Protein 4R6R (pdb70)

CATH classification: 2.100.10.30

Sequence (594 aa):
GKAFDDGAFTGIREINLSYNKETAIGDFQVVYDLNGSPYVGQNHKSFITGFTPVKISLDFPSEYIMEVSGYTGNVSGYVVVRSLTFKTNKKTYGPYGVTSGTPFNLPIENGLIVGFKGSIGYWLDYFSMYLSLEQSGISQTVIVGPWGAKGKAFDDGAFTGIREINLSYNKETAIGDFQVVYDLNGSPYVGQNHKSFITGFTPVKISLDFPSEYIMEVSGYTGNVSGYVVVRSLTFKTNKKTYGPYGVTSGTPFNLPIENGLIVGFKGSIGYWLDYFSMYLSLSGISQTVIVGPWGAGKAFDDGAFTGIREINLSYNKETAIGDFQVVYDLNGSPYVGQNHKSFITGFTPVKISLDFPSEYIMEVSGYTGNVSGYVVVRSLTFKTNKKTYGPYGVTSGTPFNLPIENGLIVGFKGSIGYWLDYFSMYLSLQSGISQTVIVGPWGAKGKAFDDGAFTGIREINLSYNKETAIGDFQVVYDLNGSPYVGQNHKSFITGFTPVKISLDFPSEYIMEVSGYTGNVSGYVVVRSLTFKTNKKTYGPYGVTSGTPFNLPIENGLIVGFKGSIGYWLDYFSMYLSLSGISQTVIVGPWGAK

Organism: Artocarpus integer (NCBI:txid3490)

Foldseek 3Di:
DAWWWQDFADAFFKWKWWEDQAFATFKIWTFTDHVNDTDTGDIRGEPDDDTHIDMGGAPPPVKAFFKKKFAWDDDPRATAGQFIWTQIPVGIDDRGGYRDHHMDMDGHPDWHFGIKIAGHYNHGRDMDTDTGD/DDDPDDDDDDDDDPDDD/DAWWWQDFADAFFKWKWWEDQLFATFKIWTFAQHPNHTDTTDIGGEPDDDTGMDMGGAPPPVKAFFKKKFAWDDGPRATATAFIWTQIPVGIDDRDGHRDHHMDMDGHPDWHFGIKIADHYNHGRDMDTDTDD/DPDDDDDDDDDPDD/DAWWWQDFADAFFKWKWWEDQVAATFKIWTFAHHPNHTDTTDIGGEPDDDTHMDMGGDPPPVKAFFKKKFAWDDDPRAIATQWIWTQIPPGIRDGGGYRDHHMDMDGHPDWHFGIKIADHYNHGRDMDTDTDD/DDPDDDDDDDDDDDDD/DAWWWQDFADAFFKWKWWADQLFATFKTWTFADHPNDTDTTDIRGEPDDDTDMDMGGDPPPVKAFFKKKFAWADGPRATATAFIWTQIPPGIRDRHGHRDHHMDMDGHPDWHFGIKIFGHYNHTRGMDTDTDD/DPDDDDDDDDDPDDD

Radius of gyration: 26.39 Å; Cα contacts (8 Å, |Δi|>4): 1882; chains: 8; bounding box: 77×53×77 Å

Solvent-accessible surface area: 23763 Å² total; per-residue (Å²): 77,154,73,18,82,18,4,20,16,12,2,12,63,33,0,35,4,6,27,46,156,146,33,0,0,0,22,6,14,0,20,0,1,12,49,54,64,84,74,104,4,136,83,27,118,12,124,57,131,62,32,63,110,34,128,2,65,15,94,28,54,52,8,29,6,71,42,0,29,6,64,17,15,72,13,90,77,140,78,1,0,36,0,2,20,2,92,5,53,125,119,74,31,29,83,27,16,24,71,50,54,72,37,6,34,0,13,12,72,32,2,5,5,1,0,2,40,3,4,3,5,117,14,2,21,60,7,0,0,22,2,31,30,190,51,48,2,78,23,97,26,7,20,0,1,35,6,13,25,172,74,143,74,15,83,16,5,21,18,11,1,12,61,32,0,29,4,6,52,37,72,153,26,0,0,0,15,7,36,0,20,0,0,12,54,48,64,93,81,101,6,124,57,17,116,11,118,68,121,64,27,68,111,26,130,2,68,16,96,28,56,70,11,60,6,68,37,1,30,5,68,18,13,93,9,99,64,107,75,1,0,34,1,3,24,2,97,5,71,78,45,81,48,28,85,41,20,34,74,55,52,71,40,10,33,1,8,12,73,40,16,13,6,1,0,2,36,3,7,3,4,86,16,3,24,73,8,1,1,20,2,27,43,99,2,86,15,66,25,7,22,0,1,52,5,6,88,76,140,56,19,82,17,5,22,19,13,1,12,60,33,0,33,4,4,47,47,160,126,35,0,0,0,23,8,37,0,20,0,0,17,56,48,63,86,84,101,5,126,62,20,100,8,120,58,109,70,25,67,111,24,137,3,68,15,87,28,55,50,6,19,7,59,40,0,28,5,66,17,14,92,13,91,62,144,69,1,0,36,0,3,22,2,92,3,50,105,127,82,35,29,88,34,19,25,71,54,51,74,33,7,34,1,12,13,69,42,1,7,6,1,0,2,38,2,6,3,5,112,20,3,20,38,8,1,1,22,2,30,42,121,48,2,78,21,78,25,8,21,0,1,51,8,30,23,215,76,156,72,18,82,20,4,19,17,15,1,10,56,32,0,34,5,5,43,44,144,148,29,0,0,0,38,6,15,0,20,0,0,14,48,51,63,82,76,105,6,139,79,28,133,13,125,59,131,63,30,68,112,18,138,1,67,16,91,33,47,63,4,64,6,69,39,0,28,4,63,18,15,91,9,92,65,142,60,1,0,39,1,2,22,1,91,5,55,115,128,78,36,27,82,38,6,24,70,59,49,74,32,6,36,0,13,11,76,51,14,14,5,1,0,0,39,2,5,4,5,112,17,2,21,54,6,0,0,22,1,30,31,102,2,79,24,44,26,8,19,0,1,56,6,27,26,237

GO terms:
  GO:0030246 carbohydrate binding (F, IDA)
  GO:0019862 IgA binding (F, IDA)

B-factor: mean 21.05, std 8.55, range [9.96, 80.61]

Secondary structure (DSSP, 8-state):
-EEEE----SEEEEEEEEE-TTS-EEEEEEEEEETTEEEEPPPB--SS--PEEEEEE--TTT--EEEEEEEEEEETTEEEEEEEEEEESS-EEEEEE---SEEEEEEEEE-EEEEEEEEESSSEEEEEEEEE-/---SS---EEEEEEE--/-EEEE----SEEEEEEEEE-TTS-EEEEEEEEEETTEEEEEEEE--SS--PEEEEEE--TTT--EEEEEEEEEEETTEEEEEEEEEEESS-EEEEEE---SEEEEEEEEE-EEEEEEEEESSSEEEEEEEEE-/--S---EEEEEE--/-EEEE----SEEEEEEEEE-TTS-EEEEEEEEEETTEEEE---B--SS--PEEEEEE--TTT--EEEEEEEEEEETTEEEEEEEEEEESS-EEEEEE---SEEEEEEEEESEEEEEEEEESSSEEEEEEEEE-/--S----EEEEEEE--/-EEEE----SEEEEEEEEE-TTS-EEEEEEEEEETTEEEEPPPB--SS--PEEEEEE--TTT--EEEEEEEEEEETTEEEEEEEEEEESS-EEEEES---SEEEEEEEEE-EEEEEEEEESSSEEEEEEEEE-/--S---EEEEEEE--

Nearest PDB structures (foldseek):
  1m26-assembly1_G  TM=1.005E+00  e=4.689E-24  Artocarpus integer
  4wog-assembly1_D  TM=1.005E+00  e=7.823E-24  Artocarpus
  5bn6-assembly1_G  TM=1.006E+00  e=1.178E-23  Artocarpus heterophyllus
  1ugy-assembly1_G  TM=1.004E+00  e=1.686E-23  Artocarpus integer
  4ak4-assembly1_A  TM=1.001E+00  e=2.178E-23  Artocarpus integer

Structure (mmCIF, N/CA/C/O backbone):
data_4R6R
#
_entry.id   4R6R
#
_cell.length_a   58.440
_cell.length_b   80.250
_cell.length_c   62.970
_cell.angle_alpha   90.00
_cell.angle_beta   107.68
_cell.angle_gamma   90.00
#
_symmetry.space_group_name_H-M   'P 1 21 1'
#
loop_
_entity.id
_entity.type
_entity.pdbx_description
1 polymer 'Agglutinin alpha chain'
2 polymer 'Agglutinin beta-3 chain'
3 non-polymer '4-nitrophenyl beta-D-galactopyranoside'
4 non-polymer 1,2-ETHANEDIOL
5 non-polymer 'ISOPROPYL ALCOHOL'
6 water water
#
loop_
_atom_site.group_PDB
_atom_site.id
_atom_site.type_symbol
_atom_site.label_atom_id
_atom_site.label_alt_id
_atom_site.label_comp_id
_atom_site.label_asym_id
_atom_site.label_entity_id
_atom_site.label_seq_id
_atom_site.pdbx_PDB_ins_code
_atom_site.Cartn_x
_atom_site.Cartn_y
_atom_site.Cartn_z
_atom_site.occupancy
_atom_site.B_iso_or_equiv
_atom_site.auth_seq_id
_atom_site.auth_comp_id
_atom_site.auth_asym_id
_atom_site.auth_atom_id
_atom_site.pdbx_PDB_model_num
ATOM 1 N N . GLY A 1 1 ? 6.279 25.187 34.197 1.00 27.82 1 GLY A N 1
ATOM 2 C CA . GLY A 1 1 ? 7.226 24.082 34.563 1.00 23.15 1 GLY A CA 1
ATOM 3 C C . GLY A 1 1 ? 8.094 23.781 33.371 1.00 24.44 1 GLY A C 1
ATOM 4 O O . GLY A 1 1 ? 7.906 24.403 32.299 1.00 23.56 1 GLY A O 1
ATOM 5 N N . LYS A 1 2 ? 9.087 22.918 33.563 1.00 20.21 2 LYS A N 1
ATOM 6 C CA . LYS A 1 2 ? 9.989 22.522 32.482 1.00 19.04 2 LYS A CA 1
ATOM 7 C C . LYS A 1 2 ? 9.395 21.298 31.731 1.00 20.37 2 LYS A C 1
ATOM 8 O O . LYS A 1 2 ? 9.204 20.220 32.322 1.00 17.74 2 LYS A O 1
ATOM 14 N N . ALA A 1 3 ? 9.212 21.469 30.430 1.00 19.31 3 ALA A N 1
ATOM 15 C CA . ALA A 1 3 ? 8.624 20.390 29.632 1.00 19.58 3 ALA A CA 1
ATOM 16 C C . ALA A 1 3 ? 9.642 19.299 29.425 1.00 19.91 3 ALA A C 1
ATOM 17 O O . ALA A 1 3 ? 10.839 19.509 29.376 1.00 19.76 3 ALA A O 1
ATOM 19 N N . PHE A 1 4 ? 9.142 18.077 29.288 1.00 17.69 4 PHE A N 1
ATOM 20 C CA . PHE A 1 4 ? 9.985 16.941 28.953 1.00 17.51 4 PHE A CA 1
ATOM 21 C C . PHE A 1 4 ? 9.177 16.030 28.035 1.00 14.26 4 PHE A C 1
ATOM 22 O O . PHE A 1 4 ? 7.947 16.066 27.990 1.00 14.38 4 PHE A O 1
ATOM 30 N N . ASP A 1 5 ? 9.925 15.293 27.230 1.00 14.72 5 ASP A N 1
ATOM 31 C CA . ASP A 1 5 ? 9.287 14.324 26.292 1.00 16.06 5 ASP A CA 1
ATOM 32 C C . ASP A 1 5 ? 10.275 13.226 26.049 1.00 16.16 5 ASP A C 1
ATOM 33 O O . ASP A 1 5 ? 11.297 13.435 25.351 1.00 16.74 5 ASP A O 1
ATOM 38 N N . ASP A 1 6 ? 10.060 12.066 26.679 1.00 14.29 6 ASP A N 1
ATOM 39 C CA . ASP A 1 6 ? 11.019 10.983 26.552 1.00 14.36 6 ASP A CA 1
ATOM 40 C C . ASP A 1 6 ? 11.015 10.341 25.180 1.00 14.22 6 ASP A C 1
ATOM 41 O O . ASP A 1 6 ? 12.098 9.903 24.762 1.00 15.82 6 ASP A O 1
ATOM 46 N N . GLY A 1 7 ? 9.888 10.418 24.498 1.00 13.80 7 GLY A N 1
ATOM 47 C CA . GLY A 1 7 ? 9.660 9.745 23.201 1.00 14.36 7 GLY A CA 1
ATOM 48 C C . GLY A 1 7 ? 9.059 8.394 23.437 1.00 13.37 7 GLY A C 1
ATOM 49 O O . GLY A 1 7 ? 8.630 8.056 24.528 1.00 14.33 7 GLY A O 1
ATOM 50 N N . ALA A 1 8 ? 9.013 7.615 22.353 1.00 13.76 8 ALA A N 1
ATOM 51 C CA . ALA A 1 8 ? 8.483 6.254 22.406 1.00 12.92 8 ALA A CA 1
ATOM 52 C C . ALA A 1 8 ? 9.546 5.131 22.376 1.00 12.64 8 ALA A C 1
ATOM 53 O O . ALA A 1 8 ? 10.556 5.273 21.672 1.00 12.67 8 ALA A O 1
ATOM 55 N N . PHE A 1 9 ? 9.261 4.012 23.058 1.00 12.85 9 PHE A N 1
ATOM 56 C CA . PHE A 1 9 ? 10.249 2.945 23.254 1.00 13.73 9 PHE A CA 1
ATOM 57 C C . PHE A 1 9 ? 9.536 1.634 23.030 1.00 12.77 9 PHE A C 1
ATOM 58 O O . PHE A 1 9 ? 8.433 1.591 22.424 1.00 13.22 9 PHE A O 1
ATOM 66 N N . THR A 1 10 ? 10.131 0.508 23.484 1.00 12.80 10 THR A N 1
ATOM 67 C CA . THR A 1 10 ? 9.635 -0.906 23.294 1.00 13.82 10 THR A CA 1
ATOM 68 C C . THR A 1 10 ? 8.826 -1.315 24.508 1.00 14.71 10 THR A C 1
ATOM 69 O O . THR A 1 10 ? 8.121 -2.313 24.455 1.00 17.70 10 THR A O 1
ATOM 73 N N . GLY A 1 11 ? 8.936 -0.632 25.673 1.00 13.35 11 GLY A N 1
ATOM 74 C CA . GLY A 1 11 ? 8.260 -1.075 26.869 1.00 13.33 11 GLY A CA 1
ATOM 75 C C . GLY A 1 11 ? 8.858 -0.359 28.062 1.00 13.36 11 GLY A C 1
ATOM 76 O O . GLY A 1 11 ? 9.610 0.625 27.837 1.00 13.49 11 GLY A O 1
ATOM 77 N N . ILE A 1 12 ? 8.460 -0.780 29.247 1.00 12.89 12 ILE A N 1
ATOM 78 C CA . ILE A 1 12 ? 8.856 -0.102 30.505 1.00 11.72 12 ILE A CA 1
ATOM 79 C C . ILE A 1 12 ? 9.476 -1.112 31.440 1.00 11.89 12 ILE A C 1
ATOM 80 O O . ILE A 1 12 ? 8.938 -2.194 31.720 1.00 13.71 12 ILE A O 1
ATOM 85 N N . ARG A 1 13 ? 10.694 -0.811 31.902 1.00 11.47 13 ARG A N 1
ATOM 86 C CA . ARG A 1 13 ? 11.366 -1.655 32.892 1.00 12.75 13 ARG A CA 1
ATOM 87 C C . ARG A 1 13 ? 11.236 -1.147 34.323 1.00 14.54 13 ARG A C 1
ATOM 88 O O . ARG A 1 13 ? 11.115 -1.954 35.229 1.00 14.94 13 ARG A O 1
ATOM 96 N N . GLU A 1 14 ? 11.311 0.147 34.555 1.00 14.15 14 GLU A N 1
ATOM 97 C CA . GLU A 1 14 ? 11.281 0.681 35.914 1.00 15.91 14 GLU A CA 1
ATOM 98 C C . GLU A 1 14 ? 10.845 2.123 35.860 1.00 13.66 14 GLU A C 1
ATOM 99 O O . GLU A 1 14 ? 11.132 2.889 34.893 1.00 13.65 14 GLU A O 1
ATOM 105 N N . ILE A 1 15 ? 10.105 2.518 36.905 1.00 12.63 15 ILE A N 1
ATOM 106 C CA . ILE A 1 15 ? 9.733 3.953 37.038 1.00 12.97 15 ILE A CA 1
ATOM 107 C C . ILE A 1 15 ? 10.290 4.404 38.392 1.00 14.00 15 ILE A C 1
ATOM 108 O O . ILE A 1 15 ? 10.099 3.711 39.425 1.00 15.96 15 ILE A O 1
ATOM 113 N N . ASN A 1 16 ? 11.012 5.500 38.358 1.00 13.32 16 ASN A N 1
ATOM 114 C CA . ASN A 1 16 ? 11.535 6.118 39.580 1.00 13.83 16 ASN A CA 1
ATOM 115 C C . ASN A 1 16 ? 10.885 7.501 39.746 1.00 12.69 16 ASN A C 1
ATOM 116 O O . ASN A 1 16 ? 11.116 8.397 38.952 1.00 16.70 16 ASN A O 1
ATOM 121 N N . LEU A 1 17 ? 10.045 7.654 40.770 1.00 12.50 17 LEU A N 1
ATOM 122 C CA . LEU A 1 17 ? 9.357 8.928 40.954 1.00 12.77 17 LEU A CA 1
ATOM 123 C C . LEU A 1 17 ? 9.467 9.324 42.424 1.00 13.81 17 LEU A C 1
ATOM 124 O O . LEU A 1 17 ? 9.940 8.530 43.286 1.00 15.14 17 LEU A O 1
ATOM 129 N N . SER A 1 18 ? 9.222 10.600 42.664 1.00 13.97 18 SER A N 1
ATOM 130 C CA . SER A 1 18 ? 9.191 11.043 44.055 1.00 14.32 18 SER A CA 1
ATOM 131 C C . SER A 1 18 ? 7.881 11.715 44.307 1.00 12.22 18 SER A C 1
ATOM 132 O O . SER A 1 18 ? 7.202 12.183 43.400 1.00 13.51 18 SER A O 1
ATOM 135 N N . TYR A 1 19 ? 7.483 11.765 45.586 1.00 13.49 19 TYR A N 1
ATOM 136 C CA . TYR A 1 19 ? 6.198 12.332 45.970 1.00 12.44 19 TYR A CA 1
ATOM 137 C C . TYR A 1 19 ? 6.223 12.819 47.383 1.00 13.83 19 TYR A C 1
ATOM 138 O O . TYR A 1 19 ? 7.140 12.547 48.149 1.00 13.49 19 TYR A O 1
ATOM 147 N N . ASN A 1 20 ? 5.229 13.656 47.683 1.00 14.31 20 ASN A N 1
ATOM 148 C CA . ASN A 1 20 ? 5.080 14.189 49.056 1.00 13.90 20 ASN A CA 1
ATOM 149 C C . ASN A 1 20 ? 3.630 13.882 49.450 1.00 15.10 20 ASN A C 1
ATOM 150 O O . ASN A 1 20 ? 2.708 14.119 48.680 1.00 14.75 20 ASN A O 1
ATOM 155 N N . LYS A 1 21 ? 3.453 13.331 50.675 1.00 15.17 21 LYS A N 1
ATOM 156 C CA . LYS A 1 21 ? 2.169 12.929 51.139 1.00 15.87 21 LYS A CA 1
ATOM 157 C C . LYS A 1 21 ? 1.259 14.108 51.542 1.00 16.79 21 LYS A C 1
ATOM 158 O O . LYS A 1 21 ? 0.120 13.880 51.888 1.00 17.79 21 LYS A O 1
ATOM 164 N N . GLU A 1 22 ? 1.751 15.342 51.424 1.00 17.51 22 GLU A N 1
ATOM 165 C CA . GLU A 1 22 ? 0.917 16.492 51.632 1.00 18.06 22 GLU A CA 1
ATOM 166 C C . GLU A 1 22 ? 0.744 17.319 50.408 1.00 18.85 22 GLU A C 1
ATOM 167 O O . GLU A 1 22 ? -0.118 18.227 50.420 1.00 18.00 22 GLU A O 1
ATOM 173 N N . THR A 1 23 ? 1.471 17.017 49.316 1.00 17.27 23 THR A N 1
ATOM 174 C CA . THR A 1 23 ? 1.311 17.901 48.135 1.00 15.65 23 THR A CA 1
ATOM 175 C C . THR A 1 23 ? 0.972 17.112 46.872 1.00 14.44 23 THR A C 1
ATOM 176 O O . THR A 1 23 ? -0.198 17.022 46.521 1.00 15.50 23 THR A O 1
ATOM 180 N N . ALA A 1 24 ? 1.995 16.611 46.200 1.00 13.95 24 ALA A N 1
ATOM 181 C CA . ALA A 1 24 ? 1.795 16.074 44.849 1.00 13.22 24 ALA A CA 1
ATOM 182 C C . ALA A 1 24 ? 3.053 15.273 44.425 1.00 14.00 24 ALA A C 1
ATOM 183 O O . ALA A 1 24 ? 4.022 15.093 45.214 1.00 13.62 24 ALA A O 1
ATOM 185 N N . ILE A 1 25 ? 3.021 14.814 43.157 1.00 12.73 25 ILE A N 1
ATOM 186 C CA . ILE A 1 25 ? 4.178 14.163 42.564 1.00 13.22 25 ILE A CA 1
ATOM 187 C C . ILE A 1 25 ? 5.243 15.187 42.244 1.00 12.60 25 ILE A C 1
ATOM 188 O O . ILE A 1 25 ? 4.955 16.314 41.770 1.00 13.56 25 ILE A O 1
ATOM 193 N N . GLY A 1 26 ? 6.476 14.823 42.502 1.00 13.17 26 GLY A N 1
ATOM 194 C CA . GLY A 1 26 ? 7.662 15.570 42.231 1.00 14.47 26 GLY A CA 1
ATOM 195 C C . GLY A 1 26 ? 8.462 15.072 41.029 1.00 15.27 26 GLY A C 1
ATOM 196 O O . GLY A 1 26 ? 8.085 15.378 39.882 1.00 18.33 26 GLY A O 1
ATOM 197 N N . ASP A 1 27 ? 9.570 14.383 41.283 1.00 15.91 27 ASP A N 1
ATOM 198 C CA . ASP A 1 27 ? 10.485 13.997 40.199 1.00 15.00 27 ASP A CA 1
ATOM 199 C C . ASP A 1 27 ? 9.866 12.764 39.470 1.00 14.23 27 ASP A C 1
ATOM 200 O O . ASP A 1 27 ? 9.033 12.000 40.055 1.00 13.88 27 ASP A O 1
ATOM 205 N N . PHE A 1 28 ? 10.268 12.624 38.212 1.00 11.77 28 PHE A N 1
ATOM 206 C CA . PHE A 1 28 ? 9.760 11.457 37.434 1.00 13.03 28 PHE A CA 1
ATOM 207 C C . PHE A 1 28 ? 10.853 11.050 36.488 1.00 13.15 28 PHE A C 1
ATOM 208 O O . PHE A 1 28 ? 11.394 11.868 35.747 1.00 14.29 28 PHE A O 1
ATOM 216 N N . GLN A 1 29 ? 11.129 9.750 36.467 1.00 12.38 29 GLN A N 1
ATOM 217 C CA . GLN A 1 29 ? 12.142 9.162 35.570 1.00 13.75 29 GLN A CA 1
ATOM 218 C C . GLN A 1 29 ? 11.754 7.737 35.222 1.00 13.20 29 GLN A C 1
ATOM 219 O O . GLN A 1 29 ? 11.143 7.006 36.010 1.00 13.99 29 GLN A O 1
ATOM 225 N N . VAL A 1 30 ? 12.078 7.318 33.991 1.00 12.09 30 VAL A N 1
ATOM 226 C CA . VAL A 1 30 ? 11.716 5.986 33.558 1.00 12.44 30 VAL A CA 1
ATOM 227 C C . VAL A 1 30 ? 12.876 5.291 32.880 1.00 12.17 30 VAL A C 1
ATOM 228 O O . VAL A 1 30 ? 13.590 5.901 32.060 1.00 12.91 30 VAL A O 1
ATOM 232 N N . VAL A 1 31 ? 13.068 4.033 33.282 1.00 12.29 31 VAL A N 1
ATOM 233 C CA . VAL A 1 31 ? 13.942 3.139 32.494 1.00 13.10 31 VAL A CA 1
ATOM 234 C C . VAL A 1 31 ? 13.049 2.352 31.525 1.00 11.41 31 VAL A C 1
ATOM 235 O O . VAL A 1 31 ? 12.214 1.533 32.010 1.00 12.25 31 VAL A O 1
ATOM 239 N N . TYR A 1 32 ? 13.144 2.666 30.244 1.00 11.01 32 TYR A N 1
ATOM 240 C CA . TYR A 1 32 ? 12.352 1.942 29.253 1.00 11.44 32 TYR A CA 1
ATOM 241 C C . TYR A 1 32 ? 13.100 0.707 28.846 1.00 12.57 32 TYR A C 1
ATOM 242 O O . TYR A 1 32 ? 14.310 0.536 29.128 1.00 13.10 32 TYR A O 1
ATOM 251 N N . ASP A 1 33 ? 12.407 -0.120 28.065 1.00 13.37 33 ASP A N 1
ATOM 252 C CA . ASP A 1 33 ? 13.135 -1.082 27.223 1.00 13.82 33 ASP A CA 1
ATOM 253 C C . ASP A 1 33 ? 13.226 -0.499 25.802 1.00 12.83 33 ASP A C 1
ATOM 254 O O . ASP A 1 33 ? 12.258 0.085 25.314 1.00 14.35 33 ASP A O 1
ATOM 259 N N . LEU A 1 34 ? 14.361 -0.678 25.171 1.00 13.13 34 LEU A N 1
ATOM 260 C CA . LEU A 1 34 ? 14.593 -0.367 23.796 1.00 13.53 34 LEU A CA 1
ATOM 261 C C . LEU A 1 34 ? 15.193 -1.603 23.108 1.00 14.43 34 LEU A C 1
ATOM 262 O O . LEU A 1 34 ? 16.388 -1.878 23.239 1.00 16.11 34 LEU A O 1
ATOM 267 N N . ASN A 1 35 ? 14.312 -2.267 22.386 1.00 15.52 35 ASN A N 1
ATOM 268 C CA . ASN A 1 35 ? 14.697 -3.499 21.649 1.00 17.38 35 ASN A CA 1
ATOM 269 C C . ASN A 1 35 ? 15.557 -4.407 22.503 1.00 16.80 35 ASN A C 1
ATOM 270 O O . ASN A 1 35 ? 16.597 -4.896 22.047 1.00 19.97 35 ASN A O 1
ATOM 275 N N . GLY A 1 36 ? 15.130 -4.592 23.747 1.00 18.54 36 GLY A N 1
ATOM 276 C CA . GLY A 1 36 ? 15.758 -5.575 24.648 1.00 19.12 36 GLY A CA 1
ATOM 277 C C . GLY A 1 36 ? 16.845 -5.034 25.548 1.00 21.14 36 GLY A C 1
ATOM 278 O O . GLY A 1 36 ? 17.322 -5.800 26.420 1.00 23.08 36 GLY A O 1
ATOM 279 N N . SER A 1 37 ? 17.245 -3.766 25.387 1.00 18.13 37 SER A N 1
ATOM 280 C CA . SER A 1 37 ? 18.241 -3.092 26.233 1.00 19.29 37 SER A CA 1
ATOM 281 C C . SER A 1 37 ? 17.558 -2.061 27.085 1.00 17.83 37 SER A C 1
ATOM 282 O O . SER A 1 37 ? 16.673 -1.376 26.594 1.00 19.05 37 SER A O 1
ATOM 285 N N . PRO A 1 38 ? 17.933 -1.904 28.345 1.00 15.70 38 PRO A N 1
ATOM 286 C CA . PRO A 1 38 ? 17.413 -0.798 29.182 1.00 16.03 38 PRO A CA 1
ATOM 287 C C . PRO A 1 38 ? 17.813 0.536 28.596 1.00 16.71 38 PRO A C 1
ATOM 288 O O . PRO A 1 38 ? 18.972 0.712 28.167 1.00 18.78 38 PRO A O 1
ATOM 292 N N . TYR A 1 39 ? 16.876 1.454 28.498 1.00 14.54 39 TYR A N 1
ATOM 293 C CA . TYR A 1 39 ? 17.141 2.818 28.074 1.00 13.29 39 TYR A CA 1
ATOM 294 C C . TYR A 1 39 ? 16.878 3.682 29.257 1.00 13.63 39 TYR A C 1
ATOM 295 O O . TYR A 1 39 ? 15.735 3.757 29.752 1.00 13.87 39 TYR A O 1
ATOM 304 N N . VAL A 1 40 ? 17.934 4.283 29.793 1.00 14.11 40 VAL A N 1
ATOM 305 C CA . VAL A 1 40 ? 17.772 5.081 31.029 1.00 14.23 40 VAL A CA 1
ATOM 306 C C . VAL A 1 40 ? 17.303 6.496 30.664 1.00 14.69 40 VAL A C 1
ATOM 307 O O . VAL A 1 40 ? 18.049 7.323 30.124 1.00 18.53 40 VAL A O 1
ATOM 311 N N . GLY A 1 41 ? 15.994 6.773 30.809 1.00 13.36 41 GLY A N 1
ATOM 312 C CA . GLY A 1 41 ? 15.474 8.087 30.615 1.00 14.33 41 GLY A CA 1
ATOM 313 C C . GLY A 1 41 ? 16.110 9.150 31.504 1.00 13.81 41 GLY A C 1
ATOM 314 O O . GLY A 1 41 ? 16.594 8.852 32.569 1.00 15.57 41 GLY A O 1
ATOM 315 N N . GLN A 1 42 ? 16.066 10.376 31.021 1.00 14.76 42 GLN A N 1
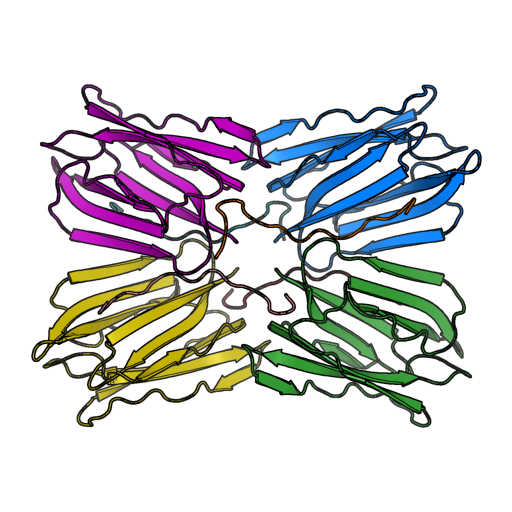ATOM 316 C CA . GLN A 1 42 ? 16.563 11.461 31.884 1.00 17.74 42 GLN A CA 1
ATOM 317 C C . GLN A 1 42 ? 15.687 11.579 33.108 1.00 17.86 42 GLN A C 1
ATOM 318 O O . GLN A 1 42 ? 14.464 11.380 33.057 1.00 16.63 42 GLN A O 1
ATOM 324 N N . ASN A 1 43 ? 16.305 11.982 34.220 1.00 16.16 43 ASN A N 1
ATOM 325 C CA . ASN A 1 43 ? 15.556 12.181 35.443 1.00 17.26 43 ASN A CA 1
ATOM 326 C C . ASN A 1 43 ? 14.958 13.586 35.392 1.00 16.29 43 ASN A C 1
ATOM 327 O O . ASN A 1 43 ? 15.681 14.622 35.379 1.00 21.83 43 ASN A O 1
ATOM 332 N N . HIS A 1 44 ? 13.642 13.671 35.396 1.00 14.52 44 HIS A N 1
ATOM 333 C CA . HIS A 1 44 ? 12.962 14.992 35.282 1.00 15.28 44 HIS A CA 1
ATOM 334 C C . HIS A 1 44 ? 12.657 15.409 36.670 1.00 15.14 44 HIS A C 1
ATOM 335 O O . HIS A 1 44 ? 11.850 14.825 37.388 1.00 15.93 44 HIS A O 1
ATOM 342 N N . LYS A 1 45 ? 13.358 16.465 37.083 1.00 17.93 45 LYS A N 1
ATOM 343 C CA . LYS A 1 45 ? 13.396 16.862 38.499 1.00 18.19 45 LYS A CA 1
ATOM 344 C C . LYS A 1 45 ? 12.507 17.994 38.843 1.00 16.02 45 LYS A C 1
ATOM 345 O O . LYS A 1 45 ? 12.415 18.978 38.111 1.00 18.28 45 LYS A O 1
ATOM 351 N N . SER A 1 46 ? 11.844 17.878 39.985 1.00 15.95 46 SER A N 1
ATOM 352 C CA . SER A 1 46 ? 11.205 19.059 40.569 1.00 17.21 46 SER A CA 1
ATOM 353 C C . SER A 1 46 ? 12.226 20.151 40.806 1.00 18.70 46 SER A C 1
ATOM 354 O O . SER A 1 46 ? 13.401 19.863 41.106 1.00 18.96 46 SER A O 1
ATOM 357 N N . PHE A 1 47 ? 11.709 21.376 40.797 1.00 18.00 47 PHE A N 1
ATOM 358 C CA . PHE A 1 47 ? 12.493 22.589 41.208 1.00 20.50 47 PHE A CA 1
ATOM 359 C C . PHE A 1 47 ? 12.705 22.621 42.709 1.00 21.49 47 PHE A C 1
ATOM 360 O O . PHE A 1 47 ? 13.570 23.393 43.178 1.00 20.90 47 PHE A O 1
ATOM 368 N N . ILE A 1 48 ? 11.986 21.820 43.488 1.00 18.28 48 ILE A N 1
ATOM 369 C CA . ILE A 1 48 ? 12.110 21.784 44.950 1.00 19.06 48 ILE A CA 1
ATOM 370 C C . ILE A 1 48 ? 12.509 20.436 45.517 1.00 20.92 48 ILE A C 1
ATOM 371 O O . ILE A 1 48 ? 12.462 19.384 44.793 1.00 18.70 48 ILE A O 1
ATOM 376 N N . THR A 1 49 ? 12.977 20.385 46.756 1.00 20.07 49 THR A N 1
ATOM 377 C CA . THR A 1 49 ? 13.390 19.132 47.348 1.00 22.68 49 THR A CA 1
ATOM 378 C C . THR A 1 49 ? 12.408 18.815 48.433 1.00 22.53 49 THR A C 1
ATOM 379 O O . THR A 1 49 ? 11.447 19.556 48.631 1.00 31.58 49 THR A O 1
ATOM 383 N N . GLY A 1 50 ? 12.609 17.698 49.112 1.00 22.42 50 GLY A N 1
ATOM 384 C CA . GLY A 1 50 ? 11.736 17.303 50.212 1.00 21.57 50 GLY A CA 1
ATOM 385 C C . GLY A 1 50 ? 10.783 16.144 49.860 1.00 20.99 50 GLY A C 1
ATOM 386 O O . GLY A 1 50 ? 9.868 15.801 50.666 1.00 22.75 50 GLY A O 1
ATOM 387 N N . PHE A 1 51 ? 10.989 15.547 48.683 1.00 19.57 51 PHE A N 1
ATOM 388 C CA . PHE A 1 51 ? 10.129 14.436 48.275 1.00 17.82 51 PHE A CA 1
ATOM 389 C C . PHE A 1 51 ? 10.636 13.063 48.748 1.00 17.14 51 PHE A C 1
ATOM 390 O O . PHE A 1 51 ? 11.836 12.912 49.033 1.00 19.46 51 PHE A O 1
ATOM 398 N N . THR A 1 52 ? 9.739 12.092 48.839 1.00 14.72 52 THR A N 1
ATOM 399 C CA . THR A 1 52 ? 10.100 10.686 49.107 1.00 14.93 52 THR A CA 1
ATOM 400 C C . THR A 1 52 ? 10.261 9.919 47.796 1.00 14.64 52 THR A C 1
ATOM 401 O O . THR A 1 52 ? 9.316 9.925 47.012 1.00 14.98 52 THR A O 1
ATOM 405 N N . PRO A 1 53 ? 11.421 9.335 47.551 1.00 15.91 53 PRO A N 1
ATOM 406 C CA . PRO A 1 53 ? 11.566 8.546 46.306 1.00 16.82 53 PRO A CA 1
ATOM 407 C C . PRO A 1 53 ? 10.997 7.153 46.422 1.00 16.34 53 PRO A C 1
ATOM 408 O O . PRO A 1 53 ? 10.950 6.516 47.469 1.00 21.04 53 PRO A O 1
ATOM 412 N N . VAL A 1 54 ? 10.518 6.666 45.288 1.00 16.05 54 VAL A N 1
ATOM 413 C CA . VAL A 1 54 ? 10.074 5.279 45.210 1.00 15.76 54 VAL A CA 1
ATOM 414 C C . VAL A 1 54 ? 10.545 4.681 43.866 1.00 15.85 54 VAL A C 1
ATOM 415 O O . VAL A 1 54 ? 10.553 5.353 42.815 1.00 16.55 54 VAL A O 1
ATOM 419 N N . LYS A 1 55 ? 10.963 3.398 43.926 1.00 16.23 55 LYS A N 1
ATOM 420 C CA . LYS A 1 55 ? 11.468 2.730 42.735 1.00 16.68 55 LYS A CA 1
ATOM 421 C C . LYS A 1 55 ? 10.482 1.616 42.421 1.00 17.51 55 LYS A C 1
ATOM 422 O O . LYS A 1 55 ? 10.261 0.733 43.283 1.00 21.94 55 LYS A O 1
ATOM 428 N N . ILE A 1 56 ? 9.859 1.674 41.233 1.00 15.27 56 ILE A N 1
ATOM 429 C CA . ILE A 1 56 ? 8.897 0.626 40.812 1.00 15.97 56 ILE A CA 1
ATOM 430 C C . ILE A 1 56 ? 9.653 -0.174 39.774 1.00 16.73 56 ILE A C 1
ATOM 431 O O . ILE A 1 56 ? 9.780 0.188 38.598 1.00 16.30 56 ILE A O 1
ATOM 436 N N . SER A 1 57 ? 10.108 -1.336 40.175 1.00 17.29 57 SER A N 1
ATOM 437 C CA . SER A 1 57 ? 10.902 -2.181 39.328 1.00 17.73 57 SER A CA 1
ATOM 438 C C . SER A 1 57 ? 10.038 -3.306 38.778 1.00 18.33 57 SER A C 1
ATOM 439 O O . SER A 1 57 ? 9.662 -4.229 39.502 1.00 21.90 57 SER A O 1
ATOM 442 N N . LEU A 1 58 ? 9.709 -3.256 37.487 1.00 15.84 58 LEU A N 1
ATOM 443 C CA . LEU A 1 58 ? 8.786 -4.240 36.930 1.00 15.76 58 LEU A CA 1
ATOM 444 C C . LEU A 1 58 ? 9.541 -5.460 36.461 1.00 19.42 58 LEU A C 1
ATOM 445 O O . LEU A 1 58 ? 10.666 -5.345 35.974 1.00 20.48 58 LEU A O 1
ATOM 450 N N . ASP A 1 59 ? 8.864 -6.610 36.529 1.00 19.27 59 ASP A N 1
ATOM 451 C CA . ASP A 1 59 ? 9.477 -7.859 36.046 1.00 18.74 59 ASP A CA 1
ATOM 452 C C . ASP A 1 59 ? 9.267 -7.931 34.523 1.00 19.84 59 ASP A C 1
ATOM 453 O O . ASP A 1 59 ? 8.464 -8.703 34.009 1.00 20.17 59 ASP A O 1
ATOM 458 N N . PHE A 1 60 ? 9.941 -7.031 33.792 1.00 18.89 60 PHE A N 1
ATOM 459 C CA . PHE A 1 60 ? 9.791 -6.949 32.336 1.00 19.36 60 PHE A CA 1
ATOM 460 C C . PHE A 1 60 ? 10.465 -8.204 31.740 1.00 21.98 60 PHE A C 1
ATOM 461 O O . PHE A 1 60 ? 11.520 -8.658 32.226 1.00 24.28 60 PHE A O 1
ATOM 469 N N . PRO A 1 61 ? 9.861 -8.814 30.718 1.00 20.07 61 PRO A N 1
ATOM 470 C CA . PRO A 1 61 ? 8.656 -8.407 30.002 1.00 19.04 61 PRO A CA 1
ATOM 471 C C . PRO A 1 61 ? 7.356 -9.052 30.419 1.00 19.26 61 PRO A C 1
ATOM 472 O O . PRO A 1 61 ? 6.302 -8.742 29.861 1.00 19.93 61 PRO A O 1
ATOM 476 N N . SER A 1 62 ? 7.362 -9.915 31.436 1.00 18.39 62 SER A N 1
ATOM 477 C CA . SER A 1 62 ? 6.089 -10.557 31.770 1.00 20.25 62 SER A CA 1
ATOM 478 C C . SER A 1 62 ? 5.132 -9.665 32.532 1.00 19.74 62 SER A C 1
ATOM 479 O O . SER A 1 62 ? 3.899 -9.860 32.467 1.00 20.85 62 SER A O 1
ATOM 482 N N . GLU A 1 63 ? 5.716 -8.684 33.234 1.00 18.20 63 GLU A N 1
ATOM 483 C CA . GLU A 1 63 ? 4.927 -7.676 34.003 1.00 17.13 63 GLU A CA 1
ATOM 484 C C . GLU A 1 63 ? 4.808 -6.353 33.237 1.00 16.30 63 GLU A C 1
ATOM 485 O O . GLU A 1 63 ? 5.824 -5.880 32.776 1.00 17.42 63 GLU A O 1
ATOM 491 N N . TYR A 1 64 ? 3.590 -5.825 33.078 1.00 14.78 64 TYR A N 1
ATOM 492 C CA . TYR A 1 64 ? 3.419 -4.578 32.362 1.00 14.85 64 TYR A CA 1
ATOM 493 C C . TYR A 1 64 ? 2.222 -3.857 32.945 1.00 14.89 64 TYR A C 1
ATOM 494 O O . TYR A 1 64 ? 1.287 -4.435 33.489 1.00 15.48 64 TYR A O 1
ATOM 503 N N . ILE A 1 65 ? 2.256 -2.532 32.773 1.00 13.51 65 ILE A N 1
ATOM 504 C CA . ILE A 1 65 ? 1.181 -1.630 33.288 1.00 14.03 65 ILE A CA 1
ATOM 505 C C . ILE A 1 65 ? -0.127 -1.849 32.489 1.00 13.03 65 ILE A C 1
ATOM 506 O O . ILE A 1 65 ? -0.105 -1.850 31.270 1.00 13.61 65 ILE A O 1
ATOM 511 N N . MET A 1 66 ? -1.202 -2.025 33.243 1.00 13.54 66 MET A N 1
ATOM 512 C CA . MET A 1 66 ? -2.572 -2.161 32.713 1.00 15.72 66 MET A CA 1
ATOM 513 C C . MET A 1 66 ? -3.438 -0.940 32.959 1.00 16.28 66 MET A C 1
ATOM 514 O O . MET A 1 66 ? -4.442 -0.718 32.306 1.00 15.45 66 MET A O 1
ATOM 519 N N . GLU A 1 67 ? -3.105 -0.133 33.966 1.00 14.34 67 GLU A N 1
ATOM 520 C CA . GLU A 1 67 ? -3.897 1.065 34.246 1.00 13.51 67 GLU A CA 1
ATOM 521 C C . GLU A 1 67 ? -3.023 2.063 34.951 1.00 14.33 67 GLU A C 1
ATOM 522 O O . GLU A 1 67 ? -2.290 1.680 35.877 1.00 14.82 67 GLU A O 1
ATOM 528 N N . VAL A 1 68 ? -3.072 3.314 34.488 1.00 13.85 68 VAL A N 1
ATOM 529 C CA . VAL A 1 68 ? -2.489 4.427 35.262 1.00 14.57 68 VAL A CA 1
ATOM 530 C C . VAL A 1 68 ? -3.631 5.238 35.747 1.00 15.40 68 VAL A C 1
ATOM 531 O O . VAL A 1 68 ? -4.519 5.603 34.962 1.00 16.91 68 VAL A O 1
ATOM 535 N N . SER A 1 69 ? -3.659 5.581 37.041 1.00 15.81 69 SER A N 1
ATOM 536 C CA . SER A 1 69 ? -4.757 6.445 37.511 1.00 15.80 69 SER A CA 1
ATOM 537 C C . SER A 1 69 ? -4.167 7.424 38.531 1.00 15.60 69 SER A C 1
ATOM 538 O O . SER A 1 69 ? -2.996 7.344 38.912 1.00 15.50 69 SER A O 1
ATOM 541 N N . GLY A 1 70 ? -4.981 8.405 38.888 1.00 16.03 70 GLY A N 1
ATOM 542 C CA . GLY A 1 70 ? -4.475 9.386 39.868 1.00 14.47 70 GLY A CA 1
ATOM 543 C C . GLY A 1 70 ? -5.467 10.498 40.023 1.00 15.16 70 GLY A C 1
ATOM 544 O O . GLY A 1 70 ? -6.685 10.372 39.741 1.00 15.62 70 GLY A O 1
ATOM 545 N N . TYR A 1 71 ? -4.970 11.577 40.619 1.00 15.95 71 TYR A N 1
ATOM 546 C CA . TYR A 1 71 ? -5.754 12.782 40.839 1.00 15.86 71 TYR A CA 1
ATOM 547 C C . TYR A 1 71 ? -5.047 13.995 40.405 1.00 15.92 71 TYR A C 1
ATOM 548 O O . TYR A 1 71 ? -3.808 14.069 40.557 1.00 17.76 71 TYR A O 1
ATOM 557 N N . THR A 1 72 ? -5.797 14.985 39.891 1.00 18.35 72 THR A N 1
ATOM 558 C CA . THR A 1 72 ? -5.234 16.301 39.619 1.00 17.84 72 THR A CA 1
ATOM 559 C C . THR A 1 72 ? -5.922 17.331 40.498 1.00 19.29 72 THR A C 1
ATOM 560 O O . THR A 1 72 ? -7.092 17.147 40.879 1.00 20.83 72 THR A O 1
ATOM 564 N N . GLY A 1 73 ? -5.207 18.377 40.859 1.00 18.56 73 GLY A N 1
ATOM 565 C CA . GLY A 1 73 ? -5.852 19.333 41.721 1.00 19.49 73 GLY A CA 1
ATOM 566 C C . GLY A 1 73 ? -4.893 20.429 42.117 1.00 19.27 73 GLY A C 1
ATOM 567 O O . GLY A 1 73 ? -3.721 20.446 41.742 1.00 19.21 73 GLY A O 1
ATOM 568 N N . ASN A 1 74 ? -5.387 21.325 42.973 1.00 21.89 74 ASN A N 1
ATOM 569 C CA . ASN A 1 74 ? -4.669 22.520 43.396 1.00 23.70 74 ASN A CA 1
ATOM 570 C C . ASN A 1 74 ? -3.587 22.237 44.382 1.00 20.27 74 ASN A C 1
ATOM 571 O O . ASN A 1 74 ? -3.795 21.528 45.419 1.00 23.47 74 ASN A O 1
ATOM 573 N N . VAL A 1 75 ? -2.393 22.716 44.066 1.00 19.98 75 VAL A N 1
ATOM 574 C CA . VAL A 1 75 ? -1.360 22.890 45.076 1.00 18.32 75 VAL A CA 1
ATOM 575 C C . VAL A 1 75 ? -0.726 24.272 44.859 1.00 19.53 75 VAL A C 1
ATOM 576 O O . VAL A 1 75 ? -0.279 24.573 43.782 1.00 20.14 75 VAL A O 1
ATOM 580 N N . SER A 1 76 ? -0.720 25.133 45.904 1.00 20.10 76 SER A N 1
ATOM 581 C CA . SER A 1 76 ? -0.105 26.479 45.835 1.00 22.02 76 SER A CA 1
ATOM 582 C C . SER A 1 76 ? -0.709 27.285 44.671 1.00 21.22 76 SER A C 1
ATOM 583 O O . SER A 1 76 ? -0.053 28.135 44.066 1.00 28.19 76 SER A O 1
ATOM 586 N N . GLY A 1 77 ? -1.948 26.939 44.336 1.00 23.52 77 GLY A N 1
ATOM 587 C CA . GLY A 1 77 ? -2.700 27.625 43.261 1.00 26.88 77 GLY A CA 1
ATOM 588 C C . GLY A 1 77 ? -2.335 27.203 41.834 1.00 29.20 77 GLY A C 1
ATOM 589 O O . GLY A 1 77 ? -2.587 27.935 40.857 1.00 31.99 77 GLY A O 1
ATOM 590 N N . TYR A 1 78 ? -1.705 26.042 41.707 1.00 24.31 78 TYR A N 1
ATOM 591 C CA . TYR A 1 78 ? -1.380 25.462 40.388 1.00 23.78 78 TYR A CA 1
ATOM 592 C C . TYR A 1 78 ? -2.157 24.150 40.322 1.00 22.76 78 TYR A C 1
ATOM 593 O O . TYR A 1 78 ? -2.301 23.424 41.352 1.00 23.81 78 TYR A O 1
ATOM 602 N N . VAL A 1 79 ? -2.681 23.857 39.141 1.00 21.49 79 VAL A N 1
ATOM 603 C CA . VAL A 1 79 ? -3.266 22.514 38.939 1.00 18.69 79 VAL A CA 1
ATOM 604 C C . VAL A 1 79 ? -2.139 21.549 38.588 1.00 19.89 79 VAL A C 1
ATOM 605 O O . VAL A 1 79 ? -1.356 21.806 37.688 1.00 19.16 79 VAL A O 1
ATOM 609 N N . VAL A 1 80 ? -2.002 20.514 39.412 1.00 16.32 80 VAL A N 1
ATOM 610 C CA . VAL A 1 80 ? -0.851 19.557 39.257 1.00 15.89 80 VAL A CA 1
ATOM 611 C C . VAL A 1 80 ? -1.367 18.116 39.417 1.00 14.79 80 VAL A C 1
ATOM 612 O O . VAL A 1 80 ? -2.516 17.914 39.748 1.00 15.85 80 VAL A O 1
ATOM 616 N N . VAL A 1 81 ? -0.518 17.133 39.098 1.00 15.00 81 VAL A N 1
ATOM 617 C CA . VAL A 1 81 ? -0.855 15.751 39.302 1.00 14.35 81 VAL A CA 1
ATOM 618 C C . VAL A 1 81 ? -0.498 15.446 40.770 1.00 12.60 81 VAL A C 1
ATOM 619 O O . VAL A 1 81 ? 0.670 15.379 41.149 1.00 13.84 81 VAL A O 1
ATOM 623 N N . ARG A 1 82 ? -1.547 15.372 41.577 1.00 14.31 82 ARG A N 1
ATOM 624 C CA . ARG A 1 82 ? -1.414 15.155 43.009 1.00 14.00 82 ARG A CA 1
ATOM 625 C C . ARG A 1 82 ? -1.100 13.697 43.400 1.00 14.87 82 ARG A C 1
ATOM 626 O O . ARG A 1 82 ? -0.415 13.488 44.391 1.00 14.78 82 ARG A O 1
ATOM 634 N N . SER A 1 83 ? -1.557 12.681 42.619 1.00 13.61 83 SER A N 1
ATOM 635 C CA . SER A 1 83 ? -1.235 11.318 42.931 1.00 14.89 83 SER A CA 1
ATOM 636 C C . SER A 1 83 ? -1.191 10.527 41.644 1.00 14.56 83 SER A C 1
ATOM 637 O O . SER A 1 83 ? -1.814 10.882 40.664 1.00 14.38 83 SER A O 1
ATOM 640 N N . LEU A 1 84 ? -0.458 9.436 41.735 1.00 13.87 84 LEU A N 1
ATOM 641 C CA . LEU A 1 84 ? -0.411 8.391 40.667 1.00 13.34 84 LEU A CA 1
ATOM 642 C C . LEU A 1 84 ? -0.476 7.038 41.307 1.00 14.47 84 LEU A C 1
ATOM 643 O O . LEU A 1 84 ? 0.134 6.760 42.375 1.00 14.56 84 LEU A O 1
ATOM 648 N N . THR A 1 85 ? -1.161 6.149 40.602 1.00 13.75 85 THR A N 1
ATOM 649 C CA . THR A 1 85 ? -1.162 4.701 40.902 1.00 14.54 85 THR A CA 1
ATOM 650 C C . THR A 1 85 ? -0.936 3.935 39.623 1.00 15.02 85 THR A C 1
ATOM 651 O O . THR A 1 85 ? -1.510 4.272 38.580 1.00 14.49 85 THR A O 1
ATOM 655 N N . PHE A 1 86 ? -0.051 2.968 39.681 1.00 14.66 86 PHE A N 1
ATOM 656 C CA . PHE A 1 86 ? 0.239 2.091 38.536 1.00 13.84 86 PHE A CA 1
ATOM 657 C C . PHE A 1 86 ? -0.218 0.667 38.836 1.00 15.20 86 PHE A C 1
ATOM 658 O O . PHE A 1 86 ? 0.309 -0.011 39.767 1.00 16.59 86 PHE A O 1
ATOM 666 N N . LYS A 1 87 ? -1.199 0.178 38.084 1.00 14.99 87 LYS A N 1
ATOM 667 C CA . LYS A 1 87 ? -1.628 -1.192 38.267 1.00 14.83 87 LYS A CA 1
ATOM 668 C C . LYS A 1 87 ? -1.050 -1.999 37.127 1.00 14.80 87 LYS A C 1
ATOM 669 O O . LYS A 1 87 ? -1.235 -1.633 35.952 1.00 14.98 87 LYS A O 1
ATOM 675 N N . THR A 1 88 ? -0.369 -3.128 37.431 1.00 15.75 88 THR A N 1
ATOM 676 C CA . THR A 1 88 ? 0.145 -4.019 36.390 1.00 15.50 88 THR A CA 1
ATOM 677 C C . THR A 1 88 ? -0.648 -5.298 36.467 1.00 16.49 88 THR A C 1
ATOM 678 O O . THR A 1 88 ? -1.587 -5.428 37.292 1.00 19.75 88 THR A O 1
ATOM 682 N N . ASN A 1 89 ? -0.291 -6.218 35.569 1.00 17.19 89 ASN A N 1
ATOM 683 C CA . ASN A 1 89 ? -0.906 -7.561 35.579 1.00 19.38 89 ASN A CA 1
ATOM 684 C C . ASN A 1 89 ? -0.536 -8.346 36.810 1.00 21.98 89 ASN A C 1
ATOM 685 O O . ASN A 1 89 ? -1.129 -9.409 37.054 1.00 25.66 89 ASN A O 1
ATOM 690 N N . LYS A 1 90 ? 0.430 -7.888 37.596 1.00 22.10 90 LYS A N 1
ATOM 691 C CA . LYS A 1 90 ? 0.894 -8.622 38.770 1.00 22.45 90 LYS A CA 1
ATOM 692 C C . LYS A 1 90 ? 0.525 -7.966 40.080 1.00 26.19 90 LYS A C 1
ATOM 693 O O . LYS A 1 90 ? 0.236 -8.641 41.050 1.00 24.53 90 LYS A O 1
ATOM 699 N N . LYS A 1 91 ? 0.547 -6.638 40.159 1.00 21.14 91 LYS A N 1
ATOM 700 C CA . LYS A 1 91 ? 0.205 -5.962 41.414 1.00 22.94 91 LYS A CA 1
ATOM 701 C C . LYS A 1 91 ? -0.003 -4.472 41.231 1.00 20.90 91 LYS A C 1
ATOM 702 O O . LYS A 1 91 ? 0.089 -3.990 40.096 1.00 18.58 91 LYS A O 1
ATOM 708 N N . THR A 1 92 ? -0.308 -3.757 42.298 1.00 19.98 92 THR A N 1
ATOM 709 C CA . THR A 1 92 ? -0.644 -2.314 42.235 1.00 19.24 92 THR A CA 1
ATOM 710 C C . THR A 1 92 ? 0.455 -1.644 43.007 1.00 19.58 92 THR A C 1
ATOM 711 O O . THR A 1 92 ? 0.841 -2.118 44.110 1.00 20.96 92 THR A O 1
ATOM 715 N N . TYR A 1 93 ? 0.964 -0.526 42.430 1.00 16.72 93 TYR A N 1
ATOM 716 C CA . TYR A 1 93 ? 1.990 0.308 43.044 1.00 16.28 93 TYR A CA 1
ATOM 717 C C . TYR A 1 93 ? 1.365 1.666 43.264 1.00 15.52 93 TYR A C 1
ATOM 718 O O . TYR A 1 93 ? 0.957 2.373 42.288 1.00 15.45 93 TYR A O 1
ATOM 727 N N . GLY A 1 94 ? 1.271 2.099 44.532 1.00 15.38 94 GLY A N 1
ATOM 728 C CA . GLY A 1 94 ? 0.669 3.365 44.897 1.00 15.66 94 GLY A CA 1
ATOM 729 C C . GLY A 1 94 ? -0.706 3.126 45.570 1.00 20.64 94 GLY A C 1
ATOM 730 O O . GLY A 1 94 ? -1.074 1.988 45.901 1.00 22.49 94 GLY A O 1
ATOM 731 N N . PRO A 1 95 ? -1.454 4.191 45.832 1.00 20.26 95 PRO A N 1
ATOM 732 C CA . PRO A 1 95 ? -1.154 5.542 45.390 1.00 18.26 95 PRO A CA 1
ATOM 733 C C . PRO A 1 95 ? 0.019 6.234 46.060 1.00 17.02 95 PRO A C 1
ATOM 734 O O . PRO A 1 95 ? 0.326 6.035 47.250 1.00 19.33 95 PRO A O 1
ATOM 738 N N . TYR A 1 96 ? 0.699 6.994 45.240 1.00 14.82 96 TYR A N 1
ATOM 739 C CA . TYR A 1 96 ? 1.800 7.908 45.681 1.00 15.12 96 TYR A CA 1
ATOM 740 C C . TYR A 1 96 ? 1.293 9.320 45.589 1.00 15.66 96 TYR A C 1
ATOM 741 O O . TYR A 1 96 ? 0.772 9.721 44.553 1.00 17.65 96 TYR A O 1
ATOM 750 N N . GLY A 1 97 ? 1.484 10.136 46.636 1.00 15.31 97 GLY A N 1
ATOM 751 C CA . GLY A 1 97 ? 1.072 11.555 46.619 1.00 14.47 97 GLY A CA 1
ATOM 752 C C . GLY A 1 97 ? -0.198 11.706 47.443 1.00 15.47 97 GLY A C 1
ATOM 753 O O . GLY A 1 97 ? -0.391 10.988 48.477 1.00 19.98 97 GLY A O 1
ATOM 754 N N . VAL A 1 98 ? -1.094 12.559 47.000 1.00 16.17 98 VAL A N 1
ATOM 755 C CA . VAL A 1 98 ? -2.302 12.871 47.719 1.00 15.78 98 VAL A CA 1
ATOM 756 C C . VAL A 1 98 ? -3.504 12.547 46.844 1.00 17.86 98 VAL A C 1
ATOM 757 O O . VAL A 1 98 ? -3.654 13.128 45.723 1.00 17.29 98 VAL A O 1
ATOM 761 N N . THR A 1 99 ? -4.364 11.681 47.358 1.00 18.32 99 THR A N 1
ATOM 762 C CA . THR A 1 99 ? -5.521 11.283 46.555 1.00 19.18 99 THR A CA 1
ATOM 763 C C . THR A 1 99 ? -6.711 12.212 46.726 1.00 21.12 99 THR A C 1
ATOM 764 O O . THR A 1 99 ? -7.766 11.798 47.227 1.00 26.19 99 THR A O 1
ATOM 768 N N . SER A 1 100 ? -6.506 13.432 46.280 1.00 20.77 100 SER A N 1
ATOM 769 C CA . SER A 1 100 ? -7.500 14.482 46.421 1.00 23.16 100 SER A CA 1
ATOM 770 C C . SER A 1 100 ? -7.571 15.241 45.150 1.00 21.11 100 SER A C 1
ATOM 771 O O . SER A 1 100 ? -6.563 15.465 44.478 1.00 23.49 100 SER A O 1
ATOM 774 N N . GLY A 1 101 ? -8.800 15.654 44.841 1.00 21.24 101 GLY A N 1
ATOM 775 C CA . GLY A 1 101 ? -9.087 16.515 43.731 1.00 20.26 101 GLY A CA 1
ATOM 776 C C . GLY A 1 101 ? -9.933 15.785 42.697 1.00 20.02 101 GLY A C 1
ATOM 777 O O . GLY A 1 101 ? -10.901 15.117 43.054 1.00 21.33 101 GLY A O 1
ATOM 778 N N . THR A 1 102 ? -9.556 15.923 41.427 1.00 18.89 102 THR A N 1
ATOM 779 C CA . THR A 1 102 ? -10.336 15.329 40.313 1.00 18.99 102 THR A CA 1
ATOM 780 C C . THR A 1 102 ? -9.650 14.028 39.883 1.00 17.46 102 THR A C 1
ATOM 781 O O . THR A 1 102 ? -8.507 14.079 39.441 1.00 17.72 102 THR A O 1
ATOM 785 N N . PRO A 1 103 ? -10.344 12.883 39.964 1.00 16.93 103 PRO A N 1
ATOM 786 C CA . PRO A 1 103 ? -9.733 11.638 39.510 1.00 18.33 103 PRO A CA 1
ATOM 787 C C . PRO A 1 103 ? -9.607 11.599 37.996 1.00 19.65 103 PRO A C 1
ATOM 788 O O . PRO A 1 103 ? -10.346 12.267 37.253 1.00 19.78 103 PRO A O 1
ATOM 792 N N . PHE A 1 104 ? -8.588 10.845 37.564 1.00 17.64 104 PHE A N 1
ATOM 793 C CA . PHE A 1 104 ? -8.459 10.401 36.145 1.00 16.32 104 PHE A CA 1
ATOM 794 C C . PHE A 1 104 ? -7.985 8.981 36.148 1.00 15.85 104 PHE A C 1
ATOM 795 O O . PHE A 1 104 ? -7.404 8.424 37.098 1.00 16.51 104 PHE A O 1
ATOM 803 N N . ASN A 1 105 ? -8.276 8.323 35.028 1.00 16.53 105 ASN A N 1
ATOM 804 C CA . ASN A 1 105 ? -7.783 6.965 34.838 1.00 17.30 105 ASN A CA 1
ATOM 805 C C . ASN A 1 105 ? -7.645 6.602 33.370 1.00 17.74 105 ASN A C 1
ATOM 806 O O . ASN A 1 105 ? -8.491 7.000 32.523 1.00 17.53 105 ASN A O 1
ATOM 811 N N . LEU A 1 106 ? -6.533 5.939 33.088 1.00 15.47 106 LEU A N 1
ATOM 812 C CA . LEU A 1 106 ? -6.303 5.375 31.747 1.00 14.59 106 LEU A CA 1
ATOM 813 C C . LEU A 1 106 ? -6.104 3.890 31.955 1.00 14.79 106 LEU A C 1
ATOM 814 O O . LEU A 1 106 ? -4.984 3.452 32.158 1.00 15.31 106 LEU A O 1
ATOM 819 N N . PRO A 1 107 ? -7.172 3.083 31.859 1.00 13.78 107 PRO A N 1
ATOM 820 C CA . PRO A 1 107 ? -7.101 1.608 31.810 1.00 14.10 107 PRO A CA 1
ATOM 821 C C . PRO A 1 107 ? -6.842 1.191 30.353 1.00 15.25 107 PRO A C 1
ATOM 822 O O . PRO A 1 107 ? -7.257 1.882 29.411 1.00 14.85 107 PRO A O 1
ATOM 826 N N . ILE A 1 108 ? -6.043 0.155 30.201 1.00 15.20 108 ILE A N 1
ATOM 827 C CA . ILE A 1 108 ? -5.692 -0.376 28.857 1.00 14.98 108 ILE A CA 1
ATOM 828 C C . ILE A 1 108 ? -6.204 -1.811 28.751 1.00 17.04 108 ILE A C 1
ATOM 829 O O . ILE A 1 108 ? -5.862 -2.679 29.542 1.00 16.36 108 ILE A O 1
ATOM 834 N N . GLU A 1 109 ? -7.092 -2.070 27.790 1.00 15.29 109 GLU A N 1
ATOM 835 C CA . GLU A 1 109 ? -7.500 -3.438 27.489 1.00 17.39 109 GLU A CA 1
ATOM 836 C C . GLU A 1 109 ? -6.558 -4.126 26.539 1.00 15.97 109 GLU A C 1
ATOM 837 O O . GLU A 1 109 ? -6.356 -5.376 26.650 1.00 18.32 109 GLU A O 1
ATOM 843 N N . ASN A 1 110 ? -5.988 -3.373 25.602 1.00 14.05 110 ASN A N 1
ATOM 844 C CA . ASN A 1 110 ? -5.013 -3.942 24.696 1.00 14.71 110 ASN A CA 1
ATOM 845 C C . ASN A 1 110 ? -4.044 -2.907 24.279 1.00 13.39 110 ASN A C 1
ATOM 846 O O . ASN A 1 110 ? -4.378 -1.774 23.877 1.00 14.60 110 ASN A O 1
ATOM 851 N N . GLY A 1 111 ? -2.759 -3.266 24.450 1.00 14.42 111 GLY A N 1
ATOM 852 C CA . GLY A 1 111 ? -1.714 -2.322 24.101 1.00 14.14 111 GLY A CA 1
ATOM 853 C C . GLY A 1 111 ? -0.837 -2.071 25.327 1.00 13.80 111 GLY A C 1
ATOM 854 O O . GLY A 1 111 ? -1.065 -2.606 26.404 1.00 13.57 111 GLY A O 1
ATOM 855 N N . LEU A 1 112 ? 0.189 -1.205 25.109 1.00 13.42 112 LEU A N 1
ATOM 856 C CA . LEU A 1 112 ? 1.245 -0.972 26.076 1.00 13.23 112 LEU A CA 1
ATOM 857 C C . LEU A 1 112 ? 1.557 0.549 26.102 1.00 12.25 112 LEU A C 1
ATOM 858 O O . LEU A 1 112 ? 1.597 1.259 25.065 1.00 12.75 112 LEU A O 1
ATOM 863 N N . ILE A 1 113 ? 1.888 1.032 27.333 1.00 12.72 113 ILE A N 1
ATOM 864 C CA . ILE A 1 113 ? 2.478 2.357 27.480 1.00 13.38 113 ILE A CA 1
ATOM 865 C C . ILE A 1 113 ? 3.951 2.217 27.114 1.00 13.24 113 ILE A C 1
ATOM 866 O O . ILE A 1 113 ? 4.644 1.363 27.645 1.00 13.48 113 ILE A O 1
ATOM 871 N N . VAL A 1 114 ? 4.394 3.065 26.204 1.00 12.11 114 VAL A N 1
ATOM 872 C CA . VAL A 1 114 ? 5.779 3.028 25.680 1.00 13.25 114 VAL A CA 1
ATOM 873 C C . VAL A 1 114 ? 6.549 4.319 25.805 1.00 13.66 114 VAL A C 1
ATOM 874 O O . VAL A 1 114 ? 7.674 4.419 25.301 1.00 13.07 114 VAL A O 1
ATOM 878 N N . GLY A 1 115 ? 5.995 5.330 26.507 1.00 11.79 115 GLY A N 1
ATOM 879 C CA . GLY A 1 115 ? 6.658 6.606 26.588 1.00 12.03 115 GLY A CA 1
ATOM 880 C C . GLY A 1 115 ? 5.838 7.542 27.406 1.00 11.65 115 GLY A C 1
ATOM 881 O O . GLY A 1 115 ? 4.610 7.414 27.512 1.00 10.86 115 GLY A O 1
ATOM 882 N N . PHE A 1 116 ? 6.536 8.512 28.006 1.00 12.24 116 PHE A N 1
ATOM 883 C CA . PHE A 1 116 ? 5.910 9.605 28.784 1.00 12.56 116 PHE A CA 1
ATOM 884 C C . PHE A 1 116 ? 6.430 10.947 28.297 1.00 14.40 116 PHE A C 1
ATOM 885 O O . PHE A 1 116 ? 7.587 11.069 27.901 1.00 13.77 116 PHE A O 1
ATOM 893 N N . LYS A 1 117 ? 5.571 11.949 28.386 1.00 13.61 117 LYS A N 1
ATOM 894 C CA . LYS A 1 117 ? 5.988 13.331 28.182 1.00 13.19 117 LYS A CA 1
ATOM 895 C C . LYS A 1 117 ? 5.152 14.130 29.183 1.00 14.26 117 LYS A C 1
ATOM 896 O O . LYS A 1 117 ? 4.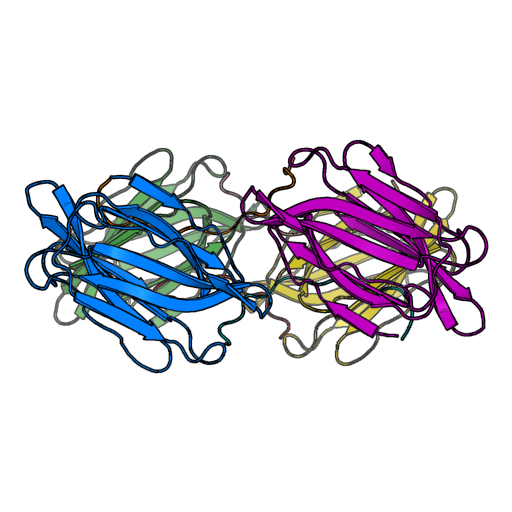114 13.659 29.703 1.00 14.30 117 LYS A O 1
ATOM 902 N N . GLY A 1 118 ? 5.576 15.376 29.431 1.00 15.49 118 GLY A N 1
ATOM 903 C CA . GLY A 1 118 ? 4.848 16.158 30.415 1.00 15.29 118 GLY A CA 1
ATOM 904 C C . GLY A 1 118 ? 5.590 17.420 30.759 1.00 14.58 118 GLY A C 1
ATOM 905 O O . GLY A 1 118 ? 6.390 17.922 29.984 1.00 15.64 118 GLY A O 1
ATOM 906 N N . SER A 1 119 ? 5.342 17.914 31.976 1.00 14.52 119 SER A N 1
ATOM 907 C CA . SER A 1 119 ? 6.044 19.123 32.434 1.00 15.17 119 SER A CA 1
ATOM 908 C C . SER A 1 119 ? 6.097 19.058 33.962 1.00 13.75 119 SER A C 1
ATOM 909 O O . SER A 1 119 ? 5.131 18.619 34.576 1.00 14.66 119 SER A O 1
ATOM 912 N N . ILE A 1 120 ? 7.270 19.437 34.532 1.00 13.88 120 ILE A N 1
ATOM 913 C CA . ILE A 1 120 ? 7.428 19.463 35.988 1.00 14.54 120 ILE A CA 1
ATOM 914 C C . ILE A 1 120 ? 8.006 20.838 36.345 1.00 14.85 120 ILE A C 1
ATOM 915 O O . ILE A 1 120 ? 9.052 21.226 35.831 1.00 15.58 120 ILE A O 1
ATOM 920 N N . GLY A 1 121 ? 7.314 21.445 37.295 1.00 15.03 121 GLY A N 1
ATOM 921 C CA . GLY A 1 121 ? 7.780 22.722 37.901 1.00 16.86 121 GLY A CA 1
ATOM 922 C C . GLY A 1 121 ? 8.131 22.409 39.361 1.00 15.20 121 GLY A C 1
ATOM 923 O O . GLY A 1 121 ? 8.993 21.556 39.662 1.00 16.15 121 GLY A O 1
ATOM 924 N N . TYR A 1 122 ? 7.427 23.023 40.339 1.00 14.91 122 TYR A N 1
ATOM 925 C CA . TYR A 1 122 ? 7.552 22.507 41.733 1.00 16.73 122 TYR A CA 1
ATOM 926 C C . TYR A 1 122 ? 7.027 21.053 41.757 1.00 15.70 122 TYR A C 1
ATOM 927 O O . TYR A 1 122 ? 7.514 20.197 42.526 1.00 15.42 122 TYR A O 1
ATOM 936 N N . TRP A 1 123 ? 5.936 20.847 41.013 1.00 15.57 123 TRP A N 1
ATOM 937 C CA . TRP A 1 123 ? 5.297 19.490 40.953 1.00 14.10 123 TRP A CA 1
ATOM 938 C C . TRP A 1 123 ? 5.107 19.096 39.478 1.00 13.96 123 TRP A C 1
ATOM 939 O O . TRP A 1 123 ? 5.237 19.906 38.553 1.00 14.66 123 TRP A O 1
ATOM 950 N N . LEU A 1 124 ? 4.751 17.810 39.275 1.00 14.30 124 LEU A N 1
ATOM 951 C CA . LEU A 1 124 ? 4.346 17.315 37.962 1.00 14.92 124 LEU A CA 1
ATOM 952 C C . LEU A 1 124 ? 3.063 18.080 37.578 1.00 13.58 124 LEU A C 1
ATOM 953 O O . LEU A 1 124 ? 2.020 17.922 38.177 1.00 14.35 124 LEU A O 1
ATOM 958 N N . ASP A 1 125 ? 3.180 18.873 36.528 1.00 14.60 125 ASP A N 1
ATOM 959 C CA . ASP A 1 125 ? 2.059 19.702 36.095 1.00 15.41 125 ASP A CA 1
ATOM 960 C C . ASP A 1 125 ? 1.061 18.925 35.278 1.00 14.29 125 ASP A C 1
ATOM 961 O O . ASP A 1 125 ? -0.125 19.068 35.471 1.00 15.71 125 ASP A O 1
ATOM 966 N N . TYR A 1 126 ? 1.581 18.086 34.358 1.00 14.36 126 TYR A N 1
ATOM 967 C CA . TYR A 1 126 ? 0.685 17.353 33.473 1.00 14.14 126 TYR A CA 1
ATOM 968 C C . TYR A 1 126 ? 1.588 16.303 32.871 1.00 12.36 126 TYR A C 1
ATOM 969 O O . TYR A 1 126 ? 2.826 16.429 32.859 1.00 13.25 126 TYR A O 1
ATOM 978 N N . PHE A 1 127 ? 0.924 15.294 32.285 1.00 14.57 127 PHE A N 1
ATOM 979 C CA . PHE A 1 127 ? 1.665 14.301 31.495 1.00 13.59 127 PHE A CA 1
ATOM 980 C C . PHE A 1 127 ? 0.747 13.641 30.492 1.00 12.99 127 PHE A C 1
ATOM 981 O O . PHE A 1 127 ? -0.494 13.734 30.598 1.00 12.94 127 PHE A O 1
ATOM 989 N N . SER A 1 128 ? 1.401 13.080 29.466 1.00 12.50 128 SER A N 1
ATOM 990 C CA . SER A 1 128 ? 0.724 12.260 28.462 1.00 13.43 128 SER A CA 1
ATOM 991 C C . SER A 1 128 ? 1.499 10.965 28.305 1.00 12.93 128 SER A C 1
ATOM 992 O O . SER A 1 128 ? 2.659 10.859 28.724 1.00 13.22 128 SER A O 1
ATOM 995 N N . MET A 1 129 ? 0.885 9.967 27.643 1.00 12.64 129 MET A N 1
ATOM 996 C CA . MET A 1 129 ? 1.486 8.657 27.452 1.00 12.96 129 MET A CA 1
ATOM 997 C C . MET A 1 129 ? 1.411 8.252 25.969 1.00 12.65 129 MET A C 1
ATOM 998 O O . MET A 1 129 ? 0.375 8.431 25.304 1.00 13.52 129 MET A O 1
ATOM 1003 N N . TYR A 1 130 ? 2.530 7.755 25.476 1.00 12.52 130 TYR A N 1
ATOM 1004 C CA . TYR A 1 130 ? 2.584 7.122 24.165 1.00 12.39 130 TYR A CA 1
ATOM 1005 C C . TYR A 1 130 ? 2.107 5.727 24.362 1.00 11.70 130 TYR A C 1
ATOM 1006 O O . TYR A 1 130 ? 2.492 5.031 25.306 1.00 13.84 130 TYR A O 1
ATOM 1015 N N . LEU A 1 131 ? 1.193 5.263 23.452 1.00 11.47 131 LEU A N 1
ATOM 1016 C CA . LEU A 1 131 ? 0.677 3.864 23.495 1.00 12.01 131 LEU A CA 1
ATOM 1017 C C . LEU A 1 131 ? 0.990 3.170 22.177 1.00 13.13 131 LEU A C 1
ATOM 1018 O O . LEU A 1 131 ? 0.955 3.818 21.088 1.00 15.99 131 LEU A O 1
ATOM 1023 N N . SER A 1 132 ? 1.273 1.858 22.307 1.00 12.80 132 SER A N 1
ATOM 1024 C CA . SER A 1 132 ? 1.533 1.054 21.109 1.00 16.40 132 SER A CA 1
ATOM 1025 C C . SER A 1 132 ? 1.099 -0.365 21.341 1.00 17.33 132 SER A C 1
ATOM 1026 O O . SER A 1 132 ? 0.971 -0.822 22.461 1.00 18.09 132 SER A O 1
ATOM 1029 N N . LEU A 1 133 ? 0.981 -1.113 20.251 1.00 18.89 133 LEU A N 1
ATOM 1030 C CA . LEU A 1 133 ? 0.917 -2.543 20.367 1.00 21.16 133 LEU A CA 1
ATOM 1031 C C . LEU A 1 133 ? 2.404 -2.839 20.345 1.00 24.31 133 LEU A C 1
ATOM 1032 O O . LEU A 1 133 ? 3.277 -1.956 20.174 1.00 30.06 133 LEU A O 1
ATOM 1038 N N . GLU B 2 1 ? 1.456 12.580 1.724 1.00 54.35 2 GLU B N 1
ATOM 1039 C CA . GLU B 2 1 ? 2.951 12.446 1.722 1.00 57.26 2 GLU B CA 1
ATOM 1040 C C . GLU B 2 1 ? 3.517 12.381 3.144 1.00 53.21 2 GLU B C 1
ATOM 1041 O O . GLU B 2 1 ? 3.607 13.403 3.849 1.00 52.92 2 GLU B O 1
ATOM 1047 N N . GLN B 2 2 ? 3.907 11.172 3.549 1.00 43.59 3 GLN B N 1
ATOM 1048 C CA . GLN B 2 2 ? 4.565 10.972 4.845 1.00 38.12 3 GLN B CA 1
ATOM 1049 C C . GLN B 2 2 ? 5.932 11.665 4.951 1.00 37.83 3 GLN B C 1
ATOM 1050 O O . GLN B 2 2 ? 6.570 12.022 3.946 1.00 43.88 3 GLN B O 1
ATOM 1056 N N . SER B 2 3 ? 6.373 11.865 6.182 1.00 33.64 4 SER B N 1
ATOM 1057 C CA . SER B 2 3 ? 7.750 12.152 6.416 1.00 27.10 4 SER B CA 1
ATOM 1058 C C . SER B 2 3 ? 8.388 10.854 6.871 1.00 23.48 4 SER B C 1
ATOM 1059 O O . SER B 2 3 ? 7.741 9.783 6.950 1.00 27.15 4 SER B O 1
ATOM 1062 N N . GLY B 2 4 ? 9.680 10.937 7.126 1.00 21.99 5 GLY B N 1
ATOM 1063 C CA . GLY B 2 4 ? 10.408 9.758 7.555 1.00 18.42 5 GLY B CA 1
ATOM 1064 C C . GLY B 2 4 ? 10.378 9.508 9.050 1.00 19.85 5 GLY B C 1
ATOM 1065 O O . GLY B 2 4 ? 11.193 8.715 9.532 1.00 17.92 5 GLY B O 1
ATOM 1066 N N . ILE B 2 5 ? 9.543 10.232 9.803 1.00 18.87 6 ILE B N 1
ATOM 1067 C CA . ILE B 2 5 ? 9.423 10.037 11.276 1.00 20.32 6 ILE B CA 1
ATOM 1068 C C . ILE B 2 5 ? 8.222 9.151 11.594 1.00 17.99 6 ILE B C 1
ATOM 1069 O O . ILE B 2 5 ? 7.113 9.483 11.216 1.00 22.18 6 ILE B O 1
ATOM 1074 N N . SER B 2 6 ? 8.466 8.010 12.240 1.00 18.25 7 SER B N 1
ATOM 1075 C CA . SER B 2 6 ? 7.401 7.115 12.696 1.00 20.26 7 SER B CA 1
ATOM 1076 C C . SER B 2 6 ? 6.531 7.810 13.766 1.00 19.17 7 SER B C 1
ATOM 1077 O O . SER B 2 6 ? 7.033 8.630 14.562 1.00 21.08 7 SER B O 1
ATOM 1080 N N . GLN B 2 7 ? 5.239 7.526 13.707 1.00 18.25 8 GLN B N 1
ATOM 1081 C CA . GLN B 2 7 ? 4.172 8.119 14.559 1.00 21.87 8 GLN B CA 1
ATOM 1082 C C . GLN B 2 7 ? 3.755 7.069 15.582 1.00 17.70 8 GLN B C 1
ATOM 1083 O O . GLN B 2 7 ? 3.739 5.853 15.340 1.00 18.51 8 GLN B O 1
ATOM 1089 N N . THR B 2 8 ? 3.259 7.582 16.731 1.00 17.47 9 THR B N 1
ATOM 1090 C CA . THR B 2 8 ? 2.716 6.740 17.760 1.00 18.43 9 THR B CA 1
ATOM 1091 C C . THR B 2 8 ? 1.412 7.381 18.334 1.00 15.82 9 THR B C 1
ATOM 1092 O O . THR B 2 8 ? 1.324 8.588 18.389 1.00 17.08 9 THR B O 1
ATOM 1096 N N . VAL B 2 9 ? 0.444 6.562 18.754 1.00 15.37 10 VAL B N 1
ATOM 1097 C CA . VAL B 2 9 ? -0.721 7.106 19.532 1.00 14.04 10 VAL B CA 1
ATOM 1098 C C . VAL B 2 9 ? -0.255 7.772 20.827 1.00 13.74 10 VAL B C 1
ATOM 1099 O O . VAL B 2 9 ? 0.656 7.239 21.513 1.00 13.95 10 VAL B O 1
ATOM 1103 N N . ILE B 2 10 ? -0.807 8.966 21.113 1.00 12.63 11 ILE B N 1
ATOM 1104 C CA . ILE B 2 10 ? -0.511 9.591 22.413 1.00 14.24 11 ILE B CA 1
ATOM 1105 C C . ILE B 2 10 ? -1.834 9.982 23.053 1.00 12.66 11 ILE B C 1
ATOM 1106 O O . ILE B 2 10 ? -2.629 10.702 22.369 1.00 14.63 11 ILE B O 1
ATOM 1111 N N . VAL B 2 11 ? -2.041 9.592 24.316 1.00 13.27 12 VAL B N 1
ATOM 1112 C CA . VAL B 2 11 ? -3.232 9.976 25.072 1.00 13.39 12 VAL B CA 1
ATOM 1113 C C . VAL B 2 11 ? -2.781 10.968 26.171 1.00 14.49 12 VAL B C 1
ATOM 1114 O O . VAL B 2 11 ? -1.637 10.849 26.720 1.00 14.12 12 VAL B O 1
ATOM 1118 N N . GLY B 2 12 ? -3.674 11.892 26.470 1.00 14.30 13 GLY B N 1
ATOM 1119 C CA . GLY B 2 12 ? -3.409 12.914 27.495 1.00 14.29 13 GLY B CA 1
ATOM 1120 C C . GLY B 2 12 ? -3.541 14.260 26.858 1.00 15.96 13 GLY B C 1
ATOM 1121 O O . GLY B 2 12 ? -3.991 14.365 25.686 1.00 17.29 13 GLY B O 1
ATOM 1122 N N . PRO B 2 13 ? -3.147 15.363 27.528 1.00 16.21 14 PRO B N 1
ATOM 1123 C CA . PRO B 2 13 ? -2.546 15.315 28.851 1.00 16.10 14 PRO B CA 1
ATOM 1124 C C . PRO B 2 13 ? -3.573 15.294 29.957 1.00 14.25 14 PRO B C 1
ATOM 1125 O O . PRO B 2 13 ? -4.769 15.619 29.752 1.00 17.27 14 PRO B O 1
ATOM 1129 N N . TRP B 2 14 ? -3.166 14.766 31.120 1.00 14.03 15 TRP B N 1
ATOM 1130 C CA . TRP B 2 14 ? -3.875 14.966 32.382 1.00 15.37 15 TRP B CA 1
ATOM 1131 C C . TRP B 2 14 ? -3.078 15.930 33.244 1.00 15.41 15 TRP B C 1
ATOM 1132 O O . TRP B 2 14 ? -1.855 15.816 33.358 1.00 14.64 15 TRP B O 1
ATOM 1143 N N . GLY B 2 15 ? -3.804 16.853 33.896 1.00 17.13 16 GLY B N 1
ATOM 1144 C CA . GLY B 2 15 ? -3.200 17.836 34.761 1.00 18.98 16 GLY B CA 1
ATOM 1145 C C . GLY B 2 15 ? -3.531 19.243 34.315 1.00 20.03 16 GLY B C 1
ATOM 1146 O O . GLY B 2 15 ? -4.630 19.517 33.789 1.00 23.56 16 GLY B O 1
ATOM 1147 N N . ALA B 2 16 ? -2.576 20.136 34.490 1.00 21.79 17 ALA B N 1
ATOM 1148 C CA . ALA B 2 16 ? -2.781 21.520 34.111 1.00 25.63 17 ALA B CA 1
ATOM 1149 C C . ALA B 2 16 ? -3.038 21.616 32.602 1.00 33.38 17 ALA B C 1
ATOM 1150 O O . ALA B 2 16 ? -2.452 20.882 31.802 1.00 29.46 17 ALA B O 1
ATOM 1152 N N . LYS B 2 17 ? -3.911 22.524 32.194 1.00 40.13 18 LYS B N 1
ATOM 1153 C CA . LYS B 2 17 ? -4.098 22.669 30.762 1.00 45.84 18 LYS B CA 1
ATOM 1154 C C . LYS B 2 17 ? -3.222 23.762 30.193 1.00 51.76 18 LYS B C 1
ATOM 1155 O O . LYS B 2 17 ? -2.127 23.478 29.655 1.00 50.64 18 LYS B O 1
ATOM 1161 N N . GLY C 1 1 ? -26.771 -6.412 31.566 1.00 41.67 1 GLY C N 1
ATOM 1162 C CA . GLY C 1 1 ? -26.355 -5.591 30.402 1.00 33.64 1 GLY C CA 1
ATOM 1163 C C . GLY C 1 1 ? -25.971 -6.497 29.257 1.00 31.79 1 GLY C C 1
ATOM 1164 O O . GLY C 1 1 ? -25.381 -7.571 29.454 1.00 36.95 1 GLY C O 1
ATOM 1165 N N . LYS C 1 2 ? -26.291 -6.093 28.051 1.00 24.93 2 LYS C N 1
ATOM 1166 C CA . LYS C 1 2 ? -25.857 -6.832 26.899 1.00 22.53 2 LYS C CA 1
ATOM 1167 C C . LYS C 1 2 ? -24.503 -6.197 26.466 1.00 21.59 2 LYS C C 1
ATOM 1168 O O . LYS C 1 2 ? -24.442 -4.994 26.148 1.00 19.87 2 LYS C O 1
ATOM 1174 N N . ALA C 1 3 ? -23.445 -7.025 26.418 1.00 20.99 3 ALA C N 1
ATOM 1175 C CA . ALA C 1 3 ? -22.185 -6.585 25.858 1.00 22.63 3 ALA C CA 1
ATOM 1176 C C . ALA C 1 3 ? -22.257 -6.294 24.394 1.00 20.39 3 ALA C C 1
ATOM 1177 O O . ALA C 1 3 ? -22.987 -6.951 23.653 1.00 20.33 3 ALA C O 1
ATOM 1179 N N . PHE C 1 4 ? -21.509 -5.279 23.953 1.00 16.66 4 PHE C N 1
ATOM 1180 C CA . PHE C 1 4 ? -21.370 -5.008 22.558 1.00 16.58 4 PHE C CA 1
ATOM 1181 C C . PHE C 1 4 ? -19.905 -4.756 22.249 1.00 15.24 4 PHE C C 1
ATOM 1182 O O . PHE C 1 4 ? -19.107 -4.273 23.126 1.00 15.35 4 PHE C O 1
ATOM 1190 N N . ASP C 1 5 ? -19.553 -4.975 20.993 1.00 15.54 5 ASP C N 1
ATOM 1191 C CA . ASP C 1 5 ? -18.157 -4.704 20.577 1.00 15.46 5 ASP C CA 1
ATOM 1192 C C . ASP C 1 5 ? -18.160 -4.439 19.091 1.00 15.16 5 ASP C C 1
ATOM 1193 O O . ASP C 1 5 ? -18.326 -5.428 18.303 1.00 18.56 5 ASP C O 1
ATOM 1198 N N . ASP C 1 6 ? -18.051 -3.189 18.662 1.00 16.04 6 ASP C N 1
ATOM 1199 C CA . ASP C 1 6 ? -18.192 -2.858 17.251 1.00 15.15 6 ASP C CA 1
ATOM 1200 C C . ASP C 1 6 ? -16.929 -3.310 16.509 1.00 16.86 6 ASP C C 1
ATOM 1201 O O . ASP C 1 6 ? -16.970 -3.587 15.258 1.00 19.07 6 ASP C O 1
ATOM 1206 N N . GLY C 1 7 ? -15.812 -3.407 17.222 1.00 13.83 7 GLY C N 1
ATOM 1207 C CA . GLY C 1 7 ? -14.547 -3.574 16.552 1.00 14.87 7 GLY C CA 1
ATOM 1208 C C . GLY C 1 7 ? -14.001 -2.272 16.002 1.00 14.49 7 GLY C C 1
ATOM 1209 O O . GLY C 1 7 ? -14.411 -1.146 16.404 1.00 16.73 7 GLY C O 1
ATOM 1210 N N . ALA C 1 8 ? -12.991 -2.363 15.136 1.00 13.85 8 ALA C N 1
ATOM 1211 C CA . ALA C 1 8 ? -12.265 -1.219 14.634 1.00 14.37 8 ALA C CA 1
ATOM 1212 C C . ALA C 1 8 ? -12.579 -0.960 13.190 1.00 15.36 8 ALA C C 1
ATOM 1213 O O . ALA C 1 8 ? -12.757 -1.899 12.367 1.00 16.52 8 ALA C O 1
ATOM 1215 N N . PHE C 1 9 ? -12.654 0.308 12.876 1.00 15.08 9 PHE C N 1
ATOM 1216 C CA . PHE C 1 9 ? -12.965 0.845 11.559 1.00 14.74 9 PHE C CA 1
ATOM 1217 C C . PHE C 1 9 ? -11.939 1.903 11.125 1.00 14.50 9 PHE C C 1
ATOM 1218 O O . PHE C 1 9 ? -10.851 1.941 11.676 1.00 15.52 9 PHE C O 1
ATOM 1226 N N . THR C 1 10 ? -12.210 2.675 10.067 1.00 16.50 10 THR C N 1
ATOM 1227 C CA . THR C 1 10 ? -11.283 3.702 9.568 1.00 17.58 10 THR C CA 1
ATOM 1228 C C . THR C 1 10 ? -11.475 5.080 10.204 1.00 17.60 10 THR C C 1
ATOM 1229 O O . THR C 1 10 ? -10.618 5.857 10.110 1.00 18.21 10 THR C O 1
ATOM 1233 N N . GLY C 1 11 ? -12.619 5.336 10.857 1.00 16.09 11 GLY C N 1
ATOM 1234 C CA . GLY C 1 11 ? -12.857 6.695 11.398 1.00 17.04 11 GLY C CA 1
ATOM 1235 C C . GLY C 1 11 ? -14.355 6.711 11.758 1.00 16.62 11 GLY C C 1
ATOM 1236 O O . GLY C 1 11 ? -15.037 5.667 11.713 1.00 15.81 11 GLY C O 1
ATOM 1237 N N . ILE C 1 12 ? -14.817 7.890 12.201 1.00 16.44 12 ILE C N 1
ATOM 1238 C CA . ILE C 1 12 ? -16.207 8.010 12.668 1.00 14.73 12 ILE C CA 1
ATOM 1239 C C . ILE C 1 12 ? -16.897 9.085 11.852 1.00 15.57 12 ILE C C 1
ATOM 1240 O O . ILE C 1 12 ? -16.348 10.169 11.693 1.00 17.65 12 ILE C O 1
ATOM 1245 N N . ARG C 1 13 ? -18.091 8.764 11.307 1.00 14.47 13 ARG C N 1
ATOM 1246 C CA . ARG C 1 13 ? -18.863 9.767 10.587 1.00 14.90 13 ARG C CA 1
ATOM 1247 C C . ARG C 1 13 ? -19.998 10.336 11.431 1.00 15.49 13 ARG C C 1
ATOM 1248 O O . ARG C 1 13 ? -20.287 11.527 11.290 1.00 16.82 13 ARG C O 1
ATOM 1256 N N . GLU C 1 14 ? -20.619 9.561 12.275 1.00 14.83 14 GLU C N 1
ATOM 1257 C CA . GLU C 1 14 ? -21.780 10.032 13.034 1.00 17.45 14 GLU C CA 1
ATOM 1258 C C . GLU C 1 14 ? -21.936 9.246 14.287 1.00 16.57 14 GLU C C 1
ATOM 1259 O O . GLU C 1 14 ? -21.705 8.049 14.314 1.00 17.12 14 GLU C O 1
ATOM 1265 N N . ILE C 1 15 ? -22.366 9.917 15.353 1.00 17.80 15 ILE C N 1
ATOM 1266 C CA . ILE C 1 15 ? -22.713 9.224 16.616 1.00 17.33 15 ILE C CA 1
ATOM 1267 C C . ILE C 1 15 ? -24.174 9.450 16.924 1.00 19.76 15 ILE C C 1
ATOM 1268 O O . ILE C 1 15 ? -24.619 10.591 16.917 1.00 19.24 15 ILE C O 1
ATOM 1273 N N . ASN C 1 16 ? -24.932 8.382 17.091 1.00 18.34 16 ASN C N 1
ATOM 1274 C CA . ASN C 1 16 ? -26.342 8.501 17.505 1.00 18.31 16 ASN C CA 1
ATOM 1275 C C . ASN C 1 16 ? -26.450 8.012 18.930 1.00 19.34 16 ASN C C 1
ATOM 1276 O O . ASN C 1 16 ? -26.021 6.895 19.257 1.00 23.11 16 ASN C O 1
ATOM 1281 N N . LEU C 1 17 ? -26.904 8.853 19.846 1.00 16.23 17 LEU C N 1
ATOM 1282 C CA . LEU C 1 17 ? -27.059 8.316 21.201 1.00 15.80 17 LEU C CA 1
ATOM 1283 C C . LEU C 1 17 ? -28.408 8.795 21.731 1.00 16.53 17 LEU C C 1
ATOM 1284 O O . LEU C 1 17 ? -29.094 9.571 21.067 1.00 17.33 17 LEU C O 1
ATOM 1289 N N . SER C 1 18 ? -28.807 8.296 22.868 1.00 17.46 18 SER C N 1
ATOM 1290 C CA . SER C 1 18 ? -29.987 8.881 23.504 1.00 17.68 18 SER C CA 1
ATOM 1291 C C . SER C 1 18 ? -29.735 8.993 24.989 1.00 16.49 18 SER C C 1
ATOM 1292 O O . SER C 1 18 ? -28.830 8.359 25.543 1.00 18.69 18 SER C O 1
ATOM 1295 N N . TYR C 1 19 ? -30.475 9.856 25.667 1.00 17.10 19 TYR C N 1
ATOM 1296 C CA . TYR C 1 19 ? -30.242 10.136 27.064 1.00 20.61 19 TYR C CA 1
ATOM 1297 C C . TYR C 1 19 ? -31.562 10.563 27.688 1.00 21.20 19 TYR C C 1
ATOM 1298 O O . TYR C 1 19 ? -32.523 10.884 26.996 1.00 20.29 19 TYR C O 1
ATOM 1307 N N . ASN C 1 20 ? -31.566 10.642 29.001 1.00 23.18 20 ASN C N 1
ATOM 1308 C CA . ASN C 1 20 ? -32.731 11.165 29.724 1.00 28.37 20 ASN C CA 1
ATOM 1309 C C . ASN C 1 20 ? -32.130 11.932 30.893 1.00 31.59 20 ASN C C 1
ATOM 1310 O O . ASN C 1 20 ? -31.243 11.409 31.595 1.00 29.46 20 ASN C O 1
ATOM 1315 N N . LYS C 1 21 ? -32.529 13.200 31.065 1.00 37.51 21 LYS C N 1
ATOM 1316 C CA . LYS C 1 21 ? -31.980 14.013 32.153 1.00 42.21 21 LYS C CA 1
ATOM 1317 C C . LYS C 1 21 ? -32.486 13.569 33.552 1.00 42.01 21 LYS C C 1
ATOM 1318 O O . LYS C 1 21 ? -31.893 13.944 34.557 1.00 51.12 21 LYS C O 1
ATOM 1320 N N . GLU C 1 22 ? -33.547 12.758 33.608 1.00 45.35 22 GLU C N 1
ATOM 1321 C CA . GLU C 1 22 ? -33.924 12.048 34.857 1.00 41.95 22 GLU C CA 1
ATOM 1322 C C . GLU C 1 22 ? -32.786 11.003 35.212 1.00 40.68 22 GLU C C 1
ATOM 1323 O O . GLU C 1 22 ? -32.434 10.782 36.380 1.00 37.26 22 GLU C O 1
ATOM 1329 N N . THR C 1 23 ? -32.179 10.378 34.194 1.00 30.13 23 THR C N 1
ATOM 1330 C CA . THR C 1 23 ? -31.426 9.139 34.416 1.00 22.84 23 THR C CA 1
ATOM 1331 C C . THR C 1 23 ? -29.998 9.170 33.795 1.00 22.58 23 THR C C 1
ATOM 1332 O O . THR C 1 23 ? -29.074 9.714 34.402 1.00 21.69 23 THR C O 1
ATOM 1336 N N . ALA C 1 24 ? -29.800 8.596 32.596 1.00 20.71 24 ALA C N 1
ATOM 1337 C CA . ALA C 1 24 ? -28.429 8.418 32.098 1.00 19.64 24 ALA C CA 1
ATOM 1338 C C . ALA C 1 24 ? -28.493 8.170 30.583 1.00 19.76 24 ALA C C 1
ATOM 1339 O O . ALA C 1 24 ? -29.549 8.322 29.980 1.00 20.21 24 ALA C O 1
ATOM 1341 N N . ILE C 1 25 ? -27.338 7.844 29.981 1.00 16.81 25 ILE C N 1
ATOM 1342 C CA . ILE C 1 25 ? -27.262 7.492 28.580 1.00 18.14 25 ILE C CA 1
ATOM 1343 C C . ILE C 1 25 ? -27.990 6.173 28.322 1.00 17.90 25 ILE C C 1
ATOM 1344 O O . ILE C 1 25 ? -27.805 5.224 29.076 1.00 16.40 25 ILE C O 1
ATOM 1349 N N . GLY C 1 26 ? -28.820 6.111 27.276 1.00 17.76 26 GLY C N 1
ATOM 1350 C CA . GLY C 1 26 ? -29.530 4.882 26.946 1.00 19.04 26 GLY C CA 1
ATOM 1351 C C . GLY C 1 26 ? -29.037 4.079 25.791 1.00 20.61 26 GLY C C 1
ATOM 1352 O O . GLY C 1 26 ? -28.775 2.876 25.979 1.00 27.54 26 GLY C O 1
ATOM 1353 N N . ASP C 1 27 ? -29.064 4.638 24.605 1.00 17.13 27 ASP C N 1
ATOM 1354 C CA . ASP C 1 27 ? -28.727 3.877 23.396 1.00 16.94 27 ASP C CA 1
ATOM 1355 C C . ASP C 1 27 ? -27.514 4.467 22.755 1.00 17.16 27 ASP C C 1
ATOM 1356 O O . ASP C 1 27 ? -27.179 5.622 22.979 1.00 15.70 27 ASP C O 1
ATOM 1361 N N . PHE C 1 28 ? -26.844 3.710 21.899 1.00 14.64 28 PHE C N 1
ATOM 1362 C CA . PHE C 1 28 ? -25.638 4.150 21.293 1.00 14.94 28 PHE C CA 1
ATOM 1363 C C . PHE C 1 28 ? -25.447 3.467 19.943 1.00 14.02 28 PHE C C 1
ATOM 1364 O O . PHE C 1 28 ? -25.470 2.230 19.921 1.00 16.05 28 PHE C O 1
ATOM 1372 N N . GLN C 1 29 ? -25.222 4.209 18.873 1.00 15.38 29 GLN C N 1
ATOM 1373 C CA . GLN C 1 29 ? -25.024 3.575 17.546 1.00 14.53 29 GLN C CA 1
ATOM 1374 C C . GLN C 1 29 ? -24.087 4.538 16.798 1.00 15.49 29 GLN C C 1
ATOM 1375 O O . GLN C 1 29 ? -24.332 5.745 16.727 1.00 18.86 29 GLN C O 1
ATOM 1381 N N . VAL C 1 30 ? -23.060 3.984 16.181 1.00 14.47 30 VAL C N 1
ATOM 1382 C CA . VAL C 1 30 ? -22.110 4.793 15.431 1.00 13.66 30 VAL C CA 1
ATOM 1383 C C . VAL C 1 30 ? -22.190 4.491 13.961 1.00 14.25 30 VAL C C 1
ATOM 1384 O O . VAL C 1 30 ? -22.321 3.283 13.581 1.00 15.25 30 VAL C O 1
ATOM 1388 N N . VAL C 1 31 ? -22.127 5.525 13.120 1.00 14.47 31 VAL C N 1
ATOM 1389 C CA . VAL C 1 31 ? -21.896 5.335 11.697 1.00 15.35 31 VAL C CA 1
ATOM 1390 C C . VAL C 1 31 ? -20.378 5.548 11.520 1.00 15.54 31 VAL C C 1
ATOM 1391 O O . VAL C 1 31 ? -19.853 6.622 11.657 1.00 14.29 31 VAL C O 1
ATOM 1395 N N . TYR C 1 32 ? -19.673 4.481 11.230 1.00 15.22 32 TYR C N 1
ATOM 1396 C CA . TYR C 1 32 ? -18.231 4.533 11.019 1.00 13.04 32 TYR C CA 1
ATOM 1397 C C . TYR C 1 32 ? -17.864 4.901 9.596 1.00 15.99 32 TYR C C 1
ATOM 1398 O O . TYR C 1 32 ? -18.734 4.857 8.704 1.00 16.85 32 TYR C O 1
ATOM 1407 N N . ASP C 1 33 ? -16.624 5.302 9.388 1.00 14.98 33 ASP C N 1
ATOM 1408 C CA . ASP C 1 33 ? -16.059 5.255 8.064 1.00 17.50 33 ASP C CA 1
ATOM 1409 C C . ASP C 1 33 ? -15.382 3.896 7.907 1.00 17.54 33 ASP C C 1
ATOM 1410 O O . ASP C 1 33 ? -14.723 3.425 8.834 1.00 17.25 33 ASP C O 1
ATOM 1415 N N . LEU C 1 34 ? -15.502 3.259 6.740 1.00 18.34 34 LEU C N 1
ATOM 1416 C CA . LEU C 1 34 ? -14.761 2.037 6.481 1.00 18.36 34 LEU C CA 1
ATOM 1417 C C . LEU C 1 34 ? -14.181 2.241 5.070 1.00 20.06 34 LEU C C 1
ATOM 1418 O O . LEU C 1 34 ? -14.909 2.135 4.088 1.00 21.47 34 LEU C O 1
ATOM 1423 N N . ASN C 1 35 ? -12.920 2.607 5.040 1.00 20.99 35 ASN C N 1
ATOM 1424 C CA . ASN C 1 35 ? -12.124 2.785 3.820 1.00 21.40 35 ASN C CA 1
ATOM 1425 C C . ASN C 1 35 ? -12.783 3.798 2.890 1.00 23.87 35 ASN C C 1
ATOM 1426 O O . ASN C 1 35 ? -12.884 3.564 1.703 1.00 24.73 35 ASN C O 1
ATOM 1431 N N . GLY C 1 36 ? -13.229 4.917 3.485 1.00 25.02 36 GLY C N 1
ATOM 1432 C CA . GLY C 1 36 ? -13.823 6.070 2.761 1.00 25.41 36 GLY C CA 1
ATOM 1433 C C . GLY C 1 36 ? -15.318 5.939 2.444 1.00 26.21 36 GLY C C 1
ATOM 1434 O O . GLY C 1 36 ? -15.905 6.795 1.755 1.00 27.92 36 GLY C O 1
ATOM 1435 N N . SER C 1 37 ? -15.951 4.875 2.886 1.00 24.49 37 SER C N 1
ATOM 1436 C CA . SER C 1 37 ? -17.410 4.674 2.711 1.00 26.74 37 SER C CA 1
ATOM 1437 C C . SER C 1 37 ? -18.139 4.511 4.064 1.00 27.20 37 SER C C 1
ATOM 1438 O O . SER C 1 37 ? -17.546 4.028 5.017 1.00 26.12 37 SER C O 1
ATOM 1441 N N . PRO C 1 38 ? -19.424 4.900 4.167 1.00 25.40 38 PRO C N 1
ATOM 1442 C CA . PRO C 1 38 ? -20.068 4.743 5.485 1.00 23.08 38 PRO C CA 1
ATOM 1443 C C . PRO C 1 38 ? -20.381 3.298 5.793 1.00 24.01 38 PRO C C 1
ATOM 1444 O O . PRO C 1 38 ? -20.710 2.488 4.907 1.00 25.29 38 PRO C O 1
ATOM 1448 N N . TYR C 1 39 ? -20.218 2.942 7.049 1.00 20.73 39 TYR C N 1
ATOM 1449 C CA . TYR C 1 39 ? -20.582 1.653 7.533 1.00 17.96 39 TYR C CA 1
ATOM 1450 C C . TYR C 1 39 ? -21.488 1.871 8.738 1.00 20.91 39 TYR C C 1
ATOM 1451 O O . TYR C 1 39 ? -21.063 2.507 9.780 1.00 18.53 39 TYR C O 1
ATOM 1460 N N . VAL C 1 40 ? -22.753 1.427 8.644 1.00 18.46 40 VAL C N 1
ATOM 1461 C CA . VAL C 1 40 ? -23.689 1.714 9.713 1.00 18.48 40 VAL C CA 1
ATOM 1462 C C . VAL C 1 40 ? -23.532 0.688 10.811 1.00 18.12 40 VAL C C 1
ATOM 1463 O O . VAL C 1 40 ? -23.694 -0.518 10.572 1.00 20.41 40 VAL C O 1
ATOM 1467 N N . GLY C 1 41 ? -23.099 1.098 12.016 1.00 18.52 41 GLY C N 1
ATOM 1468 C CA . GLY C 1 41 ? -22.842 0.065 13.015 1.00 18.29 41 GLY C CA 1
ATOM 1469 C C . GLY C 1 41 ? -24.098 -0.476 13.628 1.00 19.26 41 GLY C C 1
ATOM 1470 O O . GLY C 1 41 ? -25.192 0.057 13.443 1.00 20.07 41 GLY C O 1
ATOM 1471 N N . GLN C 1 42 ? -23.979 -1.546 14.379 1.00 19.52 42 GLN C N 1
ATOM 1472 C CA . GLN C 1 42 ? -25.102 -2.065 15.106 1.00 20.53 42 GLN C CA 1
ATOM 1473 C C . GLN C 1 42 ? -25.698 -1.023 16.032 1.00 18.65 42 GLN C C 1
ATOM 1474 O O . GLN C 1 42 ? -24.932 -0.146 16.537 1.00 18.74 42 GLN C O 1
ATOM 1480 N N . ASN C 1 43 ? -27.012 -1.052 16.268 1.00 19.52 43 ASN C N 1
ATOM 1481 C CA . ASN C 1 43 ? -27.609 -0.072 17.142 1.00 18.02 43 ASN C CA 1
ATOM 1482 C C . ASN C 1 43 ? -27.714 -0.760 18.517 1.00 18.76 43 ASN C C 1
ATOM 1483 O O . ASN C 1 43 ? -28.397 -1.829 18.651 1.00 20.32 43 ASN C O 1
ATOM 1488 N N . HIS C 1 44 ? -26.997 -0.250 19.526 1.00 15.90 44 HIS C N 1
ATOM 1489 C CA . HIS C 1 44 ? -26.988 -0.809 20.869 1.00 14.85 44 HIS C CA 1
ATOM 1490 C C . HIS C 1 44 ? -28.016 -0.166 21.728 1.00 17.98 44 HIS C C 1
ATOM 1491 O O . HIS C 1 44 ? -27.880 0.972 22.134 1.00 18.39 44 HIS C O 1
ATOM 1498 N N . LYS C 1 45 ? -29.110 -0.865 21.987 1.00 19.31 45 LYS C N 1
ATOM 1499 C CA . LYS C 1 45 ? -30.290 -0.236 22.602 1.00 19.72 45 LYS C CA 1
ATOM 1500 C C . LYS C 1 45 ? -30.439 -0.681 24.029 1.00 17.11 45 LYS C C 1
ATOM 1501 O O . LYS C 1 45 ? -30.219 -1.872 24.386 1.00 19.07 45 LYS C O 1
ATOM 1507 N N . SER C 1 46 ? -30.891 0.234 24.876 1.00 15.79 46 SER C N 1
ATOM 1508 C CA . SER C 1 46 ? -31.315 -0.060 26.197 1.00 16.17 46 SER C CA 1
ATOM 1509 C C . SER C 1 46 ? -32.485 -1.087 26.240 1.00 18.24 46 SER C C 1
ATOM 1510 O O . SER C 1 46 ? -33.262 -1.235 25.243 1.00 20.56 46 SER C O 1
ATOM 1513 N N . PHE C 1 47 ? -32.545 -1.809 27.361 1.00 18.61 47 PHE C N 1
ATOM 1514 C CA . PHE C 1 47 ? -33.658 -2.706 27.657 1.00 21.23 47 PHE C CA 1
ATOM 1515 C C . PHE C 1 47 ? -34.980 -1.937 27.778 1.00 21.90 47 PHE C C 1
ATOM 1516 O O . PHE C 1 47 ? -36.058 -2.509 27.650 1.00 23.78 47 PHE C O 1
ATOM 1524 N N . ILE C 1 48 ? -34.886 -0.665 28.106 1.00 17.55 48 ILE C N 1
ATOM 1525 C CA . ILE C 1 48 ? -36.079 0.244 28.266 1.00 17.67 48 ILE C CA 1
ATOM 1526 C C . ILE C 1 48 ? -36.077 1.329 27.232 1.00 17.54 48 ILE C C 1
ATOM 1527 O O . ILE C 1 48 ? -35.068 1.551 26.519 1.00 17.69 48 ILE C O 1
ATOM 1532 N N . THR C 1 49 ? -37.204 2.024 27.132 1.00 17.49 49 THR C N 1
ATOM 1533 C CA . THR C 1 49 ? -37.362 3.102 26.158 1.00 17.14 49 THR C CA 1
ATOM 1534 C C . THR C 1 49 ? -37.878 4.368 26.896 1.00 15.03 49 THR C C 1
ATOM 1535 O O . THR C 1 49 ? -38.148 4.332 28.091 1.00 16.44 49 THR C O 1
ATOM 1539 N N . GLY C 1 50 ? -37.935 5.477 26.166 1.00 15.37 50 GLY C N 1
ATOM 1540 C CA . GLY C 1 50 ? -38.314 6.772 26.717 1.00 18.71 50 GLY C CA 1
ATOM 1541 C C . GLY C 1 50 ? -37.218 7.814 26.655 1.00 19.01 50 GLY C C 1
ATOM 1542 O O . GLY C 1 50 ? -37.382 8.915 27.134 1.00 20.75 50 GLY C O 1
ATOM 1543 N N . PHE C 1 51 ? -36.093 7.490 26.007 1.00 17.17 51 PHE C N 1
ATOM 1544 C CA . PHE C 1 51 ? -34.936 8.392 25.915 1.00 17.15 51 PHE C CA 1
ATOM 1545 C C . PHE C 1 51 ? -35.083 9.365 24.784 1.00 17.53 51 PHE C C 1
ATOM 1546 O O . PHE C 1 51 ? -35.861 9.105 23.864 1.00 19.98 51 PHE C O 1
ATOM 1554 N N . THR C 1 52 ? -34.378 10.506 24.867 1.00 17.25 52 THR C N 1
ATOM 1555 C CA . THR C 1 52 ? -34.369 11.531 23.819 1.00 17.81 52 THR C CA 1
ATOM 1556 C C . THR C 1 52 ? -33.169 11.287 22.863 1.00 16.75 52 THR C C 1
ATOM 1557 O O . THR C 1 52 ? -31.996 11.214 23.331 1.00 16.49 52 THR C O 1
ATOM 1561 N N . PRO C 1 53 ? -33.451 11.058 21.567 1.00 16.98 53 PRO C N 1
ATOM 1562 C CA . PRO C 1 53 ? -32.363 10.795 20.647 1.00 18.53 53 PRO C CA 1
ATOM 1563 C C . PRO C 1 53 ? -31.596 12.059 20.268 1.00 19.31 53 PRO C C 1
ATOM 1564 O O . PRO C 1 53 ? -32.178 13.187 20.151 1.00 20.90 53 PRO C O 1
ATOM 1568 N N . VAL C 1 54 ? -30.283 11.850 20.029 1.00 18.04 54 VAL C N 1
ATOM 1569 C CA . VAL C 1 54 ? -29.433 12.880 19.482 1.00 21.33 54 VAL C CA 1
ATOM 1570 C C . VAL C 1 54 ? -28.581 12.311 18.378 1.00 19.36 54 VAL C C 1
ATOM 1571 O O . VAL C 1 54 ? -28.155 11.148 18.433 1.00 18.68 54 VAL C O 1
ATOM 1575 N N . LYS C 1 55 ? -28.366 13.101 17.358 1.00 18.06 55 LYS C N 1
ATOM 1576 C CA . LYS C 1 55 ? -27.509 12.666 16.258 1.00 19.87 55 LYS C CA 1
ATOM 1577 C C . LYS C 1 55 ? -26.368 13.693 16.180 1.00 17.79 55 LYS C C 1
ATOM 1578 O O . LYS C 1 55 ? -26.599 14.929 16.024 1.00 20.74 55 LYS C O 1
ATOM 1584 N N . ILE C 1 56 ? -25.122 13.213 16.281 1.00 17.44 56 ILE C N 1
ATOM 1585 C CA . ILE C 1 56 ? -23.940 14.054 16.099 1.00 18.33 56 ILE C CA 1
ATOM 1586 C C . ILE C 1 56 ? -23.354 13.718 14.715 1.00 19.34 56 ILE C C 1
ATOM 1587 O O . ILE C 1 56 ? -22.768 12.645 14.526 1.00 20.43 56 ILE C O 1
ATOM 1592 N N . SER C 1 57 ? -23.535 14.606 13.735 1.00 18.84 57 SER C N 1
ATOM 1593 C CA . SER C 1 57 ? -23.054 14.342 12.384 1.00 20.03 57 SER C CA 1
ATOM 1594 C C . SER C 1 57 ? -21.779 15.090 12.199 1.00 20.20 57 SER C C 1
ATOM 1595 O O . SER C 1 57 ? -21.761 16.329 12.147 1.00 21.49 57 SER C O 1
ATOM 1598 N N . LEU C 1 58 ? -20.695 14.353 12.113 1.00 18.70 58 LEU C N 1
ATOM 1599 C CA . LEU C 1 58 ? -19.374 14.973 12.001 1.00 17.49 58 LEU C CA 1
ATOM 1600 C C . LEU C 1 58 ? -19.024 15.270 10.545 1.00 18.49 58 LEU C C 1
ATOM 1601 O O . LEU C 1 58 ? -19.405 14.542 9.631 1.00 19.57 58 LEU C O 1
ATOM 1606 N N . ASP C 1 59 ? -18.290 16.348 10.343 1.00 19.68 59 ASP C N 1
ATOM 1607 C CA . ASP C 1 59 ? -17.838 16.712 8.992 1.00 21.48 59 ASP C CA 1
ATOM 1608 C C . ASP C 1 59 ? -16.565 15.905 8.683 1.00 22.37 59 ASP C C 1
ATOM 1609 O O . ASP C 1 59 ? -15.470 16.434 8.560 1.00 20.10 59 ASP C O 1
ATOM 1614 N N . PHE C 1 60 ? -16.753 14.583 8.560 1.00 20.96 60 PHE C N 1
ATOM 1615 C CA . PHE C 1 60 ? -15.702 13.635 8.194 1.00 23.22 60 PHE C CA 1
ATOM 1616 C C . PHE C 1 60 ? -15.260 13.888 6.746 1.00 23.83 60 PHE C C 1
ATOM 1617 O O . PHE C 1 60 ? -16.082 14.145 5.884 1.00 24.99 60 PHE C O 1
ATOM 1625 N N . PRO C 1 61 ? -13.953 13.801 6.476 1.00 24.61 61 PRO C N 1
ATOM 1626 C CA . PRO C 1 61 ? -12.855 13.468 7.351 1.00 22.12 61 PRO C CA 1
ATOM 1627 C C . PRO C 1 61 ? -12.158 14.653 8.045 1.00 20.50 61 PRO C C 1
ATOM 1628 O O . PRO C 1 61 ? -11.237 14.426 8.803 1.00 20.59 61 PRO C O 1
ATOM 1632 N N . SER C 1 62 ? -12.579 15.909 7.847 1.00 19.14 62 SER C N 1
ATOM 1633 C CA . SER C 1 62 ? -11.836 16.995 8.452 1.00 20.86 62 SER C CA 1
ATOM 1634 C C . SER C 1 62 ? -12.083 17.117 9.965 1.00 20.45 62 SER C C 1
ATOM 1635 O O . SER C 1 62 ? -11.199 17.513 10.712 1.00 20.08 62 SER C O 1
ATOM 1638 N N . GLU C 1 63 ? -13.260 16.684 10.398 1.00 18.69 63 GLU C N 1
ATOM 1639 C CA . GLU C 1 63 ? -13.647 16.829 11.784 1.00 17.27 63 GLU C CA 1
ATOM 1640 C C . GLU C 1 63 ? -13.549 15.443 12.432 1.00 16.53 63 GLU C C 1
ATOM 1641 O O . GLU C 1 63 ? -13.996 14.428 11.873 1.00 18.07 63 GLU C O 1
ATOM 1647 N N . TYR C 1 64 ? -12.937 15.434 13.595 1.00 14.84 64 TYR C N 1
ATOM 1648 C CA . TYR C 1 64 ? -12.713 14.167 14.349 1.00 13.66 64 TYR C CA 1
ATOM 1649 C C . TYR C 1 64 ? -12.697 14.462 15.860 1.00 14.58 64 TYR C C 1
ATOM 1650 O O . TYR C 1 64 ? -12.383 15.573 16.322 1.00 14.86 64 TYR C O 1
ATOM 1659 N N . ILE C 1 65 ? -13.020 13.497 16.676 1.00 14.36 65 ILE C N 1
ATOM 1660 C CA . ILE C 1 65 ? -13.081 13.611 18.131 1.00 15.47 65 ILE C CA 1
ATOM 1661 C C . ILE C 1 65 ? -11.680 13.674 18.734 1.00 15.97 65 ILE C C 1
ATOM 1662 O O . ILE C 1 65 ? -10.818 12.852 18.383 1.00 17.12 65 ILE C O 1
ATOM 1667 N N . MET C 1 66 ? -11.446 14.699 19.581 1.00 15.23 66 MET C N 1
ATOM 1668 C CA . MET C 1 66 ? -10.191 14.810 20.293 1.00 15.35 66 MET C CA 1
ATOM 1669 C C . MET C 1 66 ? -10.261 14.469 21.762 1.00 14.55 66 MET C C 1
ATOM 1670 O O . MET C 1 66 ? -9.214 14.267 22.429 1.00 15.63 66 MET C O 1
ATOM 1675 N N . GLU C 1 67 ? -11.481 14.479 22.332 1.00 14.39 67 GLU C N 1
ATOM 1676 C CA . GLU C 1 67 ? -11.645 14.133 23.733 1.00 14.50 67 GLU C CA 1
ATOM 1677 C C . GLU C 1 67 ? -13.041 13.659 23.992 1.00 15.31 67 GLU C C 1
ATOM 1678 O O . GLU C 1 67 ? -14.015 14.261 23.504 1.00 15.75 67 GLU C O 1
ATOM 1684 N N . VAL C 1 68 ? -13.145 12.570 24.739 1.00 14.62 68 VAL C N 1
ATOM 1685 C CA . VAL C 1 68 ? -14.436 12.066 25.198 1.00 14.61 68 VAL C CA 1
ATOM 1686 C C . VAL C 1 68 ? -14.440 12.192 26.729 1.00 14.89 68 VAL C C 1
ATOM 1687 O O . VAL C 1 68 ? -13.450 11.819 27.378 1.00 17.07 68 VAL C O 1
ATOM 1691 N N . SER C 1 69 ? -15.505 12.767 27.275 1.00 15.95 69 SER C N 1
ATOM 1692 C CA . SER C 1 69 ? -15.571 12.887 28.717 1.00 17.16 69 SER C CA 1
ATOM 1693 C C . SER C 1 69 ? -16.993 12.587 29.179 1.00 17.58 69 SER C C 1
ATOM 1694 O O . SER C 1 69 ? -17.908 12.500 28.385 1.00 17.69 69 SER C O 1
ATOM 1697 N N . GLY C 1 70 ? -17.113 12.317 30.482 1.00 16.54 70 GLY C N 1
ATOM 1698 C CA . GLY C 1 70 ? -18.421 12.190 30.986 1.00 17.89 70 GLY C CA 1
ATOM 1699 C C . GLY C 1 70 ? -18.406 12.006 32.481 1.00 18.68 70 GLY C C 1
ATOM 1700 O O . GLY C 1 70 ? -17.379 12.178 33.161 1.00 19.21 70 GLY C O 1
ATOM 1701 N N . TYR C 1 71 ? -19.566 11.573 32.957 1.00 17.91 71 TYR C N 1
ATOM 1702 C CA . TYR C 1 71 ? -19.742 11.306 34.376 1.00 21.54 71 TYR C CA 1
ATOM 1703 C C . TYR C 1 71 ? -20.350 9.945 34.599 1.00 22.11 71 TYR C C 1
ATOM 1704 O O . TYR C 1 71 ? -21.293 9.582 33.863 1.00 22.40 71 TYR C O 1
ATOM 1713 N N . THR C 1 72 ? -19.855 9.227 35.614 1.00 22.11 72 THR C N 1
ATOM 1714 C CA . THR C 1 72 ? -20.515 7.986 36.067 1.00 23.53 72 THR C CA 1
ATOM 1715 C C . THR C 1 72 ? -21.202 8.220 37.402 1.00 23.49 72 THR C C 1
ATOM 1716 O O . THR C 1 72 ? -20.695 8.972 38.251 1.00 25.44 72 THR C O 1
ATOM 1720 N N . GLY C 1 73 ? -22.378 7.622 37.574 1.00 21.83 73 GLY C N 1
ATOM 1721 C CA . GLY C 1 73 ? -23.076 7.761 38.846 1.00 21.95 73 GLY C CA 1
ATOM 1722 C C . GLY C 1 73 ? -24.163 6.748 38.993 1.00 21.43 73 GLY C C 1
ATOM 1723 O O . GLY C 1 73 ? -24.429 5.967 38.085 1.00 20.80 73 GLY C O 1
ATOM 1724 N N . ASN C 1 74 ? -24.781 6.727 40.166 1.00 22.76 74 ASN C N 1
ATOM 1725 C CA . ASN C 1 74 ? -25.751 5.691 40.479 1.00 23.03 74 ASN C CA 1
ATOM 1726 C C . ASN C 1 74 ? -27.148 6.127 40.031 1.00 22.02 74 ASN C C 1
ATOM 1727 O O . ASN C 1 74 ? -27.599 7.228 40.363 1.00 29.86 74 ASN C O 1
ATOM 1732 N N . VAL C 1 75 ? -27.826 5.268 39.277 1.00 22.43 75 VAL C N 1
ATOM 1733 C CA . VAL C 1 75 ? -29.188 5.537 38.874 1.00 23.21 75 VAL C CA 1
ATOM 1734 C C . VAL C 1 75 ? -29.990 4.311 39.252 1.00 22.34 75 VAL C C 1
ATOM 1735 O O . VAL C 1 75 ? -29.770 3.223 38.715 1.00 20.42 75 VAL C O 1
ATOM 1739 N N . SER C 1 76 ? -30.892 4.490 40.222 1.00 24.34 76 SER C N 1
ATOM 1740 C CA . SER C 1 76 ? -31.804 3.404 40.648 1.00 25.89 76 SER C CA 1
ATOM 1741 C C . SER C 1 76 ? -31.050 2.132 41.041 1.00 23.95 76 SER C C 1
ATOM 1742 O O . SER C 1 76 ? -31.510 1.008 40.783 1.00 25.32 76 SER C O 1
ATOM 1745 N N . GLY C 1 77 ? -29.865 2.308 41.637 1.00 22.07 77 GLY C N 1
ATOM 1746 C CA . GLY C 1 77 ? -29.046 1.168 42.080 1.00 22.04 77 GLY C CA 1
ATOM 1747 C C . GLY C 1 77 ? -28.006 0.688 41.085 1.00 20.75 77 GLY C C 1
ATOM 1748 O O . GLY C 1 77 ? -27.223 -0.182 41.379 1.00 19.59 77 GLY C O 1
ATOM 1749 N N . TYR C 1 78 ? -28.001 1.277 39.881 1.00 19.40 78 TYR C N 1
ATOM 1750 C CA . TYR C 1 78 ? -27.035 0.876 38.836 1.00 18.54 78 TYR C CA 1
ATOM 1751 C C . TYR C 1 78 ? -25.983 1.960 38.673 1.00 17.08 78 TYR C C 1
ATOM 1752 O O . TYR C 1 78 ? -26.317 3.135 38.587 1.00 17.82 78 TYR C O 1
ATOM 1761 N N . VAL C 1 79 ? -24.704 1.589 38.645 1.00 17.30 79 VAL C N 1
ATOM 1762 C CA . VAL C 1 79 ? -23.667 2.588 38.356 1.00 18.74 79 VAL C CA 1
ATOM 1763 C C . VAL C 1 79 ? -23.465 2.586 36.847 1.00 17.15 79 VAL C C 1
ATOM 1764 O O . VAL C 1 79 ? -23.140 1.576 36.265 1.00 19.06 79 VAL C O 1
ATOM 1768 N N . VAL C 1 80 ? -23.729 3.743 36.244 1.00 18.11 80 VAL C N 1
ATOM 1769 C CA . VAL C 1 80 ? -23.796 3.833 34.793 1.00 16.25 80 VAL C CA 1
ATOM 1770 C C . VAL C 1 80 ? -23.188 5.141 34.328 1.00 17.50 80 VAL C C 1
ATOM 1771 O O . VAL C 1 80 ? -22.880 6.071 35.126 1.00 19.22 80 VAL C O 1
ATOM 1775 N N . VAL C 1 81 ? -23.004 5.251 33.013 1.00 16.78 81 VAL C N 1
ATOM 1776 C CA . VAL C 1 81 ? -22.605 6.523 32.413 1.00 16.60 81 VAL C CA 1
ATOM 1777 C C . VAL C 1 81 ? -23.797 7.447 32.290 1.00 17.65 81 VAL C C 1
ATOM 1778 O O . VAL C 1 81 ? -24.717 7.175 31.540 1.00 17.60 81 VAL C O 1
ATOM 1782 N N . ARG C 1 82 ? -23.793 8.481 33.129 1.00 19.98 82 ARG C N 1
ATOM 1783 C CA . ARG C 1 82 ? -24.882 9.448 33.173 1.00 21.25 82 ARG C CA 1
ATOM 1784 C C . ARG C 1 82 ? -24.813 10.584 32.178 1.00 19.30 82 ARG C C 1
ATOM 1785 O O . ARG C 1 82 ? -25.827 11.123 31.811 1.00 21.66 82 ARG C O 1
ATOM 1793 N N . SER C 1 83 ? -23.585 10.878 31.691 1.00 19.38 83 SER C N 1
ATOM 1794 C CA . SER C 1 83 ? -23.415 12.016 30.803 1.00 20.25 83 SER C CA 1
ATOM 1795 C C . SER C 1 83 ? -22.235 11.705 29.871 1.00 18.83 83 SER C C 1
ATOM 1796 O O . SER C 1 83 ? -21.289 11.029 30.289 1.00 18.50 83 SER C O 1
ATOM 1799 N N . LEU C 1 84 ? -22.316 12.199 28.640 1.00 18.84 84 LEU C N 1
ATOM 1800 C CA . LEU C 1 84 ? -21.181 12.153 27.689 1.00 17.57 84 LEU C CA 1
ATOM 1801 C C . LEU C 1 84 ? -21.034 13.503 27.038 1.00 18.70 84 LEU C C 1
ATOM 1802 O O . LEU C 1 84 ? -22.036 14.153 26.708 1.00 18.03 84 LEU C O 1
ATOM 1807 N N . THR C 1 85 ? -19.774 13.845 26.759 1.00 16.59 85 THR C N 1
ATOM 1808 C CA . THR C 1 85 ? -19.407 15.026 25.938 1.00 16.59 85 THR C CA 1
ATOM 1809 C C . THR C 1 85 ? -18.369 14.568 24.918 1.00 16.14 85 THR C C 1
ATOM 1810 O O . THR C 1 85 ? -17.431 13.850 25.277 1.00 17.54 85 THR C O 1
ATOM 1814 N N . PHE C 1 86 ? -18.531 15.072 23.706 1.00 15.84 86 PHE C N 1
ATOM 1815 C CA . PHE C 1 86 ? -17.591 14.749 22.628 1.00 16.07 86 PHE C CA 1
ATOM 1816 C C . PHE C 1 86 ? -17.025 16.044 22.110 1.00 17.90 86 PHE C C 1
ATOM 1817 O O . PHE C 1 86 ? -17.765 16.918 21.545 1.00 17.69 86 PHE C O 1
ATOM 1825 N N . LYS C 1 87 ? -15.702 16.220 22.277 1.00 15.09 87 LYS C N 1
ATOM 1826 C CA . LYS C 1 87 ? -15.077 17.467 21.845 1.00 17.59 87 LYS C CA 1
ATOM 1827 C C . LYS C 1 87 ? -14.354 17.102 20.558 1.00 16.26 87 LYS C C 1
ATOM 1828 O O . LYS C 1 87 ? -13.482 16.232 20.583 1.00 15.97 87 LYS C O 1
ATOM 1834 N N . THR C 1 88 ? -14.665 17.773 19.439 1.00 16.53 88 THR C N 1
ATOM 1835 C CA . THR C 1 88 ? -13.895 17.572 18.248 1.00 17.15 88 THR C CA 1
ATOM 1836 C C . THR C 1 88 ? -12.907 18.702 18.033 1.00 17.38 88 THR C C 1
ATOM 1837 O O . THR C 1 88 ? -12.813 19.622 18.864 1.00 18.56 88 THR C O 1
ATOM 1841 N N . ASN C 1 89 ? -12.199 18.620 16.918 1.00 16.88 89 ASN C N 1
ATOM 1842 C CA . ASN C 1 89 ? -11.251 19.669 16.579 1.00 20.12 89 ASN C CA 1
ATOM 1843 C C . ASN C 1 89 ? -12.002 20.918 16.142 1.00 20.46 89 ASN C C 1
ATOM 1844 O O . ASN C 1 89 ? -11.389 21.969 15.984 1.00 25.24 89 ASN C O 1
ATOM 1849 N N . LYS C 1 90 ? -13.305 20.803 15.967 1.00 21.64 90 LYS C N 1
ATOM 1850 C CA . LYS C 1 90 ? -14.180 21.911 15.490 1.00 24.69 90 LYS C CA 1
ATOM 1851 C C . LYS C 1 90 ? -15.108 22.449 16.557 1.00 25.88 90 LYS C C 1
ATOM 1852 O O . LYS C 1 90 ? -15.314 23.675 16.637 1.00 30.67 90 LYS C O 1
ATOM 1854 N N . LYS C 1 91 ? -15.710 21.557 17.333 1.00 24.71 91 LYS C N 1
ATOM 1855 C CA . LYS C 1 91 ? -16.804 21.971 18.211 1.00 22.93 91 LYS C CA 1
ATOM 1856 C C . LYS C 1 91 ? -16.934 21.050 19.390 1.00 25.68 91 LYS C C 1
ATOM 1857 O O . LYS C 1 91 ? -16.408 19.953 19.365 1.00 23.85 91 LYS C O 1
ATOM 1859 N N . THR C 1 92 ? -17.651 21.465 20.423 1.00 22.08 92 THR C N 1
ATOM 1860 C CA . THR C 1 92 ? -18.023 20.530 21.488 1.00 20.69 92 THR C CA 1
ATOM 1861 C C . THR C 1 92 ? -19.494 20.140 21.381 1.00 23.58 92 THR C C 1
ATOM 1862 O O . THR C 1 92 ? -20.344 20.995 21.118 1.00 23.56 92 THR C O 1
ATOM 1866 N N . TYR C 1 93 ? -19.774 18.848 21.505 1.00 18.36 93 TYR C N 1
ATOM 1867 C CA . TYR C 1 93 ? -21.144 18.267 21.462 1.00 18.11 93 TYR C CA 1
ATOM 1868 C C . TYR C 1 93 ? -21.459 17.731 22.810 1.00 20.09 93 TYR C C 1
ATOM 1869 O O . TYR C 1 93 ? -20.789 16.772 23.312 1.00 21.11 93 TYR C O 1
ATOM 1878 N N . GLY C 1 94 ? -22.496 18.286 23.452 1.00 19.81 94 GLY C N 1
ATOM 1879 C CA . GLY C 1 94 ? -22.795 17.870 24.835 1.00 19.73 94 GLY C CA 1
ATOM 1880 C C . GLY C 1 94 ? -22.491 18.983 25.828 1.00 20.98 94 GLY C C 1
ATOM 1881 O O . GLY C 1 94 ? -22.098 20.086 25.443 1.00 25.03 94 GLY C O 1
ATOM 1882 N N . PRO C 1 95 ? -22.597 18.690 27.125 1.00 24.26 95 PRO C N 1
ATOM 1883 C CA . PRO C 1 95 ? -22.919 17.369 27.698 1.00 21.24 95 PRO C CA 1
ATOM 1884 C C . PRO C 1 95 ? -24.344 16.911 27.397 1.00 22.44 95 PRO C C 1
ATOM 1885 O O . PRO C 1 95 ? -25.264 17.767 27.280 1.00 23.91 95 PRO C O 1
ATOM 1889 N N . TYR C 1 96 ? -24.496 15.599 27.209 1.00 21.25 96 TYR C N 1
ATOM 1890 C CA . TYR C 1 96 ? -25.779 14.929 27.112 1.00 22.53 96 TYR C CA 1
ATOM 1891 C C . TYR C 1 96 ? -25.959 14.113 28.361 1.00 22.40 96 TYR C C 1
ATOM 1892 O O . TYR C 1 96 ? -25.161 13.255 28.731 1.00 21.66 96 TYR C O 1
ATOM 1901 N N . GLY C 1 97 ? -27.066 14.344 29.060 1.00 28.88 97 GLY C N 1
ATOM 1902 C CA . GLY C 1 97 ? -27.392 13.501 30.179 1.00 28.60 97 GLY C CA 1
ATOM 1903 C C . GLY C 1 97 ? -27.371 14.371 31.403 1.00 32.48 97 GLY C C 1
ATOM 1904 O O . GLY C 1 97 ? -27.804 15.525 31.338 1.00 34.01 97 GLY C O 1
ATOM 1905 N N . VAL C 1 98 ? -26.878 13.829 32.501 1.00 32.76 98 VAL C N 1
ATOM 1906 C CA . VAL C 1 98 ? -26.879 14.508 33.785 1.00 33.06 98 VAL C CA 1
ATOM 1907 C C . VAL C 1 98 ? -25.425 14.575 34.210 1.00 34.30 98 VAL C C 1
ATOM 1908 O O . VAL C 1 98 ? -24.808 13.521 34.428 1.00 31.34 98 VAL C O 1
ATOM 1912 N N . THR C 1 99 ? -24.859 15.785 34.326 1.00 34.91 99 THR C N 1
ATOM 1913 C CA . THR C 1 99 ? -23.448 15.904 34.687 1.00 36.48 99 THR C CA 1
ATOM 1914 C C . THR C 1 99 ? -23.223 15.749 36.180 1.00 40.43 99 THR C C 1
ATOM 1915 O O . THR C 1 99 ? -22.770 16.657 36.864 1.00 39.64 99 THR C O 1
ATOM 1919 N N . SER C 1 100 ? -23.526 14.564 36.682 1.00 41.46 100 SER C N 1
ATOM 1920 C CA . SER C 1 100 ? -23.395 14.339 38.091 1.00 40.78 100 SER C CA 1
ATOM 1921 C C . SER C 1 100 ? -22.704 13.024 38.383 1.00 38.22 100 SER C C 1
ATOM 1922 O O . SER C 1 100 ? -23.071 11.976 37.797 1.00 38.30 100 SER C O 1
ATOM 1925 N N . GLY C 1 101 ? -21.705 13.102 39.269 1.00 33.34 101 GLY C N 1
ATOM 1926 C CA . GLY C 1 101 ? -21.004 11.953 39.824 1.00 29.64 101 GLY C CA 1
ATOM 1927 C C . GLY C 1 101 ? -19.481 11.942 39.690 1.00 31.40 101 GLY C C 1
ATOM 1928 O O . GLY C 1 101 ? -18.806 12.931 39.989 1.00 31.43 101 GLY C O 1
ATOM 1929 N N . THR C 1 102 ? -18.925 10.835 39.210 1.00 25.33 102 THR C N 1
ATOM 1930 C CA . THR C 1 102 ? -17.449 10.743 39.123 1.00 24.47 102 THR C CA 1
ATOM 1931 C C . THR C 1 102 ? -17.014 11.048 37.688 1.00 25.40 102 THR C C 1
ATOM 1932 O O . THR C 1 102 ? -17.486 10.400 36.767 1.00 23.31 102 THR C O 1
ATOM 1936 N N . PRO C 1 103 ? -16.123 12.021 37.483 1.00 22.77 103 PRO C N 1
ATOM 1937 C CA . PRO C 1 103 ? -15.760 12.366 36.079 1.00 21.74 103 PRO C CA 1
ATOM 1938 C C . PRO C 1 103 ? -14.744 11.438 35.541 1.00 21.03 103 PRO C C 1
ATOM 1939 O O . PRO C 1 103 ? -14.043 10.708 36.288 1.00 22.43 103 PRO C O 1
ATOM 1943 N N . PHE C 1 104 ? -14.781 11.322 34.185 1.00 20.84 104 PHE C N 1
ATOM 1944 C CA . PHE C 1 104 ? -13.729 10.593 33.461 1.00 21.48 104 PHE C CA 1
ATOM 1945 C C . PHE C 1 104 ? -13.467 11.370 32.162 1.00 20.33 104 PHE C C 1
ATOM 1946 O O . PHE C 1 104 ? -14.348 12.093 31.661 1.00 18.33 104 PHE C O 1
ATOM 1954 N N . ASN C 1 105 ? -12.256 11.204 31.623 1.00 21.35 105 ASN C N 1
ATOM 1955 C CA . ASN C 1 105 ? -11.922 11.861 30.354 1.00 21.49 105 ASN C CA 1
ATOM 1956 C C . ASN C 1 105 ? -10.776 11.175 29.667 1.00 21.79 105 ASN C C 1
ATOM 1957 O O . ASN C 1 105 ? -9.749 10.789 30.294 1.00 21.70 105 ASN C O 1
ATOM 1962 N N . LEU C 1 106 ? -10.928 11.055 28.344 1.00 17.94 106 LEU C N 1
ATOM 1963 C CA . LEU C 1 106 ? -9.837 10.585 27.514 1.00 19.06 106 LEU C CA 1
ATOM 1964 C C . LEU C 1 106 ? -9.521 11.613 26.458 1.00 17.75 106 LEU C C 1
ATOM 1965 O O . LEU C 1 106 ? -10.278 11.725 25.490 1.00 17.16 106 LEU C O 1
ATOM 1970 N N . PRO C 1 107 ? -8.476 12.420 26.663 1.00 17.49 107 PRO C N 1
ATOM 1971 C CA . PRO C 1 107 ? -8.009 13.310 25.610 1.00 18.00 107 PRO C CA 1
ATOM 1972 C C . PRO C 1 107 ? -6.992 12.578 24.758 1.00 17.21 107 PRO C C 1
ATOM 1973 O O . PRO C 1 107 ? -6.283 11.706 25.269 1.00 17.57 107 PRO C O 1
ATOM 1977 N N . ILE C 1 108 ? -6.995 12.916 23.486 1.00 16.73 108 ILE C N 1
ATOM 1978 C CA . ILE C 1 108 ? -6.100 12.271 22.545 1.00 16.38 108 ILE C CA 1
ATOM 1979 C C . ILE C 1 108 ? -5.248 13.376 21.942 1.00 19.43 108 ILE C C 1
ATOM 1980 O O . ILE C 1 108 ? -5.765 14.372 21.370 1.00 20.17 108 ILE C O 1
ATOM 1985 N N . GLU C 1 109 ? -3.912 13.199 22.031 1.00 16.40 109 GLU C N 1
ATOM 1986 C CA . GLU C 1 109 ? -2.974 14.103 21.442 1.00 20.51 109 GLU C CA 1
ATOM 1987 C C . GLU C 1 109 ? -2.613 13.668 20.013 1.00 16.49 109 GLU C C 1
ATOM 1988 O O . GLU C 1 109 ? -2.411 14.460 19.150 1.00 21.66 109 GLU C O 1
ATOM 1994 N N . ASN C 1 110 ? -2.543 12.367 19.791 1.00 16.22 110 ASN C N 1
ATOM 1995 C CA . ASN C 1 110 ? -2.254 11.858 18.474 1.00 14.85 110 ASN C CA 1
ATOM 1996 C C . ASN C 1 110 ? -2.931 10.535 18.307 1.00 15.48 110 ASN C C 1
ATOM 1997 O O . ASN C 1 110 ? -2.801 9.627 19.091 1.00 14.87 110 ASN C O 1
ATOM 2002 N N . GLY C 1 111 ? -3.731 10.462 17.240 1.00 14.34 111 GLY C N 1
ATOM 2003 C CA . GLY C 1 111 ? -4.445 9.219 16.969 1.00 13.05 111 GLY C CA 1
ATOM 2004 C C . GLY C 1 111 ? -5.942 9.442 16.877 1.00 14.11 111 GLY C C 1
ATOM 2005 O O . GLY C 1 111 ? -6.393 10.577 17.055 1.00 15.05 111 GLY C O 1
ATOM 2006 N N . LEU C 1 112 ? -6.645 8.395 16.495 1.00 15.10 112 LEU C N 1
ATOM 2007 C CA . LEU C 1 112 ? -8.087 8.488 16.266 1.00 14.98 112 LEU C CA 1
ATOM 2008 C C . LEU C 1 112 ? -8.804 7.423 17.024 1.00 14.60 112 LEU C C 1
ATOM 2009 O O . LEU C 1 112 ? -8.325 6.248 17.129 1.00 15.82 112 LEU C O 1
ATOM 2014 N N . ILE C 1 113 ? -10.036 7.759 17.470 1.00 13.75 113 ILE C N 1
ATOM 2015 C CA . ILE C 1 113 ? -11.004 6.753 17.910 1.00 14.70 113 ILE C CA 1
ATOM 2016 C C . ILE C 1 113 ? -11.614 6.065 16.678 1.00 13.96 113 ILE C C 1
ATOM 2017 O O . ILE C 1 113 ? -12.096 6.730 15.760 1.00 16.20 113 ILE C O 1
ATOM 2022 N N . VAL C 1 114 ? -11.489 4.756 16.629 1.00 12.46 114 VAL C N 1
ATOM 2023 C CA . VAL C 1 114 ? -11.914 3.976 15.466 1.00 13.55 114 VAL C CA 1
ATOM 2024 C C . VAL C 1 114 ? -12.949 2.910 15.819 1.00 12.82 114 VAL C C 1
ATOM 2025 O O . VAL C 1 114 ? -13.310 2.053 14.978 1.00 14.44 114 VAL C O 1
ATOM 2029 N N . GLY C 1 115 ? -13.393 2.862 17.074 1.00 11.45 115 GLY C N 1
ATOM 2030 C CA . GLY C 1 115 ? -14.407 1.878 17.397 1.00 12.25 115 GLY C CA 1
ATOM 2031 C C . GLY C 1 115 ? -14.751 1.936 18.864 1.00 13.15 115 GLY C C 1
ATOM 2032 O O . GLY C 1 115 ? -13.983 2.563 19.643 1.00 12.51 115 GLY C O 1
ATOM 2033 N N . PHE C 1 116 ? -15.894 1.340 19.214 1.00 13.43 116 PHE C N 1
ATOM 2034 C CA . PHE C 1 116 ? -16.381 1.364 20.600 1.00 13.14 116 PHE C CA 1
ATOM 2035 C C . PHE C 1 116 ? -16.819 -0.049 20.981 1.00 13.55 116 PHE C C 1
ATOM 2036 O O . PHE C 1 116 ? -17.305 -0.823 20.081 1.00 14.43 116 PHE C O 1
ATOM 2044 N N . LYS C 1 117 ? -16.696 -0.362 22.251 1.00 13.04 117 LYS C N 1
ATOM 2045 C CA . LYS C 1 117 ? -17.231 -1.589 22.788 1.00 14.10 117 LYS C CA 1
ATOM 2046 C C . LYS C 1 117 ? -17.777 -1.205 24.177 1.00 15.09 117 LYS C C 1
ATOM 2047 O O . LYS C 1 117 ? -17.435 -0.128 24.719 1.00 14.27 117 LYS C O 1
ATOM 2053 N N . GLY C 1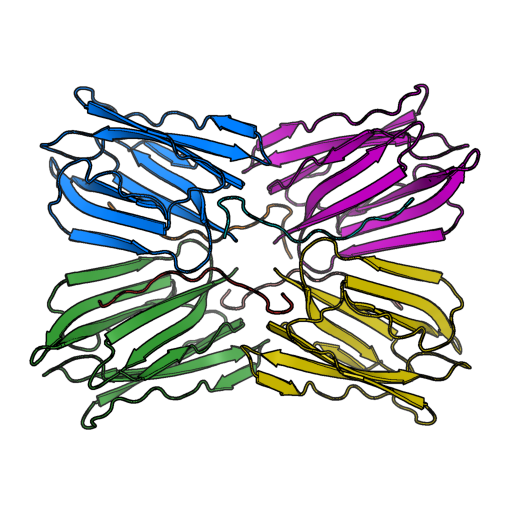 118 ? -18.586 -2.057 24.775 1.00 14.25 118 GLY C N 1
ATOM 2054 C CA . GLY C 1 118 ? -19.101 -1.689 26.082 1.00 13.83 118 GLY C CA 1
ATOM 2055 C C . GLY C 1 118 ? -20.274 -2.576 26.461 1.00 14.62 118 GLY C C 1
ATOM 2056 O O . GLY C 1 118 ? -20.348 -3.735 26.008 1.00 16.43 118 GLY C O 1
ATOM 2057 N N . SER C 1 119 ? -21.137 -2.066 27.324 1.00 16.20 119 SER C N 1
ATOM 2058 C CA . SER C 1 119 ? -22.315 -2.857 27.777 1.00 17.87 119 SER C CA 1
ATOM 2059 C C . SER C 1 119 ? -23.434 -1.895 28.054 1.00 16.45 119 SER C C 1
ATOM 2060 O O . SER C 1 119 ? -23.206 -0.809 28.606 1.00 14.79 119 SER C O 1
ATOM 2063 N N . ILE C 1 120 ? -24.621 -2.239 27.583 1.00 16.76 120 ILE C N 1
ATOM 2064 C CA . ILE C 1 120 ? -25.844 -1.485 27.819 1.00 18.47 120 ILE C CA 1
ATOM 2065 C C . ILE C 1 120 ? -26.906 -2.423 28.393 1.00 17.01 120 ILE C C 1
ATOM 2066 O O . ILE C 1 120 ? -27.205 -3.465 27.773 1.00 16.92 120 ILE C O 1
ATOM 2071 N N . GLY C 1 121 ? -27.457 -2.010 29.526 1.00 18.98 121 GLY C N 1
ATOM 2072 C CA . GLY C 1 121 ? -28.617 -2.681 30.155 1.00 20.89 121 GLY C CA 1
ATOM 2073 C C . GLY C 1 121 ? -29.803 -1.729 30.070 1.00 17.83 121 GLY C C 1
ATOM 2074 O O . GLY C 1 121 ? -30.214 -1.403 28.988 1.00 18.91 121 GLY C O 1
ATOM 2075 N N . TYR C 1 122 ? -30.231 -1.191 31.224 1.00 20.36 122 TYR C N 1
ATOM 2076 C CA . TYR C 1 122 ? -31.191 -0.088 31.247 1.00 19.52 122 TYR C CA 1
ATOM 2077 C C . TYR C 1 122 ? -30.502 1.140 30.708 1.00 19.07 122 TYR C C 1
ATOM 2078 O O . TYR C 1 122 ? -31.102 1.932 29.960 1.00 18.25 122 TYR C O 1
ATOM 2087 N N . TRP C 1 123 ? -29.215 1.257 31.053 1.00 16.87 123 TRP C N 1
ATOM 2088 C CA . TRP C 1 123 ? -28.397 2.412 30.612 1.00 15.20 123 TRP C CA 1
ATOM 2089 C C . TRP C 1 123 ? -27.031 1.917 30.184 1.00 14.78 123 TRP C C 1
ATOM 2090 O O . TRP C 1 123 ? -26.682 0.729 30.359 1.00 16.26 123 TRP C O 1
ATOM 2101 N N . LEU C 1 124 ? -26.256 2.815 29.588 1.00 14.06 124 LEU C N 1
ATOM 2102 C CA . LEU C 1 124 ? -24.860 2.531 29.240 1.00 13.79 124 LEU C CA 1
ATOM 2103 C C . LEU C 1 124 ? -24.070 2.273 30.509 1.00 13.49 124 LEU C C 1
ATOM 2104 O O . LEU C 1 124 ? -23.884 3.215 31.324 1.00 16.14 124 LEU C O 1
ATOM 2109 N N . ASP C 1 125 ? -23.644 1.041 30.730 1.00 15.62 125 ASP C N 1
ATOM 2110 C CA . ASP C 1 125 ? -22.932 0.601 31.939 1.00 16.06 125 ASP C CA 1
ATOM 2111 C C . ASP C 1 125 ? -21.433 1.066 31.898 1.00 16.13 125 ASP C C 1
ATOM 2112 O O . ASP C 1 125 ? -20.913 1.629 32.894 1.00 16.57 125 ASP C O 1
ATOM 2117 N N . TYR C 1 126 ? -20.801 0.932 30.731 1.00 13.57 126 TYR C N 1
ATOM 2118 C CA . TYR C 1 126 ? -19.376 1.246 30.567 1.00 14.58 126 TYR C CA 1
ATOM 2119 C C . TYR C 1 126 ? -19.045 1.165 29.094 1.00 14.82 126 TYR C C 1
ATOM 2120 O O . TYR C 1 126 ? -19.768 0.517 28.313 1.00 14.90 126 TYR C O 1
ATOM 2129 N N . PHE C 1 127 ? -17.913 1.723 28.703 1.00 13.24 127 PHE C N 1
ATOM 2130 C CA . PHE C 1 127 ? -17.490 1.583 27.308 1.00 12.24 127 PHE C CA 1
ATOM 2131 C C . PHE C 1 127 ? -15.962 1.752 27.258 1.00 12.47 127 PHE C C 1
ATOM 2132 O O . PHE C 1 127 ? -15.307 2.282 28.174 1.00 15.11 127 PHE C O 1
ATOM 2140 N N . SER C 1 128 ? -15.430 1.233 26.164 1.00 11.90 128 SER C N 1
ATOM 2141 C CA . SER C 1 128 ? -14.009 1.354 25.813 1.00 11.39 128 SER C CA 1
ATOM 2142 C C . SER C 1 128 ? -13.896 1.858 24.386 1.00 12.42 128 SER C C 1
ATOM 2143 O O . SER C 1 128 ? -14.898 1.782 23.610 1.00 12.22 128 SER C O 1
ATOM 2146 N N . MET C 1 129 ? -12.683 2.273 24.004 1.00 12.64 129 MET C N 1
ATOM 2147 C CA . MET C 1 129 ? -12.497 2.818 22.650 1.00 12.79 129 MET C CA 1
ATOM 2148 C C . MET C 1 129 ? -11.285 2.197 21.992 1.00 12.52 129 MET C C 1
ATOM 2149 O O . MET C 1 129 ? -10.234 2.009 22.658 1.00 13.98 129 MET C O 1
ATOM 2154 N N . TYR C 1 130 ? -11.441 1.825 20.728 1.00 12.42 130 TYR C N 1
ATOM 2155 C CA . TYR C 1 130 ? -10.267 1.409 19.917 1.00 12.40 130 TYR C CA 1
ATOM 2156 C C . TYR C 1 130 ? -9.612 2.688 19.400 1.00 12.10 130 TYR C C 1
ATOM 2157 O O . TYR C 1 130 ? -10.260 3.648 18.903 1.00 13.26 130 TYR C O 1
ATOM 2166 N N . LEU C 1 131 ? -8.260 2.746 19.474 1.00 11.47 131 LEU C N 1
ATOM 2167 C CA . LEU C 1 131 ? -7.490 3.871 18.998 1.00 13.52 131 LEU C CA 1
ATOM 2168 C C . LEU C 1 131 ? -6.511 3.380 17.935 1.00 13.30 131 LEU C C 1
ATOM 2169 O O . LEU C 1 131 ? -5.911 2.274 18.106 1.00 16.24 131 LEU C O 1
ATOM 2174 N N . SER C 1 132 ? -6.359 4.202 16.920 1.00 13.96 132 SER C N 1
ATOM 2175 C CA . SER C 1 132 ? -5.402 3.870 15.874 1.00 16.78 132 SER C CA 1
ATOM 2176 C C . SER C 1 132 ? -4.753 5.101 15.353 1.00 16.76 132 SER C C 1
ATOM 2177 O O . SER C 1 132 ? -5.219 6.215 15.533 1.00 20.24 132 SER C O 1
ATOM 2180 N N . LEU C 1 133 ? -3.643 4.960 14.641 1.00 20.09 133 LEU C N 1
ATOM 2181 C CA . LEU C 1 133 ? -3.168 6.023 13.781 1.00 23.87 133 LEU C CA 1
ATOM 2182 C C . LEU C 1 133 ? -3.859 6.033 12.388 1.00 27.59 133 LEU C C 1
ATOM 2183 O O . LEU C 1 133 ? -3.773 6.993 11.630 1.00 35.47 133 LEU C O 1
ATOM 2189 N N . SER D 2 3 ? -2.338 -15.156 15.775 1.00 35.60 4 SER D N 1
ATOM 2190 C CA . SER D 2 3 ? -3.626 -15.406 15.069 1.00 29.88 4 SER D CA 1
ATOM 2191 C C . SER D 2 3 ? -3.812 -14.509 13.852 1.00 25.08 4 SER D C 1
ATOM 2192 O O . SER D 2 3 ? -3.055 -13.545 13.640 1.00 24.79 4 SER D O 1
ATOM 2195 N N . GLY D 2 4 ? -4.756 -14.897 13.018 1.00 21.27 5 GLY D N 1
ATOM 2196 C CA . GLY D 2 4 ? -5.160 -14.185 11.844 1.00 21.76 5 GLY D CA 1
ATOM 2197 C C . GLY D 2 4 ? -5.974 -12.952 12.057 1.00 17.98 5 GLY D C 1
ATOM 2198 O O . GLY D 2 4 ? -6.400 -12.349 11.087 1.00 19.51 5 GLY D O 1
ATOM 2199 N N . ILE D 2 5 ? -6.207 -12.539 13.319 1.00 18.50 6 ILE D N 1
ATOM 2200 C CA . ILE D 2 5 ? -7.040 -11.336 13.599 1.00 18.28 6 ILE D CA 1
ATOM 2201 C C . ILE D 2 5 ? -6.145 -10.125 13.925 1.00 15.32 6 ILE D C 1
ATOM 2202 O O . ILE D 2 5 ? -5.288 -10.189 14.797 1.00 17.73 6 ILE D O 1
ATOM 2207 N N . SER D 2 6 ? -6.298 -9.056 13.144 1.00 16.00 7 SER D N 1
ATOM 2208 C CA . SER D 2 6 ? -5.552 -7.818 13.341 1.00 16.49 7 SER D CA 1
ATOM 2209 C C . SER D 2 6 ? -5.914 -7.218 14.691 1.00 18.24 7 SER D C 1
ATOM 2210 O O . SER D 2 6 ? -7.047 -7.304 15.131 1.00 21.05 7 SER D O 1
ATOM 2213 N N . GLN D 2 7 ? -4.931 -6.686 15.364 1.00 17.55 8 GLN D N 1
ATOM 2214 C CA . GLN D 2 7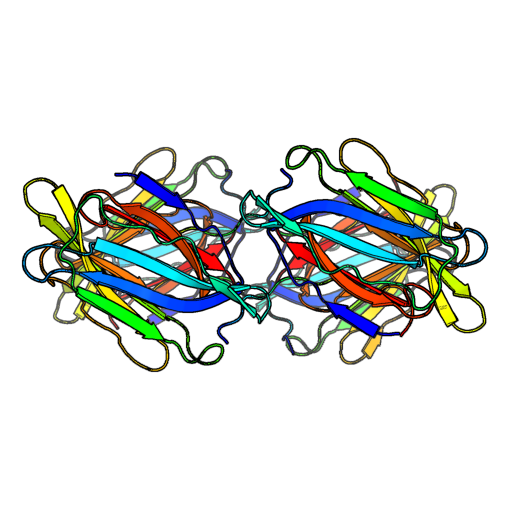 ? -5.273 -6.040 16.645 1.00 19.74 8 GLN D CA 1
ATOM 2215 C C . GLN D 2 7 ? -5.055 -4.537 16.654 1.00 16.52 8 GLN D C 1
ATOM 2216 O O . GLN D 2 7 ? -4.476 -3.972 15.754 1.00 15.70 8 GLN D O 1
ATOM 2222 N N . THR D 2 8 ? -5.670 -3.880 17.647 1.00 15.64 9 THR D N 1
ATOM 2223 C CA . THR D 2 8 ? -5.540 -2.446 17.766 1.00 18.39 9 THR D CA 1
ATOM 2224 C C . THR D 2 8 ? -5.549 -2.122 19.271 1.00 16.08 9 THR D C 1
ATOM 2225 O O . THR D 2 8 ? -6.014 -2.961 20.084 1.00 16.21 9 THR D O 1
ATOM 2229 N N . VAL D 2 9 ? -4.977 -0.947 19.579 1.00 14.96 10 VAL D N 1
ATOM 2230 C CA . VAL D 2 9 ? -4.972 -0.420 20.979 1.00 14.20 10 VAL D CA 1
ATOM 2231 C C . VAL D 2 9 ? -6.448 -0.287 21.405 1.00 13.21 10 VAL D C 1
ATOM 2232 O O . VAL D 2 9 ? -7.260 0.237 20.606 1.00 13.47 10 VAL D O 1
ATOM 2236 N N . ILE D 2 10 ? -6.775 -0.693 22.624 1.00 11.70 11 ILE D N 1
ATOM 2237 C CA . ILE D 2 10 ? -8.107 -0.420 23.199 1.00 13.07 11 ILE D CA 1
ATOM 2238 C C . ILE D 2 10 ? -7.851 0.149 24.587 1.00 13.44 11 ILE D C 1
ATOM 2239 O O . ILE D 2 10 ? -7.115 -0.453 25.396 1.00 14.03 11 ILE D O 1
ATOM 2244 N N . VAL D 2 11 ? -8.476 1.301 24.822 1.00 12.91 12 VAL D N 1
ATOM 2245 C CA . VAL D 2 11 ? -8.387 1.941 26.172 1.00 11.71 12 VAL D CA 1
ATOM 2246 C C . VAL D 2 11 ? -9.766 1.932 26.794 1.00 12.36 12 VAL D C 1
ATOM 2247 O O . VAL D 2 11 ? -10.806 1.982 26.104 1.00 13.94 12 VAL D O 1
ATOM 2251 N N . GLY D 2 12 ? -9.827 1.846 28.123 1.00 12.95 13 GLY D N 1
ATOM 2252 C CA . GLY D 2 12 ? -11.083 1.672 28.846 1.00 13.49 13 GLY D CA 1
ATOM 2253 C C . GLY D 2 12 ? -11.048 0.343 29.588 1.00 14.73 13 GLY D C 1
ATOM 2254 O O . GLY D 2 12 ? -10.025 -0.353 29.610 1.00 15.86 13 GLY D O 1
ATOM 2255 N N . PRO D 2 13 ? -12.148 0.023 30.288 1.00 16.11 14 PRO D N 1
ATOM 2256 C CA . PRO D 2 13 ? -13.423 0.755 30.228 1.00 16.69 14 PRO D CA 1
ATOM 2257 C C . PRO D 2 13 ? -13.566 1.961 31.189 1.00 17.20 14 PRO D C 1
ATOM 2258 O O . PRO D 2 13 ? -12.874 2.036 32.222 1.00 18.72 14 PRO D O 1
ATOM 2262 N N . TRP D 2 14 ? -14.440 2.881 30.797 1.00 16.35 15 TRP D N 1
ATOM 2263 C CA . TRP D 2 14 ? -14.919 3.906 31.740 1.00 16.43 15 TRP D CA 1
ATOM 2264 C C . TRP D 2 14 ? -16.375 3.658 32.002 1.00 19.54 15 TRP D C 1
ATOM 2265 O O . TRP D 2 14 ? -17.127 3.180 31.141 1.00 18.31 15 TRP D O 1
ATOM 2276 N N . GLY D 2 15 ? -16.798 4.007 33.214 1.00 22.48 16 GLY D N 1
ATOM 2277 C CA . GLY D 2 15 ? -18.200 3.915 33.592 1.00 27.83 16 GLY D CA 1
ATOM 2278 C C . GLY D 2 15 ? -18.465 3.010 34.785 1.00 35.04 16 GLY D C 1
ATOM 2279 O O . GLY D 2 15 ? -19.469 3.210 35.479 1.00 47.84 16 GLY D O 1
ATOM 2280 N N . ALA D 2 16 ? -17.613 2.027 35.032 1.00 44.49 17 ALA D N 1
ATOM 2281 C CA . ALA D 2 16 ? -17.858 1.050 36.103 1.00 48.24 17 ALA D CA 1
ATOM 2282 C C . ALA D 2 16 ? -16.881 -0.137 36.017 1.00 54.92 17 ALA D C 1
ATOM 2283 O O . ALA D 2 16 ? -16.798 -0.839 35.001 1.00 52.25 17 ALA D O 1
ATOM 2285 N N . GLY E 1 1 ? 26.550 -17.882 9.698 1.00 21.35 1 GLY E N 1
ATOM 2286 C CA . GLY E 1 1 ? 26.953 -16.496 9.966 1.00 19.11 1 GLY E CA 1
ATOM 2287 C C . GLY E 1 1 ? 26.485 -16.119 11.330 1.00 16.97 1 GLY E C 1
ATOM 2288 O O . GLY E 1 1 ? 25.987 -16.970 12.106 1.00 16.65 1 GLY E O 1
ATOM 2289 N N . LYS E 1 2 ? 26.630 -14.843 11.659 1.00 14.92 2 LYS E N 1
ATOM 2290 C CA . LYS E 1 2 ? 26.189 -14.286 12.900 1.00 15.39 2 LYS E CA 1
ATOM 2291 C C . LYS E 1 2 ? 24.874 -13.552 12.696 1.00 14.29 2 LYS E C 1
ATOM 2292 O O . LYS E 1 2 ? 24.829 -12.559 11.912 1.00 14.44 2 LYS E O 1
ATOM 2298 N N . ALA E 1 3 ? 23.849 -13.955 13.398 1.00 14.74 3 ALA E N 1
ATOM 2299 C CA . ALA E 1 3 ? 22.520 -13.317 13.281 1.00 14.97 3 ALA E CA 1
ATOM 2300 C C . ALA E 1 3 ? 22.617 -11.999 13.983 1.00 14.21 3 ALA E C 1
ATOM 2301 O O . ALA E 1 3 ? 23.368 -11.819 14.955 1.00 16.24 3 ALA E O 1
ATOM 2303 N N . PHE E 1 4 ? 21.839 -11.024 13.476 1.00 12.81 4 PHE E N 1
ATOM 2304 C CA . PHE E 1 4 ? 21.709 -9.730 14.148 1.00 14.24 4 PHE E CA 1
ATOM 2305 C C . PHE E 1 4 ? 20.278 -9.272 14.114 1.00 12.11 4 PHE E C 1
ATOM 2306 O O . PHE E 1 4 ? 19.474 -9.734 13.285 1.00 12.94 4 PHE E O 1
ATOM 2314 N N . ASP E 1 5 ? 19.934 -8.393 15.039 1.00 13.15 5 ASP E N 1
ATOM 2315 C CA . ASP E 1 5 ? 18.554 -7.870 15.045 1.00 13.31 5 ASP E CA 1
ATOM 2316 C C . ASP E 1 5 ? 18.627 -6.527 15.741 1.00 12.99 5 ASP E C 1
ATOM 2317 O O . ASP E 1 5 ? 18.776 -6.442 16.973 1.00 17.10 5 ASP E O 1
ATOM 2322 N N . ASP E 1 6 ? 18.496 -5.425 14.980 1.00 13.02 6 ASP E N 1
ATOM 2323 C CA . ASP E 1 6 ? 18.592 -4.045 15.575 1.00 13.36 6 ASP E CA 1
ATOM 2324 C C . ASP E 1 6 ? 17.302 -3.689 16.302 1.00 14.06 6 ASP E C 1
ATOM 2325 O O . ASP E 1 6 ? 17.309 -2.848 17.212 1.00 14.30 6 ASP E O 1
ATOM 2330 N N . GLY E 1 7 ? 16.194 -4.346 15.973 1.00 12.95 7 GLY E N 1
ATOM 2331 C CA . GLY E 1 7 ? 14.863 -3.944 16.455 1.00 12.61 7 GLY E CA 1
ATOM 2332 C C . GLY E 1 7 ? 14.370 -2.698 15.714 1.00 12.00 7 GLY E C 1
ATOM 2333 O O . GLY E 1 7 ? 14.845 -2.380 14.620 1.00 13.85 7 GLY E O 1
ATOM 2334 N N . ALA E 1 8 ? 13.367 -2.031 16.320 1.00 12.95 8 ALA E N 1
ATOM 2335 C CA . ALA E 1 8 ? 12.665 -0.966 15.675 1.00 12.44 8 ALA E CA 1
ATOM 2336 C C . ALA E 1 8 ? 12.974 0.416 16.276 1.00 13.47 8 ALA E C 1
ATOM 2337 O O . ALA E 1 8 ? 13.153 0.505 17.492 1.00 14.73 8 ALA E O 1
ATOM 2339 N N . PHE E 1 9 ? 12.982 1.427 15.411 1.00 13.11 9 PHE E N 1
ATOM 2340 C CA . PHE E 1 9 ? 13.347 2.782 15.793 1.00 12.69 9 PHE E CA 1
ATOM 2341 C C . PHE E 1 9 ? 12.309 3.734 15.187 1.00 14.64 9 PHE E C 1
ATOM 2342 O O . PHE E 1 9 ? 11.216 3.289 14.814 1.00 15.77 9 PHE E O 1
ATOM 2350 N N . THR E 1 10 ? 12.600 5.043 15.191 1.00 15.84 10 THR E N 1
ATOM 2351 C CA . THR E 1 10 ? 11.683 6.063 14.635 1.00 16.46 10 THR E CA 1
ATOM 2352 C C . THR E 1 10 ? 11.857 6.301 13.150 1.00 15.55 10 THR E C 1
ATOM 2353 O O . THR E 1 10 ? 11.039 6.929 12.492 1.00 16.43 10 THR E O 1
ATOM 2357 N N . GLY E 1 11 ? 13.023 5.958 12.611 1.00 13.89 11 GLY E N 1
ATOM 2358 C CA . GLY E 1 11 ? 13.269 6.181 11.183 1.00 14.10 11 GLY E CA 1
ATOM 2359 C C . GLY E 1 11 ? 14.741 5.913 10.890 1.00 12.86 11 GLY E C 1
ATOM 2360 O O . GLY E 1 11 ? 15.452 5.339 11.727 1.00 13.98 11 GLY E O 1
ATOM 2361 N N . ILE E 1 12 ? 15.193 6.351 9.728 1.00 12.89 12 ILE E N 1
ATOM 2362 C CA . ILE E 1 12 ? 16.572 6.076 9.273 1.00 12.31 12 ILE E CA 1
ATOM 2363 C C . ILE E 1 12 ? 17.260 7.327 8.833 1.00 13.82 12 ILE E C 1
ATOM 2364 O O . ILE E 1 12 ? 16.706 8.103 8.024 1.00 14.87 12 ILE E O 1
ATOM 2369 N N . ARG E 1 13 ? 18.432 7.553 9.376 1.00 13.80 13 ARG E N 1
ATOM 2370 C CA . ARG E 1 13 ? 19.252 8.735 9.017 1.00 15.15 13 ARG E CA 1
ATOM 2371 C C . ARG E 1 13 ? 20.359 8.394 8.023 1.00 17.83 13 ARG E C 1
ATOM 2372 O O . ARG E 1 13 ? 20.627 9.162 7.095 1.00 16.20 13 ARG E O 1
ATOM 2380 N N . GLU E 1 14 ? 20.975 7.218 8.158 1.00 15.45 14 GLU E N 1
ATOM 2381 C CA . GLU E 1 14 ? 22.095 6.875 7.304 1.00 17.31 14 GLU E CA 1
ATOM 2382 C C . GLU E 1 14 ? 22.232 5.365 7.232 1.00 15.52 14 GLU E C 1
ATOM 2383 O O . GLU E 1 14 ? 22.008 4.679 8.221 1.00 15.83 14 GLU E O 1
ATOM 2389 N N . ILE E 1 15 ? 22.652 4.881 6.075 1.00 16.00 15 ILE E N 1
ATOM 2390 C CA . ILE E 1 15 ? 23.004 3.437 5.907 1.00 16.63 15 ILE E CA 1
ATOM 2391 C C . ILE E 1 15 ? 24.438 3.364 5.486 1.00 17.12 15 ILE E C 1
ATOM 2392 O O . ILE E 1 15 ? 24.829 4.046 4.508 1.00 17.35 15 ILE E O 1
ATOM 2397 N N . ASN E 1 16 ? 25.226 2.582 6.203 1.00 17.05 16 ASN E N 1
ATOM 2398 C CA . ASN E 1 16 ? 26.601 2.293 5.836 1.00 18.64 16 ASN E CA 1
ATOM 2399 C C . ASN E 1 16 ? 26.612 0.832 5.427 1.00 18.04 16 ASN E C 1
ATOM 2400 O O . ASN E 1 16 ? 25.997 -0.022 6.133 1.00 21.13 16 ASN E O 1
ATOM 2405 N N . LEU E 1 17 ? 27.160 0.543 4.267 1.00 13.89 17 LEU E N 1
ATOM 2406 C CA . LEU E 1 17 ? 27.281 -0.866 3.881 1.00 13.69 17 LEU E CA 1
ATOM 2407 C C . LEU E 1 17 ? 28.607 -1.003 3.188 1.00 14.57 17 LEU E C 1
ATOM 2408 O O . LEU E 1 17 ? 29.286 0.000 2.893 1.00 15.82 17 LEU E O 1
ATOM 2413 N N . SER E 1 18 ? 28.990 -2.269 2.968 1.00 14.75 18 SER E N 1
ATOM 2414 C CA . SER E 1 18 ? 30.136 -2.487 2.098 1.00 14.67 18 SER E CA 1
ATOM 2415 C C . SER E 1 18 ? 29.850 -3.610 1.141 1.00 13.47 18 SER E C 1
ATOM 2416 O O . SER E 1 18 ? 28.915 -4.445 1.329 1.00 15.98 18 SER E O 1
ATOM 2419 N N . TYR E 1 19 ? 30.608 -3.653 0.057 1.00 13.01 19 TYR E N 1
ATOM 2420 C CA . TYR E 1 19 ? 30.355 -4.642 -0.969 1.00 14.75 19 TYR E CA 1
ATOM 2421 C C . TYR E 1 19 ? 31.642 -4.957 -1.735 1.00 16.11 19 TYR E C 1
ATOM 2422 O O . TYR E 1 19 ? 32.612 -4.232 -1.639 1.00 15.64 19 TYR E O 1
ATOM 2431 N N . ASN E 1 20 ? 31.587 -6.004 -2.497 1.00 17.32 20 ASN E N 1
ATOM 2432 C CA . ASN E 1 20 ? 32.659 -6.314 -3.462 1.00 22.04 20 ASN E CA 1
ATOM 2433 C C . ASN E 1 20 ? 31.980 -6.646 -4.779 1.00 24.85 20 ASN E C 1
ATOM 2434 O O . ASN E 1 20 ? 31.006 -7.425 -4.826 1.00 23.99 20 ASN E O 1
ATOM 2439 N N . LYS E 1 21 ? 32.515 -6.073 -5.856 1.00 27.00 21 LYS E N 1
ATOM 2440 C CA . LYS E 1 21 ? 31.895 -6.172 -7.181 1.00 30.95 21 LYS E CA 1
ATOM 2441 C C . LYS E 1 21 ? 32.035 -7.565 -7.778 1.00 30.39 21 LYS E C 1
ATOM 2442 O O . LYS E 1 21 ? 31.435 -7.856 -8.794 1.00 34.53 21 LYS E O 1
ATOM 2448 N N . GLU E 1 22 ? 32.840 -8.410 -7.155 1.00 29.76 22 GLU E N 1
ATOM 2449 C CA . GLU E 1 22 ? 32.967 -9.807 -7.596 1.00 33.53 22 GLU E CA 1
ATOM 2450 C C . GLU E 1 22 ? 32.154 -10.780 -6.738 1.00 31.10 22 GLU E C 1
ATOM 2451 O O . GLU E 1 22 ? 31.829 -11.861 -7.199 1.00 31.39 22 GLU E O 1
ATOM 2457 N N . THR E 1 23 ? 31.866 -10.419 -5.482 1.00 26.20 23 THR E N 1
ATOM 2458 C CA . THR E 1 23 ? 31.186 -11.358 -4.564 1.00 23.28 23 THR E CA 1
ATOM 2459 C C . THR E 1 23 ? 29.776 -10.882 -4.192 1.00 20.66 23 THR E C 1
ATOM 2460 O O . THR E 1 23 ? 28.798 -11.223 -4.853 1.00 20.97 23 THR E O 1
ATOM 2464 N N . ALA E 1 24 ? 29.674 -10.139 -3.082 1.00 18.95 24 ALA E N 1
ATOM 2465 C CA . ALA E 1 24 ? 28.363 -9.889 -2.501 1.00 16.49 24 ALA E CA 1
ATOM 2466 C C . ALA E 1 24 ? 28.501 -8.738 -1.487 1.00 16.94 24 ALA E C 1
ATOM 2467 O O . ALA E 1 24 ? 29.564 -8.103 -1.350 1.00 17.08 24 ALA E O 1
ATOM 2469 N N . ILE E 1 25 ? 27.380 -8.467 -0.834 1.00 14.32 25 ILE E N 1
ATOM 2470 C CA . ILE E 1 25 ? 27.349 -7.465 0.222 1.00 13.65 25 ILE E CA 1
ATOM 2471 C C . ILE E 1 25 ? 28.108 -7.998 1.451 1.00 14.23 25 ILE E C 1
ATOM 2472 O O . ILE E 1 25 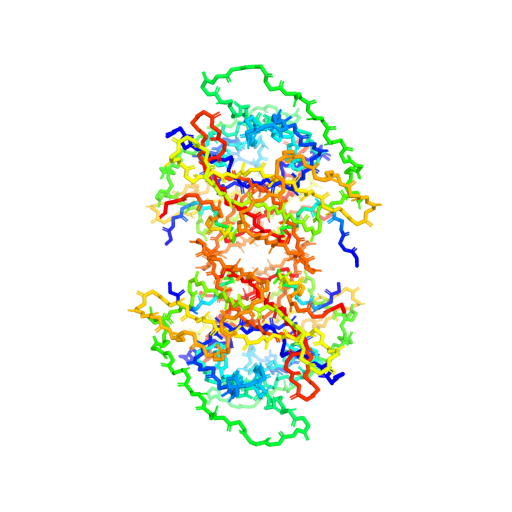? 27.962 -9.163 1.835 1.00 14.70 25 ILE E O 1
ATOM 2477 N N . GLY E 1 26 ? 28.910 -7.140 2.096 1.00 13.94 26 GLY E N 1
ATOM 2478 C CA . GLY E 1 26 ? 29.705 -7.508 3.288 1.00 15.82 26 GLY E CA 1
ATOM 2479 C C . GLY E 1 26 ? 29.144 -6.980 4.588 1.00 16.51 26 GLY E C 1
ATOM 2480 O O . GLY E 1 26 ? 28.486 -7.714 5.324 1.00 27.24 26 GLY E O 1
ATOM 2481 N N . ASP E 1 27 ? 29.379 -5.716 4.903 1.00 14.66 27 ASP E N 1
ATOM 2482 C CA . ASP E 1 27 ? 29.009 -5.182 6.171 1.00 14.80 27 ASP E CA 1
ATOM 2483 C C . ASP E 1 27 ? 27.740 -4.339 6.067 1.00 14.22 27 ASP E C 1
ATOM 2484 O O . ASP E 1 27 ? 27.421 -3.910 4.959 1.00 13.76 27 ASP E O 1
ATOM 2489 N N . PHE E 1 28 ? 27.102 -4.103 7.203 1.00 13.89 28 PHE E N 1
ATOM 2490 C CA . PHE E 1 28 ? 25.865 -3.330 7.222 1.00 13.64 28 PHE E CA 1
ATOM 2491 C C . PHE E 1 28 ? 25.726 -2.664 8.577 1.00 14.82 28 PHE E C 1
ATOM 2492 O O . PHE E 1 28 ? 25.810 -3.293 9.600 1.00 13.54 28 PHE E O 1
ATOM 2500 N N . GLN E 1 29 ? 25.528 -1.357 8.548 1.00 14.33 29 GLN E N 1
ATOM 2501 C CA . GLN E 1 29 ? 25.320 -0.518 9.791 1.00 14.56 29 GLN E CA 1
ATOM 2502 C C . GLN E 1 29 ? 24.372 0.626 9.550 1.00 15.26 29 GLN E C 1
ATOM 2503 O O . GLN E 1 29 ? 24.552 1.281 8.544 1.00 16.60 29 GLN E O 1
ATOM 2509 N N . VAL E 1 30 ? 23.368 0.795 10.410 1.00 12.68 30 VAL E N 1
ATOM 2510 C CA . VAL E 1 30 ? 22.418 1.896 10.206 1.00 12.21 30 VAL E CA 1
ATOM 2511 C C . VAL E 1 30 ? 22.551 2.888 11.341 1.00 12.83 30 VAL E C 1
ATOM 2512 O O . VAL E 1 30 ? 22.681 2.506 12.530 1.00 14.77 30 VAL E O 1
ATOM 2516 N N . VAL E 1 31 ? 22.470 4.156 10.950 1.00 13.06 31 VAL E N 1
ATOM 2517 C CA . VAL E 1 31 ? 22.235 5.225 11.936 1.00 14.38 31 VAL E CA 1
ATOM 2518 C C . VAL E 1 31 ? 20.719 5.462 11.848 1.00 13.34 31 VAL E C 1
ATOM 2519 O O . VAL E 1 31 ? 20.211 5.980 10.859 1.00 13.93 31 VAL E O 1
ATOM 2523 N N . TYR E 1 32 ? 20.031 5.144 12.934 1.00 13.28 32 TYR E N 1
ATOM 2524 C CA . TYR E 1 32 ? 18.609 5.299 12.975 1.00 14.38 32 TYR E CA 1
ATOM 2525 C C . TYR E 1 32 ? 18.281 6.700 13.512 1.00 13.72 32 TYR E C 1
ATOM 2526 O O . TYR E 1 32 ? 19.146 7.397 14.091 1.00 14.89 32 TYR E O 1
ATOM 2535 N N . ASP E 1 33 ? 17.029 7.124 13.329 1.00 14.59 33 ASP E N 1
ATOM 2536 C CA . ASP E 1 33 ? 16.477 8.155 14.215 1.00 15.79 33 ASP E CA 1
ATOM 2537 C C . ASP E 1 33 ? 15.787 7.478 15.390 1.00 14.83 33 ASP E C 1
ATOM 2538 O O . ASP E 1 33 ? 15.080 6.481 15.194 1.00 16.15 33 ASP E O 1
ATOM 2543 N N . LEU E 1 34 ? 15.958 8.024 16.588 1.00 15.25 34 LEU E N 1
ATOM 2544 C CA . LEU E 1 34 ? 15.214 7.549 17.773 1.00 16.52 34 LEU E CA 1
ATOM 2545 C C . LEU E 1 34 ? 14.638 8.828 18.397 1.00 17.98 34 LEU E C 1
ATOM 2546 O O . LEU E 1 34 ? 15.401 9.629 18.975 1.00 18.02 34 LEU E O 1
ATOM 2551 N N . ASN E 1 35 ? 13.340 9.008 18.213 1.00 17.82 35 ASN E N 1
ATOM 2552 C CA . ASN E 1 35 ? 12.623 10.175 18.786 1.00 18.36 35 ASN E CA 1
ATOM 2553 C C . ASN E 1 35 ? 13.281 11.506 18.449 1.00 20.76 35 ASN E C 1
ATOM 2554 O O . ASN E 1 35 ? 13.371 12.405 19.294 1.00 21.85 35 ASN E O 1
ATOM 2559 N N . GLY E 1 36 ? 13.792 11.602 17.220 1.00 18.68 36 GLY E N 1
ATOM 2560 C CA . GLY E 1 36 ? 14.263 12.941 16.701 1.00 19.87 36 GLY E CA 1
ATOM 2561 C C . GLY E 1 36 ? 15.727 13.174 16.931 1.00 23.66 36 GLY E C 1
ATOM 2562 O O . GLY E 1 36 ? 16.218 14.190 16.485 1.00 26.84 36 GLY E O 1
ATOM 2563 N N . SER E 1 37 ? 16.457 12.246 17.577 1.00 20.14 37 SER E N 1
ATOM 2564 C CA . SER E 1 37 ? 17.929 12.240 17.684 1.00 21.96 37 SER E CA 1
ATOM 2565 C C . SER E 1 37 ? 18.561 11.023 17.000 1.00 23.60 37 SER E C 1
ATOM 2566 O O . SER E 1 37 ? 17.945 9.965 16.967 1.00 22.06 37 SER E O 1
ATOM 2569 N N . PRO E 1 38 ? 19.817 11.143 16.487 1.00 19.28 38 PRO E N 1
ATOM 2570 C CA . PRO E 1 38 ? 20.491 9.982 15.898 1.00 19.42 38 PRO E CA 1
ATOM 2571 C C . PRO E 1 38 ? 20.719 8.889 16.927 1.00 18.99 38 PRO E C 1
ATOM 2572 O O . PRO E 1 38 ? 21.036 9.134 18.133 1.00 19.55 38 PRO E O 1
ATOM 2576 N N . TYR E 1 39 ? 20.585 7.658 16.472 1.00 18.54 39 TYR E N 1
ATOM 2577 C CA . TYR E 1 39 ? 20.977 6.497 17.282 1.00 16.71 39 TYR E CA 1
ATOM 2578 C C . TYR E 1 39 ? 21.867 5.640 16.391 1.00 15.50 39 TYR E C 1
ATOM 2579 O O . TYR E 1 39 ? 21.455 5.124 15.325 1.00 16.76 39 TYR E O 1
ATOM 2588 N N . VAL E 1 40 ? 23.114 5.502 16.798 1.00 15.64 40 VAL E N 1
ATOM 2589 C CA . VAL E 1 40 ? 24.107 4.741 16.006 1.00 18.15 40 VAL E CA 1
ATOM 2590 C C . VAL E 1 40 ? 23.949 3.259 16.221 1.00 18.39 40 VAL E C 1
ATOM 2591 O O . VAL E 1 40 ? 24.257 2.727 17.286 1.00 17.94 40 VAL E O 1
ATOM 2595 N N . GLY E 1 41 ? 23.447 2.580 15.193 1.00 15.75 41 GLY E N 1
ATOM 2596 C CA . GLY E 1 41 ? 23.263 1.173 15.275 1.00 16.30 41 GLY E CA 1
ATOM 2597 C C . GLY E 1 41 ? 24.562 0.399 15.402 1.00 16.67 41 GLY E C 1
ATOM 2598 O O . GLY E 1 41 ? 25.642 0.864 15.065 1.00 17.17 41 GLY E O 1
ATOM 2599 N N . GLN E 1 42 ? 24.405 -0.837 15.853 1.00 17.89 42 GLN E N 1
ATOM 2600 C CA . GLN E 1 42 ? 25.523 -1.741 15.841 1.00 18.26 42 GLN E CA 1
ATOM 2601 C C . GLN E 1 42 ? 26.082 -1.930 14.433 1.00 17.76 42 GLN E C 1
ATOM 2602 O O . GLN E 1 42 ? 25.336 -1.974 13.462 1.00 17.63 42 GLN E O 1
ATOM 2608 N N . ASN E 1 43 ? 27.392 -2.083 14.292 1.00 15.76 43 ASN E N 1
ATOM 2609 C CA . ASN E 1 43 ? 27.989 -2.338 13.019 1.00 15.28 43 ASN E CA 1
ATOM 2610 C C . ASN E 1 43 ? 28.095 -3.831 12.780 1.00 16.60 43 ASN E C 1
ATOM 2611 O O . ASN E 1 43 ? 28.843 -4.534 13.494 1.00 19.48 43 ASN E O 1
ATOM 2616 N N . HIS E 1 44 ? 27.325 -4.318 11.812 1.00 13.44 44 HIS E N 1
ATOM 2617 C CA . HIS E 1 44 ? 27.282 -5.785 11.536 1.00 12.72 44 HIS E CA 1
ATOM 2618 C C . HIS E 1 44 ? 28.287 -6.061 10.504 1.00 14.05 44 HIS E C 1
ATOM 2619 O O . HIS E 1 44 ? 28.139 -5.752 9.329 1.00 13.74 44 HIS E O 1
ATOM 2626 N N . LYS E 1 45 ? 29.394 -6.653 10.964 1.00 16.46 45 LYS E N 1
ATOM 2627 C CA . LYS E 1 45 ? 30.543 -6.841 10.031 1.00 16.23 45 LYS E CA 1
ATOM 2628 C C . LYS E 1 45 ? 30.687 -8.245 9.521 1.00 14.71 45 LYS E C 1
ATOM 2629 O O . LYS E 1 45 ? 30.448 -9.202 10.264 1.00 17.36 45 LYS E O 1
ATOM 2635 N N . SER E 1 46 ? 31.103 -8.391 8.272 1.00 14.78 46 SER E N 1
ATOM 2636 C CA . SER E 1 46 ? 31.542 -9.671 7.766 1.00 13.92 46 SER E CA 1
ATOM 2637 C C . SER E 1 46 ? 32.719 -10.202 8.565 1.00 16.07 46 SER E C 1
ATOM 2638 O O . SER E 1 46 ? 33.446 -9.445 9.224 1.00 16.47 46 SER E O 1
ATOM 2641 N N . PHE E 1 47 ? 32.834 -11.508 8.477 1.00 16.28 47 PHE E N 1
ATOM 2642 C CA . PHE E 1 47 ? 33.950 -12.222 9.098 1.00 17.40 47 PHE E CA 1
ATOM 2643 C C . PHE E 1 47 ? 35.250 -11.913 8.312 1.00 18.31 47 PHE E C 1
ATOM 2644 O O . PHE E 1 47 ? 36.355 -12.172 8.836 1.00 21.05 47 PHE E O 1
ATOM 2652 N N . ILE E 1 48 ? 35.151 -11.419 7.084 1.00 17.01 48 ILE E N 1
ATOM 2653 C CA . ILE E 1 48 ? 36.341 -11.018 6.303 1.00 14.88 48 ILE E CA 1
ATOM 2654 C C . ILE E 1 48 ? 36.291 -9.538 6.044 1.00 16.72 48 ILE E C 1
ATOM 2655 O O . ILE E 1 48 ? 35.252 -8.953 6.300 1.00 17.14 48 ILE E O 1
ATOM 2660 N N . THR E 1 49 ? 37.374 -8.959 5.538 1.00 15.17 49 THR E N 1
ATOM 2661 C CA . THR E 1 49 ? 37.465 -7.512 5.294 1.00 15.99 49 THR E CA 1
ATOM 2662 C C . THR E 1 49 ? 38.046 -7.321 3.881 1.00 14.42 49 THR E C 1
ATOM 2663 O O . THR E 1 49 ? 38.331 -8.327 3.198 1.00 17.39 49 THR E O 1
ATOM 2667 N N . GLY E 1 50 ? 38.085 -6.064 3.440 1.00 15.50 50 GLY E N 1
ATOM 2668 C CA . GLY E 1 50 ? 38.476 -5.739 2.109 1.00 15.93 50 GLY E CA 1
ATOM 2669 C C . GLY E 1 50 ? 37.372 -5.267 1.204 1.00 17.22 50 GLY E C 1
ATOM 2670 O O . GLY E 1 50 ? 37.600 -4.959 0.051 1.00 16.47 50 GLY E O 1
ATOM 2671 N N . PHE E 1 51 ? 36.183 -5.144 1.790 1.00 16.15 51 PHE E N 1
ATOM 2672 C CA . PHE E 1 51 ? 35.049 -4.612 1.042 1.00 16.66 51 PHE E CA 1
ATOM 2673 C C . PHE E 1 51 ? 35.174 -3.126 0.781 1.00 16.48 51 PHE E C 1
ATOM 2674 O O . PHE E 1 51 ? 35.868 -2.423 1.525 1.00 17.10 51 PHE E O 1
ATOM 2682 N N . THR E 1 52 ? 34.474 -2.680 -0.256 1.00 15.44 52 THR E N 1
ATOM 2683 C CA . THR E 1 52 ? 34.395 -1.215 -0.513 1.00 17.23 52 THR E CA 1
ATOM 2684 C C . THR E 1 52 ? 33.263 -0.599 0.299 1.00 17.80 52 THR E C 1
ATOM 2685 O O . THR E 1 52 ? 32.130 -1.050 0.128 1.00 16.42 52 THR E O 1
ATOM 2689 N N . PRO E 1 53 ? 33.533 0.368 1.191 1.00 17.84 53 PRO E N 1
ATOM 2690 C CA . PRO E 1 53 ? 32.530 1.047 2.013 1.00 19.84 53 PRO E CA 1
ATOM 2691 C C . PRO E 1 53 ? 31.740 2.090 1.228 1.00 20.05 53 PRO E C 1
ATOM 2692 O O . PRO E 1 53 ? 32.301 2.771 0.351 1.00 21.35 53 PRO E O 1
ATOM 2696 N N . VAL E 1 54 ? 30.464 2.187 1.573 1.00 16.31 54 VAL E N 1
ATOM 2697 C CA . VAL E 1 54 ? 29.450 3.086 0.952 1.00 17.89 54 VAL E CA 1
ATOM 2698 C C . VAL E 1 54 ? 28.732 3.743 2.149 1.00 16.33 54 VAL E C 1
ATOM 2699 O O . VAL E 1 54 ? 28.348 3.087 3.107 1.00 17.06 54 VAL E O 1
ATOM 2703 N N . LYS E 1 55 ? 28.547 5.060 2.134 1.00 16.77 55 LYS E N 1
ATOM 2704 C CA . LYS E 1 55 ? 27.728 5.724 3.120 1.00 17.02 55 LYS E CA 1
ATOM 2705 C C . LYS E 1 55 ? 26.589 6.401 2.403 1.00 17.35 55 LYS E C 1
ATOM 2706 O O . LYS E 1 55 ? 26.827 7.236 1.493 1.00 18.16 55 LYS E O 1
ATOM 2712 N N . ILE E 1 56 ? 25.351 6.031 2.748 1.00 15.39 56 ILE E N 1
ATOM 2713 C CA . ILE E 1 56 ? 24.151 6.701 2.169 1.00 17.38 56 ILE E CA 1
ATOM 2714 C C . ILE E 1 56 ? 23.631 7.589 3.267 1.00 18.09 56 ILE E C 1
ATOM 2715 O O . ILE E 1 56 ? 23.044 7.103 4.240 1.00 17.98 56 ILE E O 1
ATOM 2720 N N . SER E 1 57 ? 23.788 8.920 3.143 1.00 17.26 57 SER E N 1
ATOM 2721 C CA . SER E 1 57 ? 23.345 9.867 4.144 1.00 17.94 57 SER E CA 1
ATOM 2722 C C . SER E 1 57 ? 22.038 10.474 3.677 1.00 17.72 57 SER E C 1
ATOM 2723 O O . SER E 1 57 ? 22.025 11.311 2.777 1.00 18.80 57 SER E O 1
ATOM 2726 N N . LEU E 1 58 ? 20.947 10.062 4.287 1.00 16.19 58 LEU E N 1
ATOM 2727 C CA . LEU E 1 58 ? 19.625 10.577 3.905 1.00 16.30 58 LEU E CA 1
ATOM 2728 C C . LEU E 1 58 ? 19.392 11.972 4.472 1.00 16.40 58 LEU E C 1
ATOM 2729 O O . LEU E 1 58 ? 19.783 12.259 5.579 1.00 17.81 58 LEU E O 1
ATOM 2734 N N . ASP E 1 59 ? 18.627 12.753 3.685 1.00 17.27 59 ASP E N 1
ATOM 2735 C CA . ASP E 1 59 ? 18.145 14.013 4.219 1.00 18.42 59 ASP E CA 1
ATOM 2736 C C . ASP E 1 59 ? 16.918 13.807 5.106 1.00 19.07 59 ASP E C 1
ATOM 2737 O O . ASP E 1 59 ? 15.761 14.107 4.710 1.00 20.10 59 ASP E O 1
ATOM 2742 N N . PHE E 1 60 ? 17.175 13.241 6.291 1.00 19.13 60 PHE E N 1
ATOM 2743 C CA . PHE E 1 60 ? 16.088 12.920 7.254 1.00 20.34 60 PHE E CA 1
ATOM 2744 C C . PHE E 1 60 ? 15.589 14.274 7.864 1.00 20.15 60 PHE E C 1
ATOM 2745 O O . PHE E 1 60 ? 16.394 15.140 8.252 1.00 21.51 60 PHE E O 1
ATOM 2753 N N . PRO E 1 61 ? 14.277 14.436 8.069 1.00 20.41 61 PRO E N 1
ATOM 2754 C CA . PRO E 1 61 ? 13.218 13.429 7.921 1.00 19.62 61 PRO E CA 1
ATOM 2755 C C . PRO E 1 61 ? 12.511 13.410 6.587 1.00 21.85 61 PRO E C 1
ATOM 2756 O O . PRO E 1 61 ? 11.648 12.555 6.338 1.00 22.25 61 PRO E O 1
ATOM 2760 N N . SER E 1 62 ? 12.811 14.327 5.684 1.00 17.64 62 SER E N 1
ATOM 2761 C CA . SER E 1 62 ? 12.024 14.383 4.469 1.00 19.06 62 SER E CA 1
ATOM 2762 C C . SER E 1 62 ? 12.318 13.310 3.408 1.00 17.36 62 SER E C 1
ATOM 2763 O O . SER E 1 62 ? 11.492 13.049 2.541 1.00 19.94 62 SER E O 1
ATOM 2766 N N . GLU E 1 63 ? 13.553 12.804 3.420 1.00 16.18 63 GLU E N 1
ATOM 2767 C CA . GLU E 1 63 ? 13.942 11.754 2.469 1.00 15.67 63 GLU E CA 1
ATOM 2768 C C . GLU E 1 63 ? 13.856 10.465 3.246 1.00 14.65 63 GLU E C 1
ATOM 2769 O O . GLU E 1 63 ? 14.398 10.356 4.340 1.00 17.27 63 GLU E O 1
ATOM 2775 N N . TYR E 1 64 ? 13.184 9.532 2.633 1.00 15.24 64 TYR E N 1
ATOM 2776 C CA . TYR E 1 64 ? 13.034 8.208 3.261 1.00 15.25 64 TYR E CA 1
ATOM 2777 C C . TYR E 1 64 ? 12.978 7.154 2.165 1.00 14.74 64 TYR E C 1
ATOM 2778 O O . TYR E 1 64 ? 12.641 7.406 0.996 1.00 14.66 64 TYR E O 1
ATOM 2787 N N . ILE E 1 65 ? 13.358 5.925 2.573 1.00 13.27 65 ILE E N 1
ATOM 2788 C CA . ILE E 1 65 ? 13.395 4.818 1.605 1.00 13.85 65 ILE E CA 1
ATOM 2789 C C . ILE E 1 65 ? 12.000 4.399 1.195 1.00 14.74 65 ILE E C 1
ATOM 2790 O O . ILE E 1 65 ? 11.125 4.186 2.062 1.00 16.92 65 ILE E O 1
ATOM 2795 N N . MET E 1 66 ? 11.798 4.256 -0.085 1.00 14.29 66 MET E N 1
ATOM 2796 C CA . MET E 1 66 ? 10.537 3.751 -0.674 1.00 15.13 66 MET E CA 1
ATOM 2797 C C . MET E 1 66 ? 10.658 2.394 -1.347 1.00 16.32 66 MET E C 1
ATOM 2798 O O . MET E 1 66 ? 9.633 1.774 -1.659 1.00 15.49 66 MET E O 1
ATOM 2803 N N . GLU E 1 67 ? 11.887 1.883 -1.622 1.00 13.16 67 GLU E N 1
ATOM 2804 C CA . GLU E 1 67 ? 11.999 0.535 -2.199 1.00 14.10 67 GLU E CA 1
ATOM 2805 C C . GLU E 1 67 ? 13.374 0.062 -1.819 1.00 14.73 67 GLU E C 1
ATOM 2806 O O . GLU E 1 67 ? 14.374 0.827 -1.971 1.00 14.79 67 GLU E O 1
ATOM 2812 N N . VAL E 1 68 ? 13.469 -1.181 -1.351 1.00 14.27 68 VAL E N 1
ATOM 2813 C CA . VAL E 1 68 ? 14.739 -1.866 -1.227 1.00 14.42 68 VAL E CA 1
ATOM 2814 C C . VAL E 1 68 ? 14.676 -3.019 -2.208 1.00 14.65 68 VAL E C 1
ATOM 2815 O O . VAL E 1 68 ? 13.656 -3.748 -2.215 1.00 16.91 68 VAL E O 1
ATOM 2819 N N . SER E 1 69 ? 15.687 -3.144 -3.059 1.00 13.34 69 SER E N 1
ATOM 2820 C CA . SER E 1 69 ? 15.700 -4.255 -3.989 1.00 14.59 69 SER E CA 1
ATOM 2821 C C . SER E 1 69 ? 17.096 -4.800 -4.027 1.00 14.17 69 SER E C 1
ATOM 2822 O O . SER E 1 69 ? 18.026 -4.221 -3.452 1.00 14.49 69 SER E O 1
ATOM 2825 N N . GLY E 1 70 ? 17.197 -5.950 -4.638 1.00 14.02 70 GLY E N 1
ATOM 2826 C CA . GLY E 1 70 ? 18.496 -6.582 -4.800 1.00 15.18 70 GLY E CA 1
ATOM 2827 C C . GLY E 1 70 ? 18.410 -7.912 -5.449 1.00 17.28 70 GLY E C 1
ATOM 2828 O O . GLY E 1 70 ? 17.395 -8.248 -6.064 1.00 17.36 70 GLY E O 1
ATOM 2829 N N . TYR E 1 71 ? 19.507 -8.657 -5.288 1.00 17.15 71 TYR E N 1
ATOM 2830 C CA . TYR E 1 71 ? 19.638 -9.964 -5.864 1.00 18.13 71 TYR E CA 1
ATOM 2831 C C . TYR E 1 71 ? 20.225 -10.918 -4.818 1.00 19.17 71 TYR E C 1
ATOM 2832 O O . TYR E 1 71 ? 21.156 -10.559 -4.090 1.00 20.39 71 TYR E O 1
ATOM 2841 N N . THR E 1 72 ? 19.688 -12.136 -4.763 1.00 18.40 72 THR E N 1
ATOM 2842 C CA . THR E 1 72 ? 20.272 -13.253 -3.996 1.00 20.00 72 THR E CA 1
ATOM 2843 C C . THR E 1 72 ? 20.882 -14.261 -4.929 1.00 23.05 72 THR E C 1
ATOM 2844 O O . THR E 1 72 ? 20.357 -14.503 -6.031 1.00 22.94 72 THR E O 1
ATOM 2848 N N . GLY E 1 73 ? 21.970 -14.898 -4.512 1.00 21.41 73 GLY E N 1
ATOM 2849 C CA . GLY E 1 73 ? 22.464 -16.001 -5.356 1.00 23.54 73 GLY E CA 1
ATOM 2850 C C . GLY E 1 73 ? 23.668 -16.605 -4.704 1.00 24.70 73 GLY E C 1
ATOM 2851 O O . GLY E 1 73 ? 23.997 -16.297 -3.574 1.00 22.72 73 GLY E O 1
ATOM 2852 N N . ASN E 1 74 ? 24.383 -17.426 -5.475 1.00 24.78 74 ASN E N 1
ATOM 2853 C CA . ASN E 1 74 ? 25.435 -18.263 -4.916 1.00 26.28 74 ASN E CA 1
ATOM 2854 C C . ASN E 1 74 ? 26.813 -17.641 -4.933 1.00 24.69 74 ASN E C 1
ATOM 2855 O O . ASN E 1 74 ? 27.259 -17.136 -5.962 1.00 28.45 74 ASN E O 1
ATOM 2860 N N . VAL E 1 75 ? 27.513 -17.698 -3.807 1.00 21.77 75 VAL E N 1
ATOM 2861 C CA . VAL E 1 75 ? 28.916 -17.290 -3.779 1.00 22.20 75 VAL E CA 1
ATOM 2862 C C . VAL E 1 75 ? 29.592 -18.368 -2.947 1.00 26.75 75 VAL E C 1
ATOM 2863 O O . VAL E 1 75 ? 29.201 -18.607 -1.791 1.00 25.15 75 VAL E O 1
ATOM 2867 N N . SER E 1 76 ? 30.540 -19.080 -3.572 1.00 27.90 76 SER E N 1
ATOM 2868 C CA . SER E 1 76 ? 31.261 -20.189 -2.875 1.00 27.96 76 SER E CA 1
ATOM 2869 C C . SER E 1 76 ? 30.379 -21.223 -2.211 1.00 28.14 76 SER E C 1
ATOM 2870 O O . SER E 1 76 ? 30.676 -21.706 -1.088 1.00 28.92 76 SER E O 1
ATOM 2873 N N . GLY E 1 77 ? 29.277 -21.539 -2.861 1.00 26.61 77 GLY E N 1
ATOM 2874 C CA . GLY E 1 77 ? 28.325 -22.493 -2.330 1.00 26.78 77 GLY E CA 1
ATOM 2875 C C . GLY E 1 77 ? 27.274 -22.028 -1.343 1.00 29.03 77 GLY E C 1
ATOM 2876 O O . GLY E 1 77 ? 26.452 -22.850 -0.914 1.00 29.79 77 GLY E O 1
ATOM 2877 N N . TYR E 1 78 ? 27.248 -20.729 -0.995 1.00 24.85 78 TYR E N 1
ATOM 2878 C CA . TYR E 1 78 ? 26.271 -20.258 -0.034 1.00 24.11 78 TYR E CA 1
ATOM 2879 C C . TYR E 1 78 ? 25.351 -19.290 -0.757 1.00 21.61 78 TYR E C 1
ATOM 2880 O O . TYR E 1 78 ? 25.841 -18.495 -1.569 1.00 23.50 78 TYR E O 1
ATOM 2889 N N . VAL E 1 79 ? 24.061 -19.366 -0.452 1.00 21.91 79 VAL E N 1
ATOM 2890 C CA . VAL E 1 79 ? 23.125 -18.349 -0.924 1.00 21.03 79 VAL E CA 1
ATOM 2891 C C . VAL E 1 79 ? 23.321 -17.084 -0.050 1.00 16.41 79 VAL E C 1
ATOM 2892 O O . VAL E 1 79 ? 23.267 -17.156 1.163 1.00 17.54 79 VAL E O 1
ATOM 2896 N N . VAL E 1 80 ? 23.560 -15.938 -0.735 1.00 16.06 80 VAL E N 1
ATOM 2897 C CA . VAL E 1 80 ? 23.818 -14.671 -0.020 1.00 14.11 80 VAL E CA 1
ATOM 2898 C C . VAL E 1 80 ? 23.138 -13.565 -0.801 1.00 17.26 80 VAL E C 1
ATOM 2899 O O . VAL E 1 80 ? 22.671 -13.720 -1.917 1.00 17.23 80 VAL E O 1
ATOM 2903 N N . VAL E 1 81 ? 23.100 -12.405 -0.155 1.00 13.90 81 VAL E N 1
ATOM 2904 C CA . VAL E 1 81 ? 22.593 -11.150 -0.781 1.00 14.64 81 VAL E CA 1
ATOM 2905 C C . VAL E 1 81 ? 23.745 -10.559 -1.582 1.00 13.24 81 VAL E C 1
ATOM 2906 O O . VAL E 1 81 ? 24.712 -9.996 -1.026 1.00 14.51 81 VAL E O 1
ATOM 2910 N N . ARG E 1 82 ? 23.663 -10.725 -2.910 1.00 15.98 82 ARG E N 1
ATOM 2911 C CA . ARG E 1 82 ? 24.727 -10.281 -3.773 1.00 15.33 82 ARG E CA 1
ATOM 2912 C C . ARG E 1 82 ? 24.693 -8.777 -4.092 1.00 15.26 82 ARG E C 1
ATOM 2913 O O . ARG E 1 82 ? 25.737 -8.213 -4.372 1.00 15.82 82 ARG E O 1
ATOM 2921 N N . SER E 1 83 ? 23.468 -8.187 -4.063 1.00 16.27 83 SER E N 1
ATOM 2922 C CA . SER E 1 83 ? 23.349 -6.795 -4.456 1.00 16.92 83 SER E CA 1
ATOM 2923 C C . SER E 1 83 ? 22.230 -6.180 -3.696 1.00 14.31 83 SER E C 1
ATOM 2924 O O . SER E 1 83 ? 21.245 -6.857 -3.390 1.00 15.34 83 SER E O 1
ATOM 2927 N N . LEU E 1 84 ? 22.402 -4.863 -3.411 1.00 14.19 84 LEU E N 1
ATOM 2928 C CA . LEU E 1 84 ? 21.348 -4.036 -2.804 1.00 15.33 84 LEU E CA 1
ATOM 2929 C C . LEU E 1 84 ? 21.237 -2.747 -3.569 1.00 14.13 84 LEU E C 1
ATOM 2930 O O . LEU E 1 84 ? 22.255 -2.128 -3.957 1.00 16.50 84 LEU E O 1
ATOM 2935 N N . THR E 1 85 ? 19.980 -2.299 -3.685 1.00 13.53 85 THR E N 1
ATOM 2936 C CA . THR E 1 85 ? 19.694 -0.914 -4.158 1.00 15.31 85 THR E CA 1
ATOM 2937 C C . THR E 1 85 ? 18.657 -0.306 -3.223 1.00 15.93 85 THR E C 1
ATOM 2938 O O . THR E 1 85 ? 17.665 -0.956 -2.862 1.00 14.89 85 THR E O 1
ATOM 2942 N N . PHE E 1 86 ? 18.855 0.954 -2.824 1.00 16.25 86 PHE E N 1
ATOM 2943 C CA . PHE E 1 86 ? 17.885 1.700 -1.969 1.00 15.63 86 PHE E CA 1
ATOM 2944 C C . PHE E 1 86 ? 17.336 2.830 -2.786 1.00 15.55 86 PHE E C 1
ATOM 2945 O O . PHE E 1 86 ? 18.118 3.731 -3.151 1.00 17.32 86 PHE E O 1
ATOM 2953 N N . LYS E 1 87 ? 16.020 2.902 -2.972 1.00 14.02 87 LYS E N 1
ATOM 2954 C CA . LYS E 1 87 ? 15.415 4.009 -3.706 1.00 15.07 87 LYS E CA 1
ATOM 2955 C C . LYS E 1 87 ? 14.642 4.786 -2.671 1.00 16.48 87 LYS E C 1
ATOM 2956 O O . LYS E 1 87 ? 13.866 4.255 -1.904 1.00 15.95 87 LYS E O 1
ATOM 2962 N N . THR E 1 88 ? 14.897 6.078 -2.575 1.00 15.26 88 THR E N 1
ATOM 2963 C CA . THR E 1 88 ? 14.136 7.007 -1.709 1.00 15.70 88 THR E CA 1
ATOM 2964 C C . THR E 1 88 ? 13.130 7.822 -2.559 1.00 17.95 88 THR E C 1
ATOM 2965 O O . THR E 1 88 ? 13.068 7.650 -3.783 1.00 18.30 88 THR E O 1
ATOM 2969 N N . ASN E 1 89 ? 12.329 8.613 -1.869 1.00 18.36 89 ASN E N 1
ATOM 2970 C CA . ASN E 1 89 ? 11.463 9.574 -2.565 1.00 18.69 89 ASN E CA 1
ATOM 2971 C C . ASN E 1 89 ? 12.228 10.621 -3.360 1.00 20.37 89 ASN E C 1
ATOM 2972 O O . ASN E 1 89 ? 11.587 11.282 -4.232 1.00 21.59 89 ASN E O 1
ATOM 2977 N N . LYS E 1 90 ? 13.548 10.728 -3.167 1.00 18.90 90 LYS E N 1
ATOM 2978 C CA . LYS E 1 90 ? 14.365 11.723 -3.874 1.00 19.56 90 LYS E CA 1
ATOM 2979 C C . LYS E 1 90 ? 15.441 11.156 -4.803 1.00 20.78 90 LYS E C 1
ATOM 2980 O O . LYS E 1 90 ? 15.794 11.801 -5.783 1.00 20.12 90 LYS E O 1
ATOM 2986 N N . LYS E 1 91 ? 16.030 10.004 -4.480 1.00 18.52 91 LYS E N 1
ATOM 2987 C CA . LYS E 1 91 ? 17.228 9.529 -5.177 1.00 17.36 91 LYS E CA 1
ATOM 2988 C C . LYS E 1 91 ? 17.350 8.026 -5.176 1.00 18.33 91 LYS E C 1
ATOM 2989 O O . LYS E 1 91 ? 16.691 7.378 -4.328 1.00 18.94 91 LYS E O 1
ATOM 2995 N N . THR E 1 92 ? 18.188 7.478 -6.029 1.00 16.42 92 THR E N 1
ATOM 2996 C CA . THR E 1 92 ? 18.434 6.046 -5.972 1.00 15.86 92 THR E CA 1
ATOM 2997 C C . THR E 1 92 ? 19.866 5.870 -5.583 1.00 16.30 92 THR E C 1
ATOM 2998 O O . THR E 1 92 ? 20.747 6.626 -6.053 1.00 17.06 92 THR E O 1
ATOM 3002 N N . TYR E 1 93 ? 20.117 4.880 -4.745 1.00 15.20 93 TYR E N 1
ATOM 3003 C CA . TYR E 1 93 ? 21.462 4.586 -4.272 1.00 15.91 93 TYR E CA 1
ATOM 3004 C C . TYR E 1 93 ? 21.748 3.124 -4.581 1.00 14.60 93 TYR E C 1
ATOM 3005 O O . TYR E 1 93 ? 21.175 2.170 -3.963 1.00 15.56 93 TYR E O 1
ATOM 3014 N N . GLY E 1 94 ? 22.738 2.895 -5.422 1.00 15.22 94 GLY E N 1
ATOM 3015 C CA . GLY E 1 94 ? 22.989 1.577 -5.955 1.00 15.96 94 GLY E CA 1
ATOM 3016 C C . GLY E 1 94 ? 22.715 1.407 -7.424 1.00 18.49 94 GLY E C 1
ATOM 3017 O O . GLY E 1 94 ? 22.275 2.376 -8.092 1.00 22.76 94 GLY E O 1
ATOM 3018 N N . PRO E 1 95 ? 22.846 0.185 -7.960 1.00 17.71 95 PRO E N 1
ATOM 3019 C CA . PRO E 1 95 ? 23.150 -1.058 -7.192 1.00 16.10 95 PRO E CA 1
ATOM 3020 C C . PRO E 1 95 ? 24.525 -1.143 -6.655 1.00 17.50 95 PRO E C 1
ATOM 3021 O O . PRO E 1 95 ? 25.513 -0.699 -7.285 1.00 18.95 95 PRO E O 1
ATOM 3025 N N . TYR E 1 96 ? 24.646 -1.845 -5.515 1.00 16.39 96 TYR E N 1
ATOM 3026 C CA . TYR E 1 96 ? 25.971 -2.120 -4.909 1.00 17.02 96 TYR E CA 1
ATOM 3027 C C . TYR E 1 96 ? 26.088 -3.618 -4.858 1.00 17.66 96 TYR E C 1
ATOM 3028 O O . TYR E 1 96 ? 25.190 -4.364 -4.398 1.00 19.28 96 TYR E O 1
ATOM 3037 N N . GLY E 1 97 ? 27.211 -4.072 -5.412 1.00 19.86 97 GLY E N 1
ATOM 3038 C CA . GLY E 1 97 ? 27.390 -5.527 -5.445 1.00 18.95 97 GLY E CA 1
ATOM 3039 C C . GLY E 1 97 ? 27.271 -6.135 -6.803 1.00 23.90 97 GLY E C 1
ATOM 3040 O O . GLY E 1 97 ? 27.594 -5.484 -7.779 1.00 27.47 97 GLY 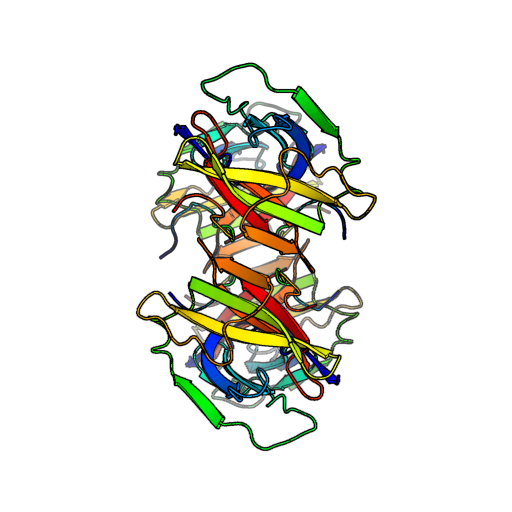E O 1
ATOM 3041 N N . VAL E 1 98 ? 26.818 -7.367 -6.876 1.00 21.93 98 VAL E N 1
ATOM 3042 C CA . VAL E 1 98 ? 26.714 -8.063 -8.158 1.00 24.47 98 VAL E CA 1
ATOM 3043 C C . VAL E 1 98 ? 25.244 -8.306 -8.485 1.00 23.43 98 VAL E C 1
ATOM 3044 O O . VAL E 1 98 ? 24.536 -8.958 -7.707 1.00 24.78 98 VAL E O 1
ATOM 3048 N N . THR E 1 99 ? 24.773 -7.792 -9.610 1.00 26.00 99 THR E N 1
ATOM 3049 C CA . THR E 1 99 ? 23.328 -7.900 -9.921 1.00 29.12 99 THR E CA 1
ATOM 3050 C C . THR E 1 99 ? 23.025 -9.184 -10.704 1.00 31.44 99 THR E C 1
ATOM 3051 O O . THR E 1 99 ? 22.596 -9.159 -11.862 1.00 34.18 99 THR E O 1
ATOM 3055 N N . SER E 1 100 ? 23.252 -10.326 -10.052 1.00 31.47 100 SER E N 1
ATOM 3056 C CA . SER E 1 100 ? 22.828 -11.597 -10.614 1.00 34.63 100 SER E CA 1
ATOM 3057 C C . SER E 1 100 ? 22.355 -12.605 -9.575 1.00 32.12 100 SER E C 1
ATOM 3058 O O . SER E 1 100 ? 22.750 -12.586 -8.381 1.00 33.02 100 SER E O 1
ATOM 3061 N N . GLY E 1 101 ? 21.487 -13.481 -10.055 1.00 25.67 101 GLY E N 1
ATOM 3062 C CA . GLY E 1 101 ? 20.830 -14.499 -9.265 1.00 27.33 101 GLY E CA 1
ATOM 3063 C C . GLY E 1 101 ? 19.377 -14.115 -9.329 1.00 26.02 101 GLY E C 1
ATOM 3064 O O . GLY E 1 101 ? 18.882 -13.635 -10.365 1.00 31.10 101 GLY E O 1
ATOM 3065 N N . THR E 1 102 ? 18.704 -14.273 -8.191 1.00 23.92 102 THR E N 1
ATOM 3066 C CA . THR E 1 102 ? 17.259 -14.137 -8.133 1.00 21.94 102 THR E CA 1
ATOM 3067 C C . THR E 1 102 ? 16.929 -12.741 -7.595 1.00 19.23 102 THR E C 1
ATOM 3068 O O . THR E 1 102 ? 17.391 -12.383 -6.493 1.00 20.81 102 THR E O 1
ATOM 3072 N N . PRO E 1 103 ? 16.127 -11.963 -8.329 1.00 16.73 103 PRO E N 1
ATOM 3073 C CA . PRO E 1 103 ? 15.849 -10.606 -7.791 1.00 16.94 103 PRO E CA 1
ATOM 3074 C C . PRO E 1 103 ? 14.819 -10.650 -6.695 1.00 18.57 103 PRO E C 1
ATOM 3075 O O . PRO E 1 103 ? 14.032 -11.558 -6.609 1.00 19.66 103 PRO E O 1
ATOM 3079 N N . PHE E 1 104 ? 14.831 -9.620 -5.849 1.00 15.37 104 PHE E N 1
ATOM 3080 C CA . PHE E 1 104 ? 13.754 -9.408 -4.898 1.00 16.67 104 PHE E CA 1
ATOM 3081 C C . PHE E 1 104 ? 13.547 -7.935 -4.792 1.00 16.35 104 PHE E C 1
ATOM 3082 O O . PHE E 1 104 ? 14.459 -7.094 -5.096 1.00 16.40 104 PHE E O 1
ATOM 3090 N N . ASN E 1 105 ? 12.343 -7.560 -4.343 1.00 16.39 105 ASN E N 1
ATOM 3091 C CA . ASN E 1 105 ? 12.123 -6.135 -4.143 1.00 15.44 105 ASN E CA 1
ATOM 3092 C C . ASN E 1 105 ? 10.974 -5.862 -3.175 1.00 17.40 105 ASN E C 1
ATOM 3093 O O . ASN E 1 105 ? 9.915 -6.496 -3.213 1.00 17.86 105 ASN E O 1
ATOM 3098 N N . LEU E 1 106 ? 11.212 -4.915 -2.275 1.00 16.13 106 LEU E N 1
ATOM 3099 C CA . LEU E 1 106 ? 10.183 -4.412 -1.353 1.00 16.71 106 LEU E CA 1
ATOM 3100 C C . LEU E 1 106 ? 9.901 -2.963 -1.606 1.00 16.00 106 LEU E C 1
ATOM 3101 O O . LEU E 1 106 ? 10.610 -2.126 -1.047 1.00 14.52 106 LEU E O 1
ATOM 3106 N N . PRO E 1 107 ? 8.859 -2.636 -2.402 1.00 15.38 107 PRO E N 1
ATOM 3107 C CA . PRO E 1 107 ? 8.427 -1.247 -2.521 1.00 14.18 107 PRO E CA 1
ATOM 3108 C C . PRO E 1 107 ? 7.384 -0.940 -1.455 1.00 14.83 107 PRO E C 1
ATOM 3109 O O . PRO E 1 107 ? 6.693 -1.922 -0.987 1.00 14.45 107 PRO E O 1
ATOM 3113 N N . ILE E 1 108 ? 7.412 0.312 -0.968 1.00 15.55 108 ILE E N 1
ATOM 3114 C CA . ILE E 1 108 ? 6.524 0.689 0.121 1.00 16.71 108 ILE E CA 1
ATOM 3115 C C . ILE E 1 108 ? 5.665 1.824 -0.415 1.00 18.60 108 ILE E C 1
ATOM 3116 O O . ILE E 1 108 ? 6.190 2.846 -0.849 1.00 19.05 108 ILE E O 1
ATOM 3121 N N . GLU E 1 109 ? 4.346 1.687 -0.387 1.00 16.25 109 GLU E N 1
ATOM 3122 C CA . GLU E 1 109 ? 3.442 2.799 -0.737 1.00 18.35 109 GLU E CA 1
ATOM 3123 C C . GLU E 1 109 ? 3.101 3.659 0.431 1.00 17.03 109 GLU E C 1
ATOM 3124 O O . GLU E 1 109 ? 2.887 4.839 0.288 1.00 19.29 109 GLU E O 1
ATOM 3130 N N . ASN E 1 110 ? 3.033 3.115 1.628 1.00 14.39 110 ASN E N 1
ATOM 3131 C CA . ASN E 1 110 ? 2.734 3.895 2.798 1.00 14.91 110 ASN E CA 1
ATOM 3132 C C . ASN E 1 110 ? 3.386 3.250 4.039 1.00 14.77 110 ASN E C 1
ATOM 3133 O O . ASN E 1 110 ? 3.310 2.033 4.225 1.00 14.18 110 ASN E O 1
ATOM 3138 N N . GLY E 1 111 ? 4.088 4.024 4.873 1.00 15.05 111 GLY E N 1
ATOM 3139 C CA . GLY E 1 111 ? 4.836 3.489 6.001 1.00 15.92 111 GLY E CA 1
ATOM 3140 C C . GLY E 1 111 ? 6.331 3.585 5.758 1.00 13.96 111 GLY E C 1
ATOM 3141 O O . GLY E 1 111 ? 6.786 4.067 4.707 1.00 15.19 111 GLY E O 1
ATOM 3142 N N . LEU E 1 112 ? 7.078 3.149 6.763 1.00 13.08 112 LEU E N 1
ATOM 3143 C CA . LEU E 1 112 ? 8.506 3.342 6.821 1.00 13.88 112 LEU E CA 1
ATOM 3144 C C . LEU E 1 112 ? 9.230 2.088 7.268 1.00 13.21 112 LEU E C 1
ATOM 3145 O O . LEU E 1 112 ? 8.746 1.322 8.163 1.00 14.21 112 LEU E O 1
ATOM 3150 N N . ILE E 1 113 ? 10.447 1.936 6.731 1.00 12.65 113 ILE E N 1
ATOM 3151 C CA . ILE E 1 113 ? 11.407 0.965 7.336 1.00 13.50 113 ILE E CA 1
ATOM 3152 C C . ILE E 1 113 ? 11.972 1.598 8.580 1.00 13.21 113 ILE E C 1
ATOM 3153 O O . ILE E 1 113 ? 12.452 2.753 8.545 1.00 13.75 113 ILE E O 1
ATOM 3158 N N . VAL E 1 114 ? 11.872 0.922 9.741 1.00 12.63 114 VAL E N 1
ATOM 3159 C CA . VAL E 1 114 ? 12.321 1.468 11.030 1.00 13.09 114 VAL E CA 1
ATOM 3160 C C . VAL E 1 114 ? 13.318 0.504 11.698 1.00 12.45 114 VAL E C 1
ATOM 3161 O O . VAL E 1 114 ? 13.701 0.708 12.838 1.00 13.39 114 VAL E O 1
ATOM 3165 N N . GLY E 1 115 ? 13.775 -0.520 10.953 1.00 11.39 115 GLY E N 1
ATOM 3166 C CA . GLY E 1 115 ? 14.741 -1.428 11.563 1.00 11.57 115 GLY E CA 1
ATOM 3167 C C . GLY E 1 115 ? 15.094 -2.600 10.659 1.00 11.21 115 GLY E C 1
ATOM 3168 O O . GLY E 1 115 ? 14.387 -2.893 9.726 1.00 11.79 115 GLY E O 1
ATOM 3169 N N . PHE E 1 116 ? 16.263 -3.180 10.923 1.00 10.99 116 PHE E N 1
ATOM 3170 C CA . PHE E 1 116 ? 16.751 -4.313 10.162 1.00 11.72 116 PHE E CA 1
ATOM 3171 C C . PHE E 1 116 ? 17.185 -5.470 11.060 1.00 11.06 116 PHE E C 1
ATOM 3172 O O . PHE E 1 116 ? 17.610 -5.253 12.221 1.00 12.54 116 PHE E O 1
ATOM 3180 N N . LYS E 1 117 ? 17.043 -6.699 10.551 1.00 11.68 117 LYS E N 1
ATOM 3181 C CA . LYS E 1 117 ? 17.631 -7.886 11.210 1.00 11.86 117 LYS E CA 1
ATOM 3182 C C . LYS E 1 117 ? 18.085 -8.775 10.075 1.00 11.82 117 LYS E C 1
ATOM 3183 O O . LYS E 1 117 ? 17.828 -8.533 8.900 1.00 11.99 117 LYS E O 1
ATOM 3189 N N . GLY E 1 118 ? 18.925 -9.745 10.454 1.00 11.17 118 GLY E N 1
ATOM 3190 C CA . GLY E 1 118 ? 19.426 -10.627 9.409 1.00 11.94 118 GLY E CA 1
ATOM 3191 C C . GLY E 1 118 ? 20.597 -11.497 9.939 1.00 10.42 118 GLY E C 1
ATOM 3192 O O . GLY E 1 118 ? 20.623 -11.779 11.129 1.00 12.29 118 GLY E O 1
ATOM 3193 N N . SER E 1 119 ? 21.481 -11.871 9.033 1.00 11.69 119 SER E N 1
ATOM 3194 C CA . SER E 1 119 ? 22.659 -12.686 9.400 1.00 12.98 119 SER E CA 1
ATOM 3195 C C . SER E 1 119 ? 23.745 -12.394 8.391 1.00 11.23 119 SER E C 1
ATOM 3196 O O . SER E 1 119 ? 23.494 -12.254 7.192 1.00 12.17 119 SER E O 1
ATOM 3199 N N . ILE E 1 120 ? 24.976 -12.276 8.896 1.00 11.90 120 ILE E N 1
ATOM 3200 C CA . ILE E 1 120 ? 26.149 -12.032 8.027 1.00 11.24 120 ILE E CA 1
ATOM 3201 C C . ILE E 1 120 ? 27.236 -13.068 8.467 1.00 12.14 120 ILE E C 1
ATOM 3202 O O . ILE E 1 120 ? 27.563 -13.164 9.639 1.00 13.33 120 ILE E O 1
ATOM 3207 N N . GLY E 1 121 ? 27.777 -13.694 7.426 1.00 13.22 121 GLY E N 1
ATOM 3208 C CA . GLY E 1 121 ? 28.965 -14.608 7.628 1.00 13.95 121 GLY E CA 1
ATOM 3209 C C . GLY E 1 121 ? 30.160 -13.957 6.901 1.00 14.07 121 GLY E C 1
ATOM 3210 O O . GLY E 1 121 ? 30.556 -12.838 7.204 1.00 16.54 121 GLY E O 1
ATOM 3211 N N . TYR E 1 122 ? 30.623 -14.592 5.862 1.00 15.67 122 TYR E N 1
ATOM 3212 C CA . TYR E 1 122 ? 31.537 -13.905 4.940 1.00 16.10 122 TYR E CA 1
ATOM 3213 C C . TYR E 1 122 ? 30.775 -12.800 4.199 1.00 15.94 122 TYR E C 1
ATOM 3214 O O . TYR E 1 122 ? 31.335 -11.739 3.927 1.00 15.30 122 TYR E O 1
ATOM 3223 N N . TRP E 1 123 ? 29.488 -13.049 3.903 1.00 14.58 123 TRP E N 1
ATOM 3224 C CA . TRP E 1 123 ? 28.632 -12.038 3.221 1.00 13.99 123 TRP E CA 1
ATOM 3225 C C . TRP E 1 123 ? 27.291 -11.992 3.925 1.00 12.99 123 TRP E C 1
ATOM 3226 O O . TRP E 1 123 ? 26.975 -12.797 4.789 1.00 13.45 123 TRP E O 1
ATOM 3237 N N . LEU E 1 124 ? 26.518 -10.955 3.596 1.00 12.86 124 LEU E N 1
ATOM 3238 C CA . LEU E 1 124 ? 25.145 -10.899 4.067 1.00 11.91 124 LEU E CA 1
ATOM 3239 C C . LEU E 1 124 ? 24.332 -12.113 3.603 1.00 12.55 124 LEU E C 1
ATOM 3240 O O . LEU E 1 124 ? 24.170 -12.346 2.409 1.00 14.37 124 LEU E O 1
ATOM 3245 N N . ASP E 1 125 ? 23.903 -12.891 4.596 1.00 12.71 125 ASP E N 1
ATOM 3246 C CA . ASP E 1 125 ? 23.234 -14.163 4.264 1.00 14.31 125 ASP E CA 1
ATOM 3247 C C . ASP E 1 125 ? 21.747 -13.927 3.934 1.00 13.19 125 ASP E C 1
ATOM 3248 O O . ASP E 1 125 ? 21.214 -14.451 2.979 1.00 14.09 125 ASP E O 1
ATOM 3253 N N . TYR E 1 126 ? 21.116 -13.101 4.767 1.00 13.34 126 TYR E N 1
ATOM 3254 C CA . TYR E 1 126 ? 19.701 -12.791 4.592 1.00 12.28 126 TYR E CA 1
ATOM 3255 C C . TYR E 1 126 ? 19.398 -11.592 5.474 1.00 11.59 126 TYR E C 1
ATOM 3256 O O . TYR E 1 126 ? 20.121 -11.253 6.391 1.00 12.61 126 TYR E O 1
ATOM 3265 N N . PHE E 1 127 ? 18.235 -11.007 5.185 1.00 12.23 127 PHE E N 1
ATOM 3266 C CA . PHE E 1 127 ? 17.804 -9.873 6.035 1.00 11.14 127 PHE E CA 1
ATOM 3267 C C . PHE E 1 127 ? 16.308 -9.664 5.951 1.00 11.31 127 PHE E C 1
ATOM 3268 O O . PHE E 1 127 ? 15.613 -10.187 5.044 1.00 12.11 127 PHE E O 1
ATOM 3276 N N . SER E 1 128 ? 15.820 -9.029 6.991 1.00 11.35 128 SER E N 1
ATOM 3277 C CA . SER E 1 128 ? 14.374 -8.661 7.129 1.00 11.39 128 SER E CA 1
ATOM 3278 C C . SER E 1 128 ? 14.289 -7.214 7.573 1.00 10.97 128 SER E C 1
ATOM 3279 O O . SER E 1 128 ? 15.294 -6.623 8.059 1.00 11.96 128 SER E O 1
ATOM 3282 N N . MET E 1 129 ? 13.078 -6.622 7.387 1.00 10.40 129 MET E N 1
ATOM 3283 C CA . MET E 1 129 ? 12.903 -5.200 7.734 1.00 10.79 129 MET E CA 1
ATOM 3284 C C . MET E 1 129 ? 11.680 -5.027 8.599 1.00 11.54 129 MET E C 1
ATOM 3285 O O . MET E 1 129 ? 10.629 -5.604 8.347 1.00 11.51 129 MET E O 1
ATOM 3290 N N . TYR E 1 130 ? 11.807 -4.171 9.602 1.00 10.95 130 TYR E N 1
ATOM 3291 C CA . TYR E 1 130 ? 10.681 -3.715 10.419 1.00 10.62 130 TYR E CA 1
ATOM 3292 C C . TYR E 1 130 ? 9.985 -2.552 9.734 1.00 11.88 130 TYR E C 1
ATOM 3293 O O . TYR E 1 130 ? 10.677 -1.693 9.248 1.00 12.67 130 TYR E O 1
ATOM 3302 N N . LEU E 1 131 ? 8.645 -2.574 9.684 1.00 10.99 131 LEU E N 1
ATOM 3303 C CA . LEU E 1 131 ? 7.870 -1.512 9.006 1.00 12.05 131 LEU E CA 1
ATOM 3304 C C . LEU E 1 131 ? 6.905 -0.962 10.017 1.00 12.29 131 LEU E C 1
ATOM 3305 O O . LEU E 1 131 ? 6.349 -1.683 10.828 1.00 15.13 131 LEU E O 1
ATOM 3310 N N . SER E 1 132 ? 6.769 0.364 9.966 1.00 13.02 132 SER E N 1
ATOM 3311 C CA . SER E 1 132 ? 5.787 1.033 10.847 1.00 16.25 132 SER E CA 1
ATOM 3312 C C . SER E 1 132 ? 5.219 2.259 10.171 1.00 17.19 132 SER E C 1
ATOM 3313 O O . SER E 1 132 ? 5.718 2.734 9.227 1.00 18.20 132 SER E O 1
ATOM 3316 N N . LEU E 1 133 ? 4.107 2.725 10.694 1.00 19.03 133 LEU E N 1
ATOM 3317 C CA . LEU E 1 133 ? 3.695 4.077 10.430 1.00 22.21 133 LEU E CA 1
ATOM 3318 C C . LEU E 1 133 ? 4.445 4.991 11.410 1.00 23.81 133 LEU E C 1
ATOM 3319 O O . LEU E 1 133 ? 5.114 4.537 12.341 1.00 27.31 133 LEU E O 1
ATOM 3325 N N . GLN F 2 2 ? -0.819 -10.826 27.119 1.00 49.36 3 GLN F N 1
ATOM 3326 C CA . GLN F 2 2 ? 0.281 -10.309 26.246 1.00 49.38 3 GLN F CA 1
ATOM 3327 C C . GLN F 2 2 ? 1.661 -10.402 26.947 1.00 47.22 3 GLN F C 1
ATOM 3328 O O . GLN F 2 2 ? 1.795 -11.006 28.020 1.00 53.68 3 GLN F O 1
ATOM 3334 N N . SER F 2 3 ? 2.692 -9.844 26.318 1.00 39.90 4 SER F N 1
ATOM 3335 C CA . SER F 2 3 ? 3.895 -9.504 27.026 1.00 30.06 4 SER F CA 1
ATOM 3336 C C . SER F 2 3 ? 4.013 -7.978 26.992 1.00 23.10 4 SER F C 1
ATOM 3337 O O . SER F 2 3 ? 3.243 -7.236 26.305 1.00 23.69 4 SER F O 1
ATOM 3340 N N . GLY F 2 4 ? 4.986 -7.519 27.748 1.00 18.88 5 GLY F N 1
ATOM 3341 C CA . GLY F 2 4 ? 5.329 -6.113 27.869 1.00 20.22 5 GLY F CA 1
ATOM 3342 C C . GLY F 2 4 ? 6.202 -5.618 26.735 1.00 16.87 5 GLY F C 1
ATOM 3343 O O . GLY F 2 4 ? 6.622 -4.470 26.777 1.00 19.51 5 GLY F O 1
ATOM 3344 N N . ILE F 2 5 ? 6.458 -6.419 25.698 1.00 17.86 6 ILE F N 1
ATOM 3345 C CA . ILE F 2 5 ? 7.273 -5.981 24.558 1.00 18.05 6 ILE F CA 1
ATOM 3346 C C . ILE F 2 5 ? 6.419 -5.500 23.385 1.00 16.68 6 ILE F C 1
ATOM 3347 O O . ILE F 2 5 ? 5.615 -6.265 22.836 1.00 18.66 6 ILE F O 1
ATOM 3352 N N . SER F 2 6 ? 6.612 -4.256 22.959 1.00 17.08 7 SER F N 1
ATOM 3353 C CA . SER F 2 6 ? 5.891 -3.746 21.802 1.00 16.23 7 SER F CA 1
ATOM 3354 C C . SER F 2 6 ? 6.271 -4.542 20.562 1.00 16.90 7 SER F C 1
ATOM 3355 O O . SER F 2 6 ? 7.417 -4.921 20.420 1.00 19.93 7 SER F O 1
ATOM 3358 N N . GLN F 2 7 ? 5.312 -4.755 19.687 1.00 16.67 8 GLN F N 1
ATOM 3359 C CA . GLN F 2 7 ? 5.679 -5.365 18.418 1.00 17.99 8 GLN F CA 1
ATOM 3360 C C . GLN F 2 7 ? 5.460 -4.499 17.207 1.00 17.85 8 GLN F C 1
ATOM 3361 O O . GLN F 2 7 ? 4.813 -3.483 17.231 1.00 17.76 8 GLN F O 1
ATOM 3367 N N . THR F 2 8 ? 6.037 -4.987 16.088 1.00 16.46 9 THR F N 1
ATOM 3368 C CA . THR F 2 8 ? 6.096 -4.212 14.863 1.00 17.05 9 THR F CA 1
ATOM 3369 C C . THR F 2 8 ? 5.917 -5.246 13.723 1.00 14.13 9 THR F C 1
ATOM 3370 O O . THR F 2 8 ? 6.304 -6.380 13.863 1.00 16.24 9 THR F O 1
ATOM 3374 N N . VAL F 2 9 ? 5.409 -4.775 12.605 1.00 13.67 10 VAL F N 1
ATOM 3375 C CA . VAL F 2 9 ? 5.398 -5.603 11.387 1.00 12.01 10 VAL F CA 1
ATOM 3376 C C . VAL F 2 9 ? 6.853 -5.880 10.943 1.00 12.49 10 VAL F C 1
ATOM 3377 O O . VAL F 2 9 ? 7.689 -4.977 11.010 1.00 13.16 10 VAL F O 1
ATOM 3381 N N . ILE F 2 10 ? 7.130 -7.125 10.534 1.00 11.49 11 ILE F N 1
ATOM 3382 C CA . ILE F 2 10 ? 8.437 -7.444 10.016 1.00 11.45 11 ILE F CA 1
ATOM 3383 C C . ILE F 2 10 ? 8.227 -8.218 8.714 1.00 11.17 11 ILE F C 1
ATOM 3384 O O . ILE F 2 10 ? 7.496 -9.251 8.713 1.00 12.52 11 ILE F O 1
ATOM 3389 N N . VAL F 2 11 ? 8.880 -7.792 7.656 1.00 11.15 12 VAL F N 1
ATOM 3390 C CA . VAL F 2 11 ? 8.791 -8.500 6.363 1.00 11.22 12 VAL F CA 1
ATOM 3391 C C . VAL F 2 11 ? 10.163 -9.046 6.062 1.00 12.22 12 VAL F C 1
ATOM 3392 O O . VAL F 2 11 ? 11.184 -8.455 6.380 1.00 12.62 12 VAL F O 1
ATOM 3396 N N . GLY F 2 12 ? 10.173 -10.145 5.330 1.00 11.72 13 GLY F N 1
ATOM 3397 C CA . GLY F 2 12 ? 11.422 -10.884 5.038 1.00 12.42 13 GLY F CA 1
ATOM 3398 C C . GLY F 2 12 ? 11.343 -12.256 5.697 1.00 12.44 13 GLY F C 1
ATOM 3399 O O . GLY F 2 12 ? 10.311 -12.610 6.277 1.00 13.48 13 GLY F O 1
ATOM 3400 N N . PRO F 2 13 ? 12.436 -13.014 5.717 1.00 14.69 14 PRO F N 1
ATOM 3401 C CA . PRO F 2 13 ? 13.725 -12.635 5.157 1.00 13.56 14 PRO F CA 1
ATOM 3402 C C . PRO F 2 13 ? 13.859 -12.875 3.662 1.00 13.45 14 PRO F C 1
ATOM 3403 O O . PRO F 2 13 ? 13.078 -13.684 3.073 1.00 15.88 14 PRO F O 1
ATOM 3407 N N . TRP F 2 14 ? 14.793 -12.148 3.060 1.00 12.33 15 TRP F N 1
ATOM 3408 C CA . TRP F 2 14 ? 15.275 -12.375 1.693 1.00 12.30 15 TRP F CA 1
ATOM 3409 C C . TRP F 2 14 ? 16.686 -12.840 1.831 1.00 15.94 15 TRP F C 1
ATOM 3410 O O . TRP F 2 14 ? 17.495 -12.248 2.568 1.00 14.30 15 TRP F O 1
ATOM 3421 N N . GLY F 2 15 ? 16.993 -13.922 1.099 1.00 15.35 16 GLY F N 1
ATOM 3422 C CA . GLY F 2 15 ? 18.361 -14.455 1.051 1.00 15.99 16 GLY F CA 1
ATOM 3423 C C . GLY F 2 15 ? 18.336 -15.923 1.425 1.00 19.21 16 GLY F C 1
ATOM 3424 O O . GLY F 2 15 ? 17.395 -16.643 1.079 1.00 22.72 16 GLY F O 1
ATOM 3425 N N . ALA F 2 16 ? 19.403 -16.401 2.057 1.00 17.75 17 ALA F N 1
ATOM 3426 C CA . ALA F 2 16 ? 19.517 -17.813 2.483 1.00 20.43 17 ALA F CA 1
ATOM 3427 C C . ALA F 2 16 ? 18.480 -18.248 3.481 1.00 24.36 17 ALA F C 1
ATOM 3428 O O . ALA F 2 16 ? 17.896 -17.444 4.211 1.00 23.69 17 ALA F O 1
ATOM 3430 N N . LYS F 2 17 ? 18.326 -19.581 3.543 1.00 28.07 18 LYS F N 1
ATOM 3431 C CA . LYS F 2 17 ? 17.752 -20.348 4.669 1.00 36.54 18 LYS F CA 1
ATOM 3432 C C . LYS F 2 17 ? 16.271 -20.626 4.547 1.00 45.57 18 LYS F C 1
ATOM 3433 O O . LYS F 2 17 ? 15.905 -21.690 4.033 1.00 55.54 18 LYS F O 1
ATOM 3439 N N . GLY G 1 1 ? -5.718 -0.670 -17.306 1.00 16.93 1 GLY G N 1
ATOM 3440 C CA . GLY G 1 1 ? -6.595 -1.544 -16.447 1.00 18.73 1 GLY G CA 1
ATOM 3441 C C . GLY G 1 1 ? -7.452 -0.628 -15.577 1.00 16.22 1 GLY G C 1
ATOM 3442 O O . GLY G 1 1 ? -7.216 0.628 -15.471 1.00 18.21 1 GLY G O 1
ATOM 3443 N N . LYS G 1 2 ? -8.465 -1.220 -14.938 1.00 16.67 2 LYS G N 1
ATOM 3444 C CA . LYS G 1 2 ? -9.280 -0.523 -13.946 1.00 17.64 2 LYS G CA 1
ATOM 3445 C C . LYS G 1 2 ? -8.690 -0.706 -12.547 1.00 16.08 2 LYS G C 1
ATOM 3446 O O . LYS G 1 2 ? -8.585 -1.831 -12.049 1.00 17.82 2 LYS G O 1
ATOM 3452 N N . ALA G 1 3 ? -8.382 0.451 -11.943 1.00 16.77 3 ALA G N 1
ATOM 3453 C CA . ALA G 1 3 ? -7.830 0.467 -10.582 1.00 16.32 3 ALA G CA 1
ATOM 3454 C C . ALA G 1 3 ? -8.881 0.015 -9.589 1.00 16.28 3 ALA G C 1
ATOM 3455 O O . ALA G 1 3 ? -10.099 0.307 -9.748 1.00 17.86 3 ALA G O 1
ATOM 3457 N N . PHE G 1 4 ? -8.419 -0.755 -8.600 1.00 14.12 4 PHE G N 1
ATOM 3458 C CA . PHE G 1 4 ? -9.292 -1.029 -7.458 1.00 14.26 4 PHE G CA 1
ATOM 3459 C C . PHE G 1 4 ? -8.535 -0.855 -6.144 1.00 13.63 4 PHE G C 1
ATOM 3460 O O . PHE G 1 4 ? -7.279 -0.889 -6.102 1.00 14.55 4 PHE G O 1
ATOM 3468 N N . ASP G 1 5 ? -9.275 -0.665 -5.060 1.00 14.61 5 ASP G N 1
ATOM 3469 C CA . ASP G 1 5 ? -8.619 -0.519 -3.770 1.00 13.97 5 ASP G CA 1
ATOM 3470 C C . ASP G 1 5 ? -9.655 -0.923 -2.755 1.00 15.40 5 ASP G C 1
ATOM 3471 O O . ASP G 1 5 ? -10.642 -0.229 -2.560 1.00 15.49 5 ASP G O 1
ATOM 3476 N N . ASP G 1 6 ? -9.482 -2.104 -2.194 1.00 13.18 6 ASP G N 1
ATOM 3477 C CA . ASP G 1 6 ? -10.493 -2.616 -1.229 1.00 13.57 6 ASP G CA 1
ATOM 3478 C C . ASP G 1 6 ? -10.387 -1.919 0.104 1.00 15.94 6 ASP G C 1
ATOM 3479 O O . ASP G 1 6 ? -11.396 -1.879 0.865 1.00 17.13 6 ASP G O 1
ATOM 3484 N N . GLY G 1 7 ? -9.207 -1.398 0.410 1.00 13.71 7 GLY G N 1
ATOM 3485 C CA . GLY G 1 7 ? -8.962 -0.845 1.737 1.00 14.60 7 GLY G CA 1
ATOM 3486 C C . GLY G 1 7 ? -8.456 -1.913 2.723 1.00 13.29 7 GLY G C 1
ATOM 3487 O O . GLY G 1 7 ? -8.134 -3.054 2.334 1.00 13.14 7 GLY G O 1
ATOM 3488 N N . ALA G 1 8 ? -8.436 -1.542 3.983 1.00 13.09 8 ALA G N 1
ATOM 3489 C CA . ALA G 1 8 ? -7.933 -2.427 5.057 1.00 12.61 8 ALA G CA 1
ATOM 3490 C C . ALA G 1 8 ? -9.057 -2.938 5.945 1.00 13.40 8 ALA G C 1
ATOM 3491 O O . ALA G 1 8 ? -10.059 -2.253 6.205 1.00 14.33 8 ALA G O 1
ATOM 3493 N N . PHE G 1 9 ? -8.870 -4.175 6.369 1.00 11.96 9 PHE G N 1
ATOM 3494 C CA . PHE G 1 9 ? -9.858 -4.927 7.169 1.00 11.81 9 PHE G CA 1
ATOM 3495 C C . PHE G 1 9 ? -9.187 -5.572 8.365 1.00 11.49 9 PHE G C 1
ATOM 3496 O O . PHE G 1 9 ? -8.066 -5.195 8.749 1.00 12.81 9 PHE G O 1
ATOM 3504 N N . THR G 1 10 ? -9.821 -6.588 8.959 1.00 13.85 10 THR G N 1
ATOM 3505 C CA . THR G 1 10 ? -9.276 -7.251 10.158 1.00 15.41 10 THR G CA 1
ATOM 3506 C C . THR G 1 10 ? -8.479 -8.490 9.838 1.00 13.13 10 THR G C 1
ATOM 3507 O O . THR G 1 10 ? -7.809 -9.030 10.700 1.00 16.04 10 THR G O 1
ATOM 3511 N N . GLY G 1 11 ? -8.543 -8.989 8.600 1.00 13.42 11 GLY G N 1
ATOM 3512 C CA . GLY G 1 11 ? -7.957 -10.258 8.232 1.00 13.48 11 GLY G CA 1
ATOM 3513 C C . GLY G 1 11 ? -8.520 -10.735 6.917 1.00 12.71 11 GLY G C 1
ATOM 3514 O O . GLY G 1 11 ? -9.245 -10.020 6.243 1.00 13.08 11 GLY G O 1
ATOM 3515 N N . ILE G 1 12 ? -8.107 -11.955 6.571 1.00 12.92 12 ILE G N 1
ATOM 3516 C CA . ILE G 1 12 ? -8.499 -12.566 5.280 1.00 13.91 12 ILE G CA 1
ATOM 3517 C C . ILE G 1 12 ? -9.176 -13.895 5.548 1.00 13.92 12 ILE G C 1
ATOM 3518 O O . ILE G 1 12 ? -8.629 -14.774 6.225 1.00 14.14 12 ILE G O 1
ATOM 3523 N N . ARG G 1 13 ? -10.360 -14.062 4.949 1.00 13.08 13 ARG G N 1
ATOM 3524 C CA . ARG G 1 13 ? -11.046 -15.375 4.993 1.00 12.80 13 ARG G CA 1
ATOM 3525 C C . ARG G 1 13 ? -10.934 -16.188 3.710 1.00 13.84 13 ARG G C 1
ATOM 3526 O O . ARG G 1 13 ? -10.782 -17.412 3.791 1.00 16.09 13 ARG G O 1
ATOM 3534 N N . GLU G 1 14 ? -11.003 -15.568 2.552 1.00 12.56 14 GLU G N 1
ATOM 3535 C CA . GLU G 1 14 ? -10.975 -16.365 1.309 1.00 14.31 14 GLU G CA 1
ATOM 3536 C C . GLU G 1 14 ? -10.485 -15.469 0.210 1.00 15.00 14 GLU G C 1
ATOM 3537 O O . GLU G 1 14 ? -10.796 -14.273 0.181 1.00 15.04 14 GLU G O 1
ATOM 3543 N N . ILE G 1 15 ? -9.681 -16.015 -0.701 1.00 14.92 15 ILE G N 1
ATOM 3544 C CA . ILE G 1 15 ? -9.260 -15.332 -1.916 1.00 14.53 15 ILE G CA 1
ATOM 3545 C C . ILE G 1 15 ? -9.814 -16.047 -3.118 1.00 15.69 15 ILE G C 1
ATOM 3546 O O . ILE G 1 15 ? -9.657 -17.265 -3.203 1.00 15.86 15 ILE G O 1
ATOM 3551 N N . ASN G 1 16 ? -10.525 -15.367 -3.978 1.00 14.67 16 ASN G N 1
ATOM 3552 C CA . ASN G 1 16 ? -11.025 -15.948 -5.243 1.00 16.26 16 ASN G CA 1
ATOM 3553 C C . ASN G 1 16 ? -10.288 -15.280 -6.402 1.00 18.90 16 ASN G C 1
ATOM 3554 O O . ASN G 1 16 ? -10.455 -14.079 -6.605 1.00 23.90 16 ASN G O 1
ATOM 3559 N N . LEU G 1 17 ? -9.584 -16.033 -7.222 1.00 16.06 17 LEU G N 1
ATOM 3560 C CA . LEU G 1 17 ? -8.904 -15.458 -8.358 1.00 16.56 17 LEU G CA 1
ATOM 3561 C C . LEU G 1 17 ? -9.105 -16.353 -9.546 1.00 19.34 17 LEU G C 1
ATOM 3562 O O . LEU G 1 17 ? -9.690 -17.457 -9.406 1.00 19.36 17 LEU G O 1
ATOM 3567 N N . SER G 1 18 ? -8.683 -15.908 -10.720 1.00 18.79 18 SER G N 1
ATOM 3568 C CA . SER G 1 18 ? -8.686 -16.866 -11.862 1.00 17.87 18 SER G CA 1
ATOM 3569 C C . SER G 1 18 ? -7.394 -16.683 -12.630 1.00 20.59 18 SER G C 1
ATOM 3570 O O . SER G 1 18 ? -6.714 -15.660 -12.451 1.00 19.96 18 SER G O 1
ATOM 3573 N N . TYR G 1 19 ? -7.027 -17.668 -13.454 1.00 18.68 19 TYR G N 1
ATOM 3574 C CA . TYR G 1 19 ? -5.771 -17.577 -14.181 1.00 19.71 19 TYR G CA 1
ATOM 3575 C C . TYR G 1 19 ? -5.837 -18.410 -15.451 1.00 19.72 19 TYR G C 1
ATOM 3576 O O . TYR G 1 19 ? -6.731 -19.249 -15.612 1.00 20.72 19 TYR G O 1
ATOM 3585 N N . ASN G 1 20 ? -4.848 -18.183 -16.300 1.00 22.02 20 ASN G N 1
ATOM 3586 C CA . ASN G 1 20 ? -4.669 -18.928 -17.557 1.00 22.51 20 ASN G CA 1
ATOM 3587 C C . ASN G 1 20 ? -3.174 -19.080 -17.646 1.00 24.49 20 ASN G C 1
ATOM 3588 O O . ASN G 1 20 ? -2.437 -18.080 -17.623 1.00 25.61 20 ASN G O 1
ATOM 3593 N N . LYS G 1 21 ? -2.715 -20.325 -17.739 1.00 31.01 21 LYS G N 1
ATOM 3594 C CA . LYS G 1 21 ? -1.253 -20.545 -17.852 1.00 33.22 21 LYS G CA 1
ATOM 3595 C C . LYS G 1 21 ? -0.628 -19.966 -19.125 1.00 34.16 21 LYS G C 1
ATOM 3596 O O . LYS G 1 21 ? 0.560 -19.586 -19.128 1.00 34.72 21 LYS G O 1
ATOM 3602 N N . GLU G 1 22 ? -1.429 -19.814 -20.17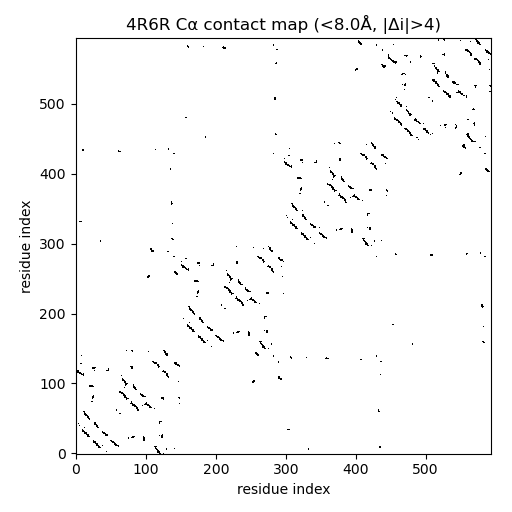9 1.00 28.59 22 GLU G N 1
ATOM 3603 C CA . GLU G 1 22 ? -0.895 -19.161 -21.350 1.00 30.39 22 GLU G CA 1
ATOM 3604 C C . GLU G 1 22 ? -0.666 -17.691 -21.141 1.00 27.44 22 GLU G C 1
ATOM 3605 O O . GLU G 1 22 ? 0.119 -17.069 -21.879 1.00 29.08 22 GLU G O 1
ATOM 3611 N N . THR G 1 23 ? -1.346 -17.089 -20.158 1.00 22.29 23 THR G N 1
ATOM 3612 C CA . THR G 1 23 ? -1.269 -15.630 -20.032 1.00 22.19 23 THR G CA 1
ATOM 3613 C C . THR G 1 23 ? -0.931 -15.319 -18.564 1.00 21.35 23 THR G C 1
ATOM 3614 O O . THR G 1 23 ? 0.244 -15.414 -18.155 1.00 20.70 23 THR G O 1
ATOM 3618 N N . ALA G 1 24 ? -1.935 -14.979 -17.770 1.00 20.51 24 ALA G N 1
ATOM 3619 C CA . ALA G 1 24 ? -1.613 -14.403 -16.439 1.00 18.32 24 ALA G CA 1
ATOM 3620 C C . ALA G 1 24 ? -2.820 -14.568 -15.537 1.00 19.16 24 ALA G C 1
ATOM 3621 O O . ALA G 1 24 ? -3.834 -15.179 -15.935 1.00 18.20 24 ALA G O 1
ATOM 3623 N N . ILE G 1 25 ? -2.769 -13.933 -14.346 1.00 17.74 25 ILE G N 1
ATOM 3624 C CA . ILE G 1 25 ? -3.928 -13.873 -13.432 1.00 16.38 25 ILE G CA 1
ATOM 3625 C C . ILE G 1 25 ? -4.994 -12.967 -14.045 1.00 15.84 25 ILE G C 1
ATOM 3626 O O . ILE G 1 25 ? -4.652 -11.929 -14.614 1.00 16.72 25 ILE G O 1
ATOM 3631 N N . GLY G 1 26 ? -6.287 -13.340 -13.939 1.00 15.02 26 GLY G N 1
ATOM 3632 C CA . GLY G 1 26 ? -7.409 -12.563 -14.446 1.00 18.26 26 GLY G CA 1
ATOM 3633 C C . GLY G 1 26 ? -8.161 -11.880 -13.315 1.00 19.77 26 GLY G C 1
ATOM 3634 O O . GLY G 1 26 ? -7.750 -10.814 -12.818 1.00 21.68 26 GLY G O 1
ATOM 3635 N N . ASP G 1 27 ? -9.191 -12.540 -12.811 1.00 17.98 27 ASP G N 1
ATOM 3636 C CA . ASP G 1 27 ? -10.047 -11.954 -11.801 1.00 17.92 27 ASP G CA 1
ATOM 3637 C C . ASP G 1 27 ? -9.436 -12.034 -10.400 1.00 17.55 27 ASP G C 1
ATOM 3638 O O . ASP G 1 27 ? -8.573 -12.867 -10.090 1.00 16.79 27 ASP G O 1
ATOM 3643 N N . PHE G 1 28 ? -9.882 -11.110 -9.545 1.00 16.26 28 PHE G N 1
ATOM 3644 C CA . PHE G 1 28 ? -9.416 -11.122 -8.156 1.00 15.92 28 PHE G CA 1
ATOM 3645 C C . PHE G 1 28 ? -10.532 -10.600 -7.231 1.00 16.36 28 PHE G C 1
ATOM 3646 O O . PHE G 1 28 ? -11.061 -9.547 -7.455 1.00 16.99 28 PHE G O 1
ATOM 3654 N N . GLN G 1 29 ? -10.816 -11.315 -6.173 1.00 15.74 29 GLN G N 1
ATOM 3655 C CA . GLN G 1 29 ? -11.850 -10.944 -5.210 1.00 16.67 29 GLN G CA 1
ATOM 3656 C C . GLN G 1 29 ? -11.499 -11.538 -3.857 1.00 16.31 29 GLN G C 1
ATOM 3657 O O . GLN G 1 29 ? -10.979 -12.645 -3.765 1.00 17.59 29 GLN G O 1
ATOM 3663 N N . VAL G 1 30 ? -11.699 -10.807 -2.763 1.00 14.24 30 VAL G N 1
ATOM 3664 C CA . VAL G 1 30 ? -11.366 -11.276 -1.473 1.00 13.20 30 VAL G CA 1
ATOM 3665 C C . VAL G 1 30 ? -12.560 -11.186 -0.538 1.00 12.39 30 VAL G C 1
ATOM 3666 O O . VAL G 1 30 ? -13.293 -10.201 -0.569 1.00 15.13 30 VAL G O 1
ATOM 3670 N N . VAL G 1 31 ? -12.744 -12.236 0.259 1.00 12.31 31 VAL G N 1
ATOM 3671 C CA . VAL G 1 31 ? -13.613 -12.168 1.424 1.00 11.83 31 VAL G CA 1
ATOM 3672 C C . VAL G 1 31 ? -12.701 -11.913 2.611 1.00 12.37 31 VAL G C 1
ATOM 3673 O O . VAL G 1 31 ? -11.903 -12.725 3.015 1.00 13.03 31 VAL G O 1
ATOM 3677 N N . TYR G 1 32 ? -12.804 -10.682 3.143 1.00 12.09 32 TYR G N 1
ATOM 3678 C CA . TYR G 1 32 ? -12.072 -10.215 4.274 1.00 11.23 32 TYR G CA 1
ATOM 3679 C C . TYR G 1 32 ? -12.755 -10.662 5.573 1.00 11.65 32 TYR G C 1
ATOM 3680 O O . TYR G 1 32 ? -13.949 -11.027 5.548 1.00 12.40 32 TYR G O 1
ATOM 3689 N N . ASP G 1 33 ? -12.024 -10.615 6.664 1.00 13.05 33 ASP G N 1
ATOM 3690 C CA . ASP G 1 33 ? -12.679 -10.546 7.989 1.00 13.62 33 ASP G CA 1
ATOM 3691 C C . ASP G 1 33 ? -12.848 -9.126 8.386 1.00 14.93 33 ASP G C 1
ATOM 3692 O O . ASP G 1 33 ? -11.901 -8.334 8.204 1.00 15.19 33 ASP G O 1
ATOM 3697 N N . LEU G 1 34 ? -14.038 -8.772 8.862 1.00 13.76 34 LEU G N 1
ATOM 3698 C CA . LEU G 1 34 ? -14.263 -7.409 9.433 1.00 13.97 34 LEU G CA 1
ATOM 3699 C C . LEU G 1 34 ? -14.804 -7.637 10.839 1.00 15.55 34 LEU G C 1
ATOM 3700 O O . LEU G 1 34 ? -16.005 -7.952 11.005 1.00 16.85 34 LEU G O 1
ATOM 3705 N N . ASN G 1 35 ? -13.913 -7.470 11.806 1.00 16.02 35 ASN G N 1
ATOM 3706 C CA . ASN G 1 35 ? -14.319 -7.601 13.216 1.00 17.79 35 ASN G CA 1
ATOM 3707 C C . ASN G 1 35 ? -15.109 -8.838 13.498 1.00 20.51 35 ASN G C 1
ATOM 3708 O O . ASN G 1 35 ? -16.092 -8.811 14.232 1.00 24.45 35 ASN G O 1
ATOM 3713 N N . GLY G 1 36 ? -14.668 -9.912 12.913 1.00 18.21 36 GLY G N 1
ATOM 3714 C CA . GLY G 1 36 ? -15.201 -11.246 13.245 1.00 19.63 36 GLY G CA 1
ATOM 3715 C C . GLY G 1 36 ? -16.205 -11.761 12.262 1.00 19.44 36 GLY G C 1
ATOM 3716 O O . GLY G 1 36 ? -16.534 -12.963 12.344 1.00 21.35 36 GLY G O 1
ATOM 3717 N N . SER G 1 37 ? -16.657 -10.916 11.343 1.00 18.91 37 SER G N 1
ATOM 3718 C CA . SER G 1 37 ? -17.607 -11.304 10.309 1.00 19.42 37 SER G CA 1
ATOM 3719 C C . SER G 1 37 ? -17.037 -11.239 8.905 1.00 17.24 37 SER G C 1
ATOM 3720 O O . SER G 1 37 ? -16.174 -10.425 8.626 1.00 19.25 37 SER G O 1
ATOM 3723 N N . PRO G 1 38 ? -17.545 -12.071 7.999 1.00 15.08 38 PRO G N 1
ATOM 3724 C CA . PRO G 1 38 ? -17.076 -12.012 6.608 1.00 14.29 38 PRO G CA 1
ATOM 3725 C C . PRO G 1 38 ? -17.477 -10.751 5.933 1.00 15.46 38 PRO G C 1
ATOM 3726 O O . PRO G 1 38 ? -18.626 -10.359 6.066 1.00 16.28 38 PRO G O 1
ATOM 3730 N N . TYR G 1 39 ? -16.550 -10.114 5.215 1.00 13.83 39 TYR G N 1
ATOM 3731 C CA . TYR G 1 39 ? -16.856 -8.955 4.379 1.00 12.82 39 TYR G CA 1
ATOM 3732 C C . TYR G 1 39 ? -16.570 -9.299 2.935 1.00 13.15 39 TYR G C 1
ATOM 3733 O O . TYR G 1 39 ? -15.421 -9.578 2.592 1.00 14.04 39 TYR G O 1
ATOM 3742 N N . VAL G 1 40 ? -17.611 -9.376 2.114 1.00 14.54 40 VAL G N 1
ATOM 3743 C CA . VAL G 1 40 ? -17.447 -9.782 0.734 1.00 15.09 40 VAL G CA 1
ATOM 3744 C C . VAL G 1 40 ? -16.963 -8.620 -0.082 1.00 14.66 40 VAL G C 1
ATOM 3745 O O . VAL G 1 40 ? -17.715 -7.628 -0.348 1.00 15.90 40 VAL G O 1
ATOM 3749 N N . GLY G 1 41 ? -15.665 -8.640 -0.408 1.00 15.02 41 GLY G N 1
ATOM 3750 C CA . GLY G 1 41 ? -15.125 -7.575 -1.261 1.00 15.71 41 GLY G CA 1
ATOM 3751 C C . GLY G 1 41 ? -15.736 -7.576 -2.668 1.00 17.82 41 GLY G C 1
ATOM 3752 O O . GLY G 1 41 ? -16.312 -8.551 -3.099 1.00 16.31 41 GLY G O 1
ATOM 3753 N N . GLN G 1 42 ? -15.644 -6.436 -3.353 1.00 16.58 42 GLN G N 1
ATOM 3754 C CA . GLN G 1 42 ? -16.131 -6.307 -4.723 1.00 18.55 42 GLN G CA 1
ATOM 3755 C C . GLN G 1 42 ? -15.325 -7.262 -5.625 1.00 17.65 42 GLN G C 1
ATOM 3756 O O . GLN G 1 42 ? -14.133 -7.500 -5.391 1.00 17.25 42 GLN G O 1
ATOM 3762 N N . ASN G 1 43 ? -15.973 -7.837 -6.637 1.00 20.14 43 ASN G N 1
ATOM 3763 C CA . ASN G 1 43 ? -15.281 -8.768 -7.537 1.00 22.14 43 ASN G CA 1
ATOM 3764 C C . ASN G 1 43 ? -14.609 -7.940 -8.626 1.00 22.17 43 ASN G C 1
ATOM 3765 O O . ASN G 1 43 ? -15.254 -7.200 -9.342 1.00 26.45 43 ASN G O 1
ATOM 3770 N N . HIS G 1 44 ? -13.288 -8.032 -8.723 1.00 18.25 44 HIS G N 1
ATOM 3771 C CA . HIS G 1 44 ? -12.530 -7.205 -9.674 1.00 17.60 44 HIS G CA 1
ATOM 3772 C C . HIS G 1 44 ? -12.280 -8.163 -10.831 1.00 17.72 44 HIS G C 1
ATOM 3773 O O . HIS G 1 44 ? -11.508 -9.129 -10.746 1.00 19.48 44 HIS G O 1
ATOM 3780 N N . LYS G 1 45 ? -12.976 -7.913 -11.945 1.00 19.76 45 LYS G N 1
ATOM 3781 C CA . LYS G 1 45 ? -12.973 -8.843 -13.054 1.00 20.47 45 LYS G CA 1
ATOM 3782 C C . LYS G 1 45 ? -12.051 -8.403 -14.184 1.00 18.60 45 LYS G C 1
ATOM 3783 O O . LYS G 1 45 ? -11.953 -7.216 -14.489 1.00 20.92 45 LYS G O 1
ATOM 3789 N N . SER G 1 46 ? -11.468 -9.396 -14.824 1.00 18.50 46 SER G N 1
ATOM 3790 C CA . SER G 1 46 ? -10.800 -9.172 -16.095 1.00 18.72 46 SER G CA 1
ATOM 3791 C C . SER G 1 46 ? -11.829 -8.672 -17.115 1.00 20.23 46 SER G C 1
ATOM 3792 O O . SER G 1 46 ? -13.011 -9.031 -17.067 1.00 22.11 46 SER G O 1
ATOM 3795 N N . PHE G 1 47 ? -11.373 -7.789 -18.015 1.00 20.50 47 PHE G N 1
ATOM 3796 C CA . PHE G 1 47 ? -12.193 -7.457 -19.173 1.00 23.48 47 PHE G CA 1
ATOM 3797 C C . PHE G 1 47 ? -12.507 -8.651 -20.095 1.00 25.53 47 PHE G C 1
ATOM 3798 O O . PHE G 1 47 ? -13.387 -8.504 -20.939 1.00 24.86 47 PHE G O 1
ATOM 3806 N N . ILE G 1 48 ? -11.847 -9.797 -19.962 1.00 23.71 48 ILE G N 1
ATOM 3807 C CA . ILE G 1 48 ? -12.050 -10.959 -20.867 1.00 25.08 48 ILE G CA 1
ATOM 3808 C C . ILE G 1 48 ? -12.398 -12.204 -20.060 1.00 29.12 48 ILE G C 1
ATOM 3809 O O . ILE G 1 48 ? -12.274 -12.180 -18.831 1.00 25.12 48 ILE G O 1
ATOM 3814 N N . THR G 1 49 ? -12.870 -13.277 -20.717 1.00 28.14 49 THR G N 1
ATOM 3815 C CA . THR G 1 49 ? -13.139 -14.548 -20.018 1.00 29.73 49 THR G CA 1
ATOM 3816 C C . THR G 1 49 ? -12.121 -15.585 -20.466 1.00 25.81 49 THR G C 1
ATOM 3817 O O . THR G 1 49 ? -11.091 -15.246 -21.144 1.00 30.13 49 THR G O 1
ATOM 3821 N N . GLY G 1 50 ? -12.360 -16.850 -20.082 1.00 28.12 50 GLY G N 1
ATOM 3822 C CA . GLY G 1 50 ? -11.467 -17.954 -20.450 1.00 29.39 50 GLY G CA 1
ATOM 3823 C C . GLY G 1 50 ? -10.543 -18.442 -19.331 1.00 27.59 50 GLY G C 1
ATOM 3824 O O . GLY G 1 50 ? -9.731 -19.353 -19.524 1.00 28.35 50 GLY G O 1
ATOM 3825 N N . PHE G 1 51 ? -10.692 -17.851 -18.140 1.00 25.85 51 PHE G N 1
ATOM 3826 C CA . PHE G 1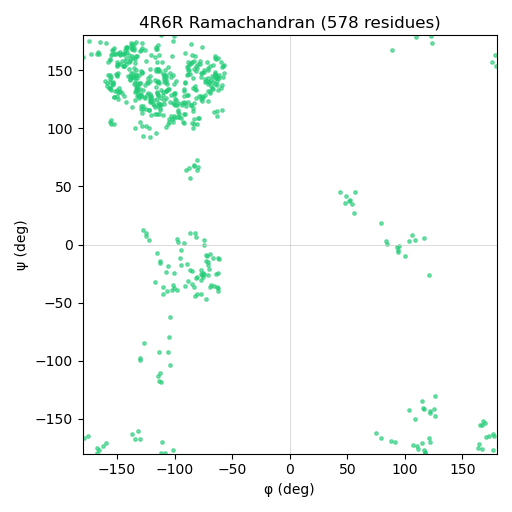 51 ? -9.850 -18.202 -17.007 1.00 21.37 51 PHE G CA 1
ATOM 3827 C C . PHE G 1 51 ? -10.376 -19.355 -16.160 1.00 21.24 51 PHE G C 1
ATOM 3828 O O . PHE G 1 51 ? -11.572 -19.538 -16.086 1.00 24.15 51 PHE G O 1
ATOM 3836 N N . THR G 1 52 ? -9.459 -20.054 -15.492 1.00 19.25 52 THR G N 1
ATOM 3837 C CA . THR G 1 52 ? -9.758 -21.148 -14.559 1.00 19.85 52 THR G CA 1
ATOM 3838 C C . THR G 1 52 ? -9.947 -20.492 -13.185 1.00 19.95 52 THR G C 1
ATOM 3839 O O . THR G 1 52 ? -9.044 -19.803 -12.737 1.00 19.94 52 THR G O 1
ATOM 3843 N N . PRO G 1 53 ? -11.051 -20.783 -12.504 1.00 19.69 53 PRO G N 1
ATOM 3844 C CA . PRO G 1 53 ? -11.247 -20.168 -11.174 1.00 18.85 53 PRO G CA 1
ATOM 3845 C C . PRO G 1 53 ? -10.513 -20.936 -10.069 1.00 19.79 53 PRO G C 1
ATOM 3846 O O . PRO G 1 53 ? -10.291 -22.138 -10.136 1.00 20.54 53 PRO G O 1
ATOM 3850 N N . VAL G 1 54 ? -10.137 -20.175 -9.025 1.00 18.17 54 VAL G N 1
ATOM 3851 C CA . VAL G 1 54 ? -9.467 -20.679 -7.864 1.00 18.37 54 VAL G CA 1
ATOM 3852 C C . VAL G 1 54 ? -10.183 -20.066 -6.677 1.00 17.97 54 VAL G C 1
ATOM 3853 O O . VAL G 1 54 ? -10.414 -18.841 -6.657 1.00 19.05 54 VAL G O 1
ATOM 3857 N N . LYS G 1 55 ? -10.533 -20.853 -5.696 1.00 16.59 55 LYS G N 1
ATOM 3858 C CA . LYS G 1 55 ? -10.980 -20.324 -4.380 1.00 16.14 55 LYS G CA 1
ATOM 3859 C C . LYS G 1 55 ? -10.066 -20.857 -3.303 1.00 16.79 55 LYS G C 1
ATOM 3860 O O . LYS G 1 55 ? -9.904 -22.081 -3.117 1.00 18.73 55 LYS G O 1
ATOM 3866 N N . ILE G 1 56 ? -9.465 -19.951 -2.513 1.00 15.99 56 ILE G N 1
ATOM 3867 C CA . ILE G 1 56 ? -8.600 -20.271 -1.414 1.00 17.48 56 ILE G CA 1
ATOM 3868 C C . ILE G 1 56 ? -9.374 -19.951 -0.143 1.00 17.35 56 ILE G C 1
ATOM 3869 O O . ILE G 1 56 ? -9.500 -18.781 0.230 1.00 16.96 56 ILE G O 1
ATOM 3874 N N . SER G 1 57 ? -9.924 -20.937 0.525 1.00 17.67 57 SER G N 1
ATOM 3875 C CA . SER G 1 57 ? -10.773 -20.696 1.698 1.00 17.76 57 SER G CA 1
ATOM 3876 C C . SER G 1 57 ? -9.926 -21.009 2.903 1.00 17.53 57 SER G C 1
ATOM 3877 O O . SER G 1 57 ? -9.566 -22.187 3.196 1.00 19.89 57 SER G O 1
ATOM 3880 N N . LEU G 1 58 ? -9.563 -19.982 3.655 1.00 16.12 58 LEU G N 1
ATOM 3881 C CA . LEU G 1 58 ? -8.710 -20.197 4.802 1.00 15.78 58 LEU G CA 1
ATOM 3882 C C . LEU G 1 58 ? -9.473 -20.535 6.084 1.00 15.92 58 LEU G C 1
ATOM 3883 O O . LEU G 1 58 ? -10.579 -20.048 6.281 1.00 19.07 58 LEU G O 1
ATOM 3888 N N . ASP G 1 59 ? -8.838 -21.305 6.962 1.00 17.23 59 ASP G N 1
ATOM 3889 C CA . ASP G 1 59 ? -9.400 -21.622 8.277 1.00 17.99 59 ASP G CA 1
ATOM 3890 C C . ASP G 1 59 ? -9.179 -20.447 9.257 1.00 17.30 59 ASP G C 1
ATOM 3891 O O . ASP G 1 59 ? -8.376 -20.492 10.190 1.00 17.64 59 ASP G O 1
ATOM 3896 N N . PHE G 1 60 ? -9.849 -19.349 8.951 1.00 19.34 60 PHE G N 1
ATOM 3897 C CA . PHE G 1 60 ? -9.715 -18.128 9.752 1.00 18.39 60 PHE G CA 1
ATOM 3898 C C . PHE G 1 60 ? -10.331 -18.299 11.155 1.00 19.75 60 PHE G C 1
ATOM 3899 O O . PHE G 1 60 ? -11.438 -18.871 11.294 1.00 22.64 60 PHE G O 1
ATOM 3907 N N . PRO G 1 61 ? -9.657 -17.831 12.210 1.00 19.83 61 PRO G N 1
ATOM 3908 C CA . PRO G 1 61 ? -8.405 -17.117 12.247 1.00 18.18 61 PRO G CA 1
ATOM 3909 C C . PRO G 1 61 ? -7.175 -17.950 12.551 1.00 17.90 61 PRO G C 1
ATOM 3910 O O . PRO G 1 61 ? -6.076 -17.401 12.674 1.00 19.27 61 PRO G O 1
ATOM 3914 N N . SER G 1 62 ? -7.314 -19.284 12.658 1.00 17.63 62 SER G N 1
ATOM 3915 C CA . SER G 1 62 ? -6.176 -20.199 12.943 1.00 18.96 62 SER G CA 1
ATOM 3916 C C . SER G 1 62 ? -5.141 -20.175 11.838 1.00 17.84 62 SER G C 1
ATOM 3917 O O . SER G 1 62 ? -3.937 -20.218 12.111 1.00 20.00 62 SER G O 1
ATOM 3920 N N . GLU G 1 63 ? -5.639 -20.041 10.600 1.00 15.78 63 GLU G N 1
ATOM 3921 C CA . GLU G 1 63 ? -4.809 -20.003 9.386 1.00 15.06 63 GLU G CA 1
ATOM 3922 C C . GLU G 1 63 ? -4.712 -18.592 8.786 1.00 13.83 63 GLU G C 1
ATOM 3923 O O . GLU G 1 63 ? -5.718 -17.925 8.635 1.00 15.71 63 GLU G O 1
ATOM 3929 N N . TYR G 1 64 ? -3.483 -18.224 8.465 1.00 13.52 64 TYR G N 1
ATOM 3930 C CA . TYR G 1 64 ? -3.261 -16.845 7.861 1.00 13.53 64 TYR G CA 1
ATOM 3931 C C . TYR G 1 64 ? -2.050 -16.953 6.960 1.00 13.42 64 TYR G C 1
ATOM 3932 O O . TYR G 1 64 ? -1.159 -17.825 7.104 1.00 14.55 64 TYR G O 1
ATOM 3941 N N . ILE G 1 65 ? -2.032 -16.067 5.977 1.00 12.94 65 ILE G N 1
ATOM 3942 C CA . ILE G 1 65 ? -0.968 -16.009 5.011 1.00 13.25 65 ILE G CA 1
ATOM 3943 C C . ILE G 1 65 ? 0.329 -15.521 5.638 1.00 13.64 65 ILE G C 1
ATOM 3944 O O . ILE G 1 65 ? 0.358 -14.500 6.335 1.00 14.26 65 ILE G O 1
ATOM 3949 N N . MET G 1 66 ? 1.412 -16.249 5.347 1.00 13.67 66 MET G N 1
ATOM 3950 C CA . MET G 1 66 ? 2.771 -15.922 5.818 1.00 13.91 66 MET G CA 1
ATOM 3951 C C . MET G 1 66 ? 3.664 -15.515 4.685 1.00 12.93 66 MET G C 1
ATOM 3952 O O . MET G 1 66 ? 4.733 -14.972 4.950 1.00 14.81 66 MET G O 1
ATOM 3957 N N . GLU G 1 67 ? 3.313 -15.778 3.414 1.00 12.60 67 GLU G N 1
ATOM 3958 C CA . GLU G 1 67 ? 4.115 -15.330 2.290 1.00 13.94 67 GLU G CA 1
ATOM 3959 C C . GLU G 1 67 ? 3.273 -15.254 1.055 1.00 14.24 67 GLU G C 1
ATOM 3960 O O . GLU G 1 67 ? 2.432 -16.191 0.802 1.00 15.64 67 GLU G O 1
ATOM 3966 N N . VAL G 1 68 ? 3.400 -14.156 0.296 1.00 14.72 68 VAL G N 1
ATOM 3967 C CA . VAL G 1 68 ? 2.811 -14.020 -1.051 1.00 14.72 68 VAL G CA 1
ATOM 3968 C C . VAL G 1 68 ? 3.946 -13.930 -2.019 1.00 15.29 68 VAL G C 1
ATOM 3969 O O . VAL G 1 68 ? 4.879 -13.186 -1.792 1.00 16.18 68 VAL G O 1
ATOM 3973 N N . SER G 1 69 ? 3.927 -14.765 -3.069 1.00 15.06 69 SER G N 1
ATOM 3974 C CA . SER G 1 69 ? 4.967 -14.648 -4.086 1.00 17.32 69 SER G CA 1
ATOM 3975 C C . SER G 1 69 ? 4.344 -14.793 -5.447 1.00 17.12 69 SER G C 1
ATOM 3976 O O . SER G 1 69 ? 3.139 -15.111 -5.579 1.00 15.63 69 SER G O 1
ATOM 3979 N N . GLY G 1 70 ? 5.169 -14.574 -6.466 1.00 17.15 70 GLY G N 1
ATOM 3980 C CA . GLY G 1 70 ? 4.609 -14.667 -7.781 1.00 16.13 70 GLY G CA 1
ATOM 3981 C C . GLY G 1 70 ? 5.646 -14.334 -8.818 1.00 18.61 70 GLY G C 1
ATOM 3982 O O . GLY G 1 70 ? 6.873 -14.250 -8.543 1.00 18.56 70 GLY G O 1
ATOM 3983 N N . TYR G 1 71 ? 5.148 -14.083 -10.032 1.00 18.22 71 TYR G N 1
ATOM 3984 C CA . TYR G 1 71 ? 6.007 -13.639 -11.131 1.00 19.46 71 TYR G CA 1
ATOM 3985 C C . TYR G 1 71 ? 5.347 -12.490 -11.890 1.00 18.88 71 TYR G C 1
ATOM 3986 O O . TYR G 1 71 ? 4.106 -12.504 -12.088 1.00 18.28 71 TYR G O 1
ATOM 3995 N N . THR G 1 72 ? 6.125 -11.517 -12.368 1.00 18.69 72 THR G N 1
ATOM 3996 C CA . THR G 1 72 ? 5.594 -10.549 -13.318 1.00 19.70 72 THR G CA 1
ATOM 3997 C C . THR G 1 72 ? 6.266 -10.820 -14.654 1.00 22.93 72 THR G C 1
ATOM 3998 O O . THR G 1 72 ? 7.336 -11.423 -14.703 1.00 21.44 72 THR G O 1
ATOM 4002 N N . GLY G 1 73 ? 5.622 -10.403 -15.740 1.00 21.01 73 GLY G N 1
ATOM 4003 C CA . GLY G 1 73 ? 6.186 -10.709 -17.047 1.00 23.78 73 GLY G CA 1
ATOM 4004 C C . GLY G 1 73 ? 5.353 -10.015 -18.093 1.00 23.41 73 GLY G C 1
ATOM 4005 O O . GLY G 1 73 ? 4.320 -9.414 -17.813 1.00 21.76 73 GLY G O 1
ATOM 4006 N N . ASN G 1 74 ? 5.817 -10.118 -19.343 1.00 25.94 74 ASN G N 1
ATOM 4007 C CA . ASN G 1 74 ? 5.103 -9.474 -20.427 1.00 28.10 74 ASN G CA 1
ATOM 4008 C C . ASN G 1 74 ? 4.107 -10.375 -21.076 1.00 27.02 74 ASN G C 1
ATOM 4009 O O . ASN G 1 74 ? 4.423 -11.518 -21.401 1.00 27.93 74 ASN G O 1
ATOM 4014 N N . VAL G 1 75 ? 2.855 -9.905 -21.193 1.00 24.58 75 VAL G N 1
ATOM 4015 C CA . VAL G 1 75 ? 1.823 -10.692 -21.883 1.00 23.40 75 VAL G CA 1
ATOM 4016 C C . VAL G 1 75 ? 1.192 -9.776 -22.900 1.00 22.20 75 VAL G C 1
ATOM 4017 O O . VAL G 1 75 ? 0.693 -8.709 -22.602 1.00 21.53 75 VAL G O 1
ATOM 4021 N N . SER G 1 76 ? 1.311 -10.189 -24.165 1.00 27.09 76 SER G N 1
ATOM 4022 C CA . SER G 1 76 ? 0.826 -9.351 -25.269 1.00 25.52 76 SER G CA 1
ATOM 4023 C C . SER G 1 76 ? 1.248 -7.895 -25.223 1.00 26.28 76 SER G C 1
ATOM 4024 O O . SER G 1 76 ? 0.477 -7.029 -25.572 1.00 26.21 76 SER G O 1
ATOM 4027 N N . GLY G 1 77 ? 2.467 -7.638 -24.754 1.00 27.30 77 GLY G N 1
ATOM 4028 C CA . GLY G 1 77 ? 2.924 -6.269 -24.674 1.00 28.33 77 GLY G CA 1
ATOM 4029 C C . GLY G 1 77 ? 2.757 -5.548 -23.354 1.00 29.21 77 GLY G C 1
ATOM 4030 O O . GLY G 1 77 ? 3.091 -4.377 -23.270 1.00 30.31 77 GLY G O 1
ATOM 4031 N N . TYR G 1 78 ? 2.174 -6.210 -22.349 1.00 24.02 78 TYR G N 1
ATOM 4032 C CA . TYR G 1 78 ? 1.860 -5.538 -21.105 1.00 23.55 78 TYR G CA 1
ATOM 4033 C C . TYR G 1 78 ? 2.526 -6.278 -20.004 1.00 20.55 78 TYR G C 1
ATOM 4034 O O . TYR G 1 78 ? 2.527 -7.478 -19.969 1.00 22.60 78 TYR G O 1
ATOM 4043 N N . VAL G 1 79 ? 3.075 -5.514 -19.069 1.00 20.70 79 VAL G N 1
ATOM 4044 C CA . VAL G 1 79 ? 3.631 -6.145 -17.864 1.00 19.19 79 VAL G CA 1
ATOM 4045 C C . VAL G 1 79 ? 2.455 -6.395 -16.932 1.00 17.98 79 VAL G C 1
ATOM 4046 O O . VAL G 1 79 ? 1.692 -5.454 -16.615 1.00 18.77 79 VAL G O 1
ATOM 4050 N N . VAL G 1 80 ? 2.358 -7.665 -16.521 1.00 17.15 80 VAL G N 1
ATOM 4051 C CA . VAL G 1 80 ? 1.259 -8.140 -15.676 1.00 15.56 80 VAL G CA 1
ATOM 4052 C C . VAL G 1 80 ? 1.768 -9.182 -14.662 1.00 16.61 80 VAL G C 1
ATOM 4053 O O . VAL G 1 80 ? 2.913 -9.691 -14.724 1.00 16.90 80 VAL G O 1
ATOM 4057 N N . VAL G 1 81 ? 0.905 -9.464 -13.692 1.00 14.99 81 VAL G N 1
ATOM 4058 C CA . VAL G 1 81 ? 1.147 -10.499 -12.741 1.00 15.32 81 VAL G CA 1
ATOM 4059 C C . VAL G 1 81 ? 0.730 -11.833 -13.330 1.00 15.58 81 VAL G C 1
ATOM 4060 O O . VAL G 1 81 ? -0.471 -12.109 -13.535 1.00 14.94 81 VAL G O 1
ATOM 4064 N N . ARG G 1 82 ? 1.756 -12.639 -13.654 1.00 15.73 82 ARG G N 1
ATOM 4065 C CA . ARG G 1 82 ? 1.556 -13.955 -14.315 1.00 16.56 82 ARG G CA 1
ATOM 4066 C C . ARG G 1 82 ? 1.184 -15.105 -13.425 1.00 17.70 82 ARG G C 1
ATOM 4067 O O . ARG G 1 82 ? 0.515 -16.042 -13.844 1.00 18.32 82 ARG G O 1
ATOM 4075 N N . SER G 1 83 ? 1.641 -15.014 -12.162 1.00 17.88 83 SER G N 1
ATOM 4076 C CA . SER G 1 83 ? 1.564 -16.102 -11.264 1.00 18.02 83 SER G CA 1
ATOM 4077 C C . SER G 1 83 ? 1.426 -15.550 -9.839 1.00 16.24 83 SER G C 1
ATOM 4078 O O . SER G 1 83 ? 2.052 -14.516 -9.571 1.00 16.30 83 SER G O 1
ATOM 4081 N N . LEU G 1 84 ? 0.668 -16.233 -8.992 1.00 16.06 84 LEU G N 1
ATOM 4082 C CA . LEU G 1 84 ? 0.615 -15.963 -7.556 1.00 16.73 84 LEU G CA 1
ATOM 4083 C C . LEU G 1 84 ? 0.710 -17.231 -6.783 1.00 17.71 84 LEU G C 1
ATOM 4084 O O . LEU G 1 84 ? 0.126 -18.256 -7.181 1.00 17.74 84 LEU G O 1
ATOM 4089 N N . THR G 1 85 ? 1.351 -17.167 -5.611 1.00 16.27 85 THR G N 1
ATOM 4090 C CA . THR G 1 85 ? 1.333 -18.283 -4.635 1.00 14.44 85 THR G CA 1
ATOM 4091 C C . THR G 1 85 ? 1.060 -17.699 -3.236 1.00 14.66 85 THR G C 1
ATOM 4092 O O . THR G 1 85 ? 1.647 -16.670 -2.896 1.00 15.01 85 THR G O 1
ATOM 4096 N N . PHE G 1 86 ? 0.243 -18.371 -2.434 1.00 15.74 86 PHE G N 1
ATOM 4097 C CA . PHE G 1 86 ? -0.071 -17.946 -1.059 1.00 14.23 86 PHE G CA 1
ATOM 4098 C C . PHE G 1 86 ? 0.325 -19.016 -0.101 1.00 16.40 86 PHE G C 1
ATOM 4099 O O . PHE G 1 86 ? -0.290 -20.107 -0.113 1.00 18.56 86 PHE G O 1
ATOM 4107 N N . LYS G 1 87 ? 1.337 -18.761 0.712 1.00 16.13 87 LYS G N 1
ATOM 4108 C CA . LYS G 1 87 ? 1.721 -19.756 1.718 1.00 18.21 87 LYS G CA 1
ATOM 4109 C C . LYS G 1 87 ? 1.144 -19.333 3.052 1.00 16.89 87 LYS G C 1
ATOM 4110 O O . LYS G 1 87 ? 1.283 -18.122 3.451 1.00 17.04 87 LYS G O 1
ATOM 4116 N N . THR G 1 88 ? 0.462 -20.255 3.741 1.00 15.82 88 THR G N 1
ATOM 4117 C CA . THR G 1 88 ? -0.034 -19.958 5.080 1.00 17.26 88 THR G CA 1
ATOM 4118 C C . THR G 1 88 ? 0.765 -20.723 6.107 1.00 18.03 88 THR G C 1
ATOM 4119 O O . THR G 1 88 ? 1.691 -21.464 5.756 1.00 20.55 88 THR G O 1
ATOM 4123 N N . ASN G 1 89 ? 0.403 -20.539 7.356 1.00 16.86 89 ASN G N 1
ATOM 4124 C CA . ASN G 1 89 ? 1.003 -21.364 8.396 1.00 18.79 89 ASN G CA 1
ATOM 4125 C C . ASN G 1 89 ? 0.550 -22.822 8.316 1.00 21.11 89 ASN G C 1
ATOM 4126 O O . ASN G 1 89 ? 1.064 -23.667 9.067 1.00 25.35 89 ASN G O 1
ATOM 4131 N N . LYS G 1 90 ? -0.419 -23.146 7.477 1.00 19.12 90 LYS G N 1
ATOM 4132 C CA . LYS G 1 90 ? -0.895 -24.556 7.329 1.00 20.65 90 LYS G CA 1
ATOM 4133 C C . LYS G 1 90 ? -0.470 -25.229 6.060 1.00 25.56 90 LYS G C 1
ATOM 4134 O O . LYS G 1 90 ? -0.193 -26.437 6.092 1.00 25.42 90 LYS G O 1
ATOM 4140 N N . LYS G 1 91 ? -0.491 -24.519 4.932 1.00 23.58 91 LYS G N 1
ATOM 4141 C CA . LYS G 1 91 ? -0.323 -25.147 3.622 1.00 25.43 91 LYS G CA 1
ATOM 4142 C C . LYS G 1 91 ? 0.112 -24.081 2.631 1.00 23.43 91 LYS G C 1
ATOM 4143 O O . LYS G 1 91 ? 0.115 -22.870 2.933 1.00 21.59 91 LYS G O 1
ATOM 4149 N N . THR G 1 92 ? 0.428 -24.515 1.438 1.00 20.93 92 THR G N 1
ATOM 4150 C CA . THR G 1 92 ? 0.745 -23.619 0.340 1.00 18.51 92 THR G CA 1
ATOM 4151 C C . THR G 1 92 ? -0.301 -23.768 -0.757 1.00 19.19 92 THR G C 1
ATOM 4152 O O . THR G 1 92 ? -0.594 -24.875 -1.233 1.00 21.99 92 THR G O 1
ATOM 4156 N N . TYR G 1 93 ? -0.846 -22.654 -1.213 1.00 17.17 93 TYR G N 1
ATOM 4157 C CA . TYR G 1 93 ? -1.849 -22.577 -2.273 1.00 18.15 93 TYR G CA 1
ATOM 4158 C C . TYR G 1 93 ? -1.173 -21.953 -3.495 1.00 20.17 93 TYR G C 1
ATOM 4159 O O . TYR G 1 93 ? -0.833 -20.749 -3.506 1.00 21.24 93 TYR G O 1
ATOM 4168 N N . GLY G 1 94 ? -0.987 -22.755 -4.551 1.00 22.65 94 GLY G N 1
ATOM 4169 C CA . GLY G 1 94 ? -0.433 -22.285 -5.799 1.00 21.72 94 GLY G CA 1
ATOM 4170 C C . GLY G 1 94 ? 0.833 -23.092 -6.081 1.00 23.03 94 GLY G C 1
ATOM 4171 O O . GLY G 1 94 ? 1.058 -24.096 -5.438 1.00 29.68 94 GLY G O 1
ATOM 4172 N N . PRO G 1 95 ? 1.644 -22.645 -7.022 1.00 22.92 95 PRO G N 1
ATOM 4173 C CA . PRO G 1 95 ? 1.395 -21.463 -7.861 1.00 21.01 95 PRO G CA 1
ATOM 4174 C C . PRO G 1 95 ? 0.203 -21.586 -8.787 1.00 23.47 95 PRO G C 1
ATOM 4175 O O . PRO G 1 95 ? -0.142 -22.698 -9.265 1.00 25.74 95 PRO G O 1
ATOM 4179 N N . TYR G 1 96 ? -0.449 -20.439 -9.012 1.00 20.08 96 TYR G N 1
ATOM 4180 C CA . TYR G 1 96 ? -1.565 -20.320 -9.917 1.00 21.22 96 TYR G CA 1
ATOM 4181 C C . TYR G 1 96 ? -1.060 -19.468 -11.019 1.00 21.49 96 TYR G C 1
ATOM 4182 O O . TYR G 1 96 ? -0.674 -18.308 -10.872 1.00 21.85 96 TYR G O 1
ATOM 4191 N N . GLY G 1 97 ? -1.082 -20.047 -12.211 1.00 25.07 97 GLY G N 1
ATOM 4192 C CA . GLY G 1 97 ? -0.578 -19.286 -13.328 1.00 27.78 97 GLY G CA 1
ATOM 4193 C C . GLY G 1 97 ? 0.895 -19.468 -13.550 1.00 35.22 97 GLY G C 1
ATOM 4194 O O . GLY G 1 97 ? 1.683 -19.935 -12.671 1.00 41.60 97 GLY G O 1
ATOM 4195 N N . VAL G 1 98 ? 1.305 -18.997 -14.697 1.00 31.71 98 VAL G N 1
ATOM 4196 C CA . VAL G 1 98 ? 2.559 -19.408 -15.226 1.00 28.52 98 VAL G CA 1
ATOM 4197 C C . VAL G 1 98 ? 3.743 -18.837 -14.446 1.00 28.00 98 VAL G C 1
ATOM 4198 O O . VAL G 1 98 ? 3.933 -17.625 -14.280 1.00 26.62 98 VAL G O 1
ATOM 4202 N N . THR G 1 99 ? 4.552 -19.751 -13.993 1.00 28.64 99 THR G N 1
ATOM 4203 C CA . THR G 1 99 ? 5.641 -19.448 -13.129 1.00 24.54 99 THR G CA 1
ATOM 4204 C C . THR G 1 99 ? 6.865 -19.073 -13.920 1.00 29.10 99 THR G C 1
ATOM 4205 O O . THR G 1 99 ? 7.914 -19.714 -13.797 1.00 30.18 99 THR G O 1
ATOM 4209 N N . SER G 1 100 ? 6.737 -18.046 -14.754 1.00 25.71 100 SER G N 1
ATOM 4210 C CA . SER G 1 100 ? 7.853 -17.571 -15.539 1.00 26.88 100 SER G CA 1
ATOM 4211 C C . SER G 1 100 ? 7.917 -16.058 -15.646 1.00 24.36 100 SER G C 1
ATOM 4212 O O . SER G 1 100 ? 6.878 -15.403 -15.651 1.00 24.72 100 SER G O 1
ATOM 4215 N N . GLY G 1 101 ? 9.114 -15.508 -15.666 1.00 23.46 101 GLY G N 1
ATOM 4216 C CA . GLY G 1 101 ? 9.330 -14.068 -15.763 1.00 22.26 101 GLY G CA 1
ATOM 4217 C C . GLY G 1 101 ? 10.203 -13.582 -14.604 1.00 27.75 101 GLY G C 1
ATOM 4218 O O . GLY G 1 101 ? 11.143 -14.328 -14.233 1.00 28.03 101 GLY G O 1
ATOM 4219 N N . THR G 1 102 ? 9.907 -12.392 -14.053 1.00 24.45 102 THR G N 1
ATOM 4220 C CA . THR G 1 102 ? 10.622 -11.782 -12.902 1.00 23.70 102 THR G CA 1
ATOM 4221 C C . THR G 1 102 ? 9.923 -12.197 -11.593 1.00 25.49 102 THR G C 1
ATOM 4222 O O . THR G 1 102 ? 8.803 -11.738 -11.345 1.00 23.51 102 THR G O 1
ATOM 4226 N N . PRO G 1 103 ? 10.587 -13.017 -10.742 1.00 22.46 103 PRO G N 1
ATOM 4227 C CA . PRO G 1 103 ? 9.946 -13.360 -9.453 1.00 21.92 103 PRO G CA 1
ATOM 4228 C C . PRO G 1 103 ? 9.865 -12.161 -8.506 1.00 19.62 103 PRO G C 1
ATOM 4229 O O . PRO G 1 103 ? 10.660 -11.221 -8.542 1.00 20.23 103 PRO G O 1
ATOM 4233 N N . PHE G 1 104 ? 8.860 -12.206 -7.608 1.00 17.49 104 PHE G N 1
ATOM 4234 C CA . PHE G 1 104 ? 8.844 -11.303 -6.438 1.00 17.58 104 PHE G CA 1
ATOM 4235 C C . PHE G 1 104 ? 8.294 -12.149 -5.279 1.00 15.61 104 PHE G C 1
ATOM 4236 O O . PHE G 1 104 ? 7.661 -13.173 -5.483 1.00 15.27 104 PHE G O 1
ATOM 4244 N N . ASN G 1 105 ? 8.552 -11.697 -4.058 1.00 15.77 105 ASN G N 1
ATOM 4245 C CA . ASN G 1 105 ? 8.055 -12.421 -2.888 1.00 15.83 105 ASN G CA 1
ATOM 4246 C C . ASN G 1 105 ? 8.037 -11.502 -1.665 1.00 16.12 105 ASN G C 1
ATOM 4247 O O . ASN G 1 105 ? 8.946 -10.661 -1.459 1.00 15.71 105 ASN G O 1
ATOM 4252 N N . LEU G 1 106 ? 6.976 -11.667 -0.873 1.00 14.47 106 LEU G N 1
ATOM 4253 C CA . LEU G 1 106 ? 6.815 -10.934 0.360 1.00 15.11 106 LEU G CA 1
ATOM 4254 C C . LEU G 1 106 ? 6.564 -11.960 1.425 1.00 13.26 106 LEU G C 1
ATOM 4255 O O . LEU G 1 106 ? 5.390 -12.308 1.704 1.00 12.54 106 LEU G O 1
ATOM 4260 N N . PRO G 1 107 ? 7.614 -12.396 2.096 1.00 12.90 107 PRO G N 1
ATOM 4261 C CA . PRO G 1 107 ? 7.419 -13.159 3.313 1.00 13.23 107 PRO G CA 1
ATOM 4262 C C . PRO G 1 107 ? 7.128 -12.221 4.466 1.00 13.88 107 PRO G C 1
ATOM 4263 O O . PRO G 1 107 ? 7.631 -11.095 4.507 1.00 14.37 107 PRO G O 1
ATOM 4267 N N . ILE G 1 108 ? 6.376 -12.719 5.456 1.00 14.85 108 ILE G N 1
ATOM 4268 C CA . ILE G 1 108 ? 5.978 -11.841 6.575 1.00 14.21 108 ILE G CA 1
ATOM 4269 C C . ILE G 1 108 ? 6.425 -12.644 7.799 1.00 14.91 108 ILE G C 1
ATOM 4270 O O . ILE G 1 108 ? 5.982 -13.785 8.039 1.00 17.14 108 ILE G O 1
ATOM 4275 N N . GLU G 1 109 ? 7.325 -12.037 8.562 1.00 14.47 109 GLU G N 1
ATOM 4276 C CA . GLU G 1 109 ? 7.771 -12.597 9.809 1.00 15.54 109 GLU G CA 1
ATOM 4277 C C . GLU G 1 109 ? 6.845 -12.283 10.951 1.00 14.39 109 GLU G C 1
ATOM 4278 O O . GLU G 1 109 ? 6.655 -13.121 11.879 1.00 15.90 109 GLU G O 1
ATOM 4284 N N . ASN G 1 110 ? 6.276 -11.091 10.957 1.00 13.04 110 ASN G N 1
ATOM 4285 C CA . ASN G 1 110 ? 5.312 -10.711 11.955 1.00 15.25 110 ASN G CA 1
ATOM 4286 C C . ASN G 1 110 ? 4.325 -9.744 11.367 1.00 13.86 110 ASN G C 1
ATOM 4287 O O . ASN G 1 110 ? 4.736 -8.781 10.730 1.00 14.11 110 ASN G O 1
ATOM 4292 N N . GLY G 1 111 ? 3.032 -9.999 11.565 1.00 13.14 111 GLY G N 1
ATOM 4293 C CA . GLY G 1 111 ? 2.013 -9.150 11.019 1.00 13.21 111 GLY G CA 1
ATOM 4294 C C . GLY G 1 111 ? 1.154 -9.897 10.045 1.00 12.44 111 GLY G C 1
ATOM 4295 O O . GLY G 1 111 ? 1.304 -11.121 9.833 1.00 13.37 111 GLY G O 1
ATOM 4296 N N . LEU G 1 112 ? 0.185 -9.170 9.475 1.00 12.59 112 LEU G N 1
ATOM 4297 C CA . LEU G 1 112 ? -0.908 -9.785 8.697 1.00 12.89 112 LEU G CA 1
ATOM 4298 C C . LEU G 1 112 ? -1.205 -8.978 7.474 1.00 13.14 112 LEU G C 1
ATOM 4299 O O . LEU G 1 112 ? -1.247 -7.740 7.536 1.00 14.32 112 LEU G O 1
ATOM 4304 N N . ILE G 1 113 ? -1.514 -9.623 6.355 1.00 12.93 113 ILE G N 1
ATOM 4305 C CA . ILE G 1 113 ? -2.113 -8.925 5.239 1.00 12.08 113 ILE G CA 1
ATOM 4306 C C . ILE G 1 113 ? -3.596 -8.679 5.525 1.00 11.89 113 ILE G C 1
ATOM 4307 O O . ILE G 1 113 ? -4.342 -9.535 5.973 1.00 13.19 113 ILE G O 1
ATOM 4312 N N . VAL G 1 114 ? -3.998 -7.398 5.380 1.00 12.02 114 VAL G N 1
ATOM 4313 C CA . VAL G 1 114 ? -5.368 -7.032 5.738 1.00 12.14 114 VAL G CA 1
ATOM 4314 C C . VAL G 1 114 ? -6.103 -6.307 4.638 1.00 11.14 114 VAL G C 1
ATOM 4315 O O . VAL G 1 114 ? -7.233 -5.819 4.839 1.00 11.84 114 VAL G O 1
ATOM 4319 N N . GLY G 1 115 ? -5.550 -6.304 3.419 1.00 11.03 115 GLY G N 1
ATOM 4320 C CA . GLY G 1 115 ? -6.245 -5.622 2.339 1.00 11.00 115 GLY G CA 1
ATOM 4321 C C . GLY G 1 115 ? -5.446 -5.740 1.042 1.00 9.96 115 GLY G C 1
ATOM 4322 O O . GLY G 1 115 ? -4.228 -5.894 1.105 1.00 10.55 115 GLY G O 1
ATOM 4323 N N . PHE G 1 116 ? -6.119 -5.515 -0.085 1.00 11.80 116 PHE G N 1
ATOM 4324 C CA . PHE G 1 116 ? -5.479 -5.532 -1.399 1.00 11.42 116 PHE G CA 1
ATOM 4325 C C . PHE G 1 116 ? -5.957 -4.338 -2.188 1.00 11.96 116 PHE G C 1
ATOM 4326 O O . PHE G 1 116 ? -7.130 -3.860 -2.054 1.00 13.63 116 PHE G O 1
ATOM 4334 N N . LYS G 1 117 ? -5.085 -3.910 -3.070 1.00 11.82 117 LYS G N 1
ATOM 4335 C CA . LYS G 1 117 ? -5.436 -2.892 -4.051 1.00 12.30 117 LYS G CA 1
ATOM 4336 C C . LYS G 1 117 ? -4.625 -3.211 -5.296 1.00 13.55 117 LYS G C 1
ATOM 4337 O O . LYS G 1 117 ? -3.668 -4.023 -5.237 1.00 13.80 117 LYS G O 1
ATOM 4343 N N . GLY G 1 118 ? -4.978 -2.613 -6.446 1.00 14.19 118 GLY G N 1
ATOM 4344 C CA . GLY G 1 118 ? -4.285 -3.041 -7.648 1.00 14.14 118 GLY G CA 1
ATOM 4345 C C . GLY G 1 118 ? -5.007 -2.513 -8.871 1.00 15.34 118 GLY G C 1
ATOM 4346 O O . GLY G 1 118 ? -5.661 -1.490 -8.803 1.00 15.45 118 GLY G O 1
ATOM 4347 N N . SER G 1 119 ? -4.827 -3.204 -9.976 1.00 14.94 119 SER G N 1
ATOM 4348 C CA . SER G 1 119 ? -5.506 -2.794 -11.218 1.00 15.71 119 SER G CA 1
ATOM 4349 C C . SER G 1 119 ? -5.593 -4.042 -12.081 1.00 15.49 119 SER G C 1
ATOM 4350 O O . SER G 1 119 ? -4.666 -4.851 -12.082 1.00 15.84 119 SER G O 1
ATOM 4353 N N . ILE G 1 120 ? -6.754 -4.189 -12.753 1.00 15.46 120 ILE G N 1
ATOM 4354 C CA . ILE G 1 120 ? -6.969 -5.342 -13.633 1.00 16.11 120 ILE G CA 1
ATOM 4355 C C . ILE G 1 120 ? -7.545 -4.846 -14.989 1.00 15.68 120 ILE G C 1
ATOM 4356 O O . ILE G 1 120 ? -8.507 -3.991 -15.019 1.00 16.53 120 ILE G O 1
ATOM 4361 N N . GLY G 1 121 ? -6.878 -5.279 -16.044 1.00 16.28 121 GLY G N 1
ATOM 4362 C CA . GLY G 1 121 ? -7.362 -4.995 -17.447 1.00 17.24 121 GLY G CA 1
ATOM 4363 C C . GLY G 1 121 ? -7.783 -6.336 -18.008 1.00 17.05 121 GLY G C 1
ATOM 4364 O O . GLY G 1 121 ? -8.681 -7.008 -17.478 1.00 16.99 121 GLY G O 1
ATOM 4365 N N . TYR G 1 122 ? -7.103 -6.738 -19.064 1.00 16.93 122 TYR G N 1
ATOM 4366 C CA . TYR G 1 122 ? -7.221 -8.100 -19.446 1.00 17.60 122 TYR G CA 1
ATOM 4367 C C . TYR G 1 122 ? -6.693 -8.969 -18.319 1.00 18.33 122 TYR G C 1
ATOM 4368 O O . TYR G 1 122 ? -7.211 -10.073 -18.056 1.00 18.04 122 TYR G O 1
ATOM 4377 N N . TRP G 1 123 ? -5.621 -8.500 -17.653 1.00 17.29 123 TRP G N 1
ATOM 4378 C CA . TRP G 1 123 ? -4.970 -9.333 -16.612 1.00 15.62 123 TRP G CA 1
ATOM 4379 C C . TRP G 1 123 ? -4.707 -8.436 -15.436 1.00 15.81 123 TRP G C 1
ATOM 4380 O O . TRP G 1 123 ? -4.842 -7.227 -15.546 1.00 16.25 123 TRP G O 1
ATOM 4391 N N . LEU G 1 124 ? -4.327 -9.046 -14.296 1.00 14.90 124 LEU G N 1
ATOM 4392 C CA . LEU G 1 124 ? -3.910 -8.231 -13.100 1.00 15.33 124 LEU G CA 1
ATOM 4393 C C . LEU G 1 124 ? -2.620 -7.492 -13.495 1.00 15.21 124 LEU G C 1
ATOM 4394 O O . LEU G 1 124 ? -1.603 -8.155 -13.749 1.00 16.72 124 LEU G O 1
ATOM 4399 N N . ASP G 1 125 ? -2.730 -6.151 -13.559 1.00 15.52 125 ASP G N 1
ATOM 4400 C CA . ASP G 1 125 ? -1.596 -5.262 -13.967 1.00 15.43 125 ASP G CA 1
ATOM 4401 C C . ASP G 1 125 ? -0.572 -5.202 -12.848 1.00 15.82 125 ASP G C 1
ATOM 4402 O O . ASP G 1 125 ? 0.640 -5.383 -13.049 1.00 16.39 125 ASP G O 1
ATOM 4407 N N . TYR G 1 126 ? -1.089 -5.002 -11.638 1.00 15.05 126 TYR G N 1
ATOM 4408 C CA . TYR G 1 126 ? -0.196 -4.830 -10.473 1.00 14.50 126 TYR G CA 1
ATOM 4409 C C . TYR G 1 126 ? -1.060 -4.931 -9.237 1.00 13.23 126 TYR G C 1
ATOM 4410 O O . TYR G 1 126 ? -2.284 -4.764 -9.286 1.00 14.29 126 TYR G O 1
ATOM 4419 N N . PHE G 1 127 ? -0.431 -5.130 -8.080 1.00 13.38 127 PHE G N 1
ATOM 4420 C CA . PHE G 1 127 ? -1.180 -5.075 -6.836 1.00 12.70 127 PHE G CA 1
ATOM 4421 C C . PHE G 1 127 ? -0.258 -4.626 -5.700 1.00 12.39 127 PHE G C 1
ATOM 4422 O O . PHE G 1 127 ? 0.980 -4.742 -5.783 1.00 12.92 127 PHE G O 1
ATOM 4430 N N . SER G 1 128 ? -0.940 -4.233 -4.624 1.00 12.88 128 SER G N 1
ATOM 4431 C CA . SER G 1 128 ? -0.270 -3.972 -3.362 1.00 12.69 128 SER G CA 1
ATOM 4432 C C . SER G 1 128 ? -1.063 -4.546 -2.229 1.00 11.93 128 SER G C 1
ATOM 4433 O O . SER G 1 128 ? -2.232 -4.937 -2.420 1.00 12.40 128 SER G O 1
ATOM 4436 N N . MET G 1 129 ? -0.442 -4.592 -1.054 1.00 11.08 129 MET G N 1
ATOM 4437 C CA . MET G 1 129 ? -1.074 -5.174 0.113 1.00 12.05 129 MET G CA 1
ATOM 4438 C C . MET G 1 129 ? -0.961 -4.301 1.314 1.00 11.69 129 MET G C 1
ATOM 4439 O O . MET G 1 129 ? 0.093 -3.716 1.591 1.00 12.45 129 MET G O 1
ATOM 4444 N N . TYR G 1 130 ? -2.069 -4.216 2.015 1.00 12.80 130 TYR G N 1
ATOM 4445 C CA . TYR G 1 130 ? -2.138 -3.512 3.316 1.00 11.59 130 TYR G CA 1
ATOM 4446 C C . TYR G 1 130 ? -1.630 -4.458 4.366 1.00 12.63 130 TYR G C 1
ATOM 4447 O O . TYR G 1 130 ? -2.053 -5.652 4.392 1.00 11.43 130 TYR G O 1
ATOM 4456 N N . LEU G 1 131 ? -0.734 -4.025 5.275 1.00 11.71 131 LEU G N 1
ATOM 4457 C CA . LEU G 1 131 ? -0.245 -4.887 6.345 1.00 12.56 131 LEU G CA 1
ATOM 4458 C C . LEU G 1 131 ? -0.514 -4.245 7.679 1.00 12.66 131 LEU G C 1
ATOM 4459 O O . LEU G 1 131 ? -0.465 -2.991 7.804 1.00 14.93 131 LEU G O 1
ATOM 4464 N N . SER G 1 132 ? -0.842 -5.061 8.662 1.00 12.31 132 SER G N 1
ATOM 4465 C CA . SER G 1 132 ? -1.033 -4.582 10.041 1.00 14.28 132 SER G CA 1
ATOM 4466 C C . SER G 1 132 ? -0.629 -5.612 11.060 1.00 16.39 132 SER G C 1
ATOM 4467 O O . SER G 1 132 ? -0.501 -6.759 10.741 1.00 16.75 132 SER G O 1
ATOM 4470 N N . LEU G 1 133 ? -0.451 -5.209 12.304 1.00 17.14 133 LEU G N 1
ATOM 4471 C CA . LEU G 1 133 ? -0.465 -6.157 13.424 1.00 21.26 133 LEU G CA 1
ATOM 4472 C C . LEU G 1 133 ? -1.957 -6.515 13.747 1.00 24.56 133 LEU G C 1
ATOM 4473 O O . LEU G 1 133 ? -2.271 -7.440 14.468 1.00 29.65 133 LEU G O 1
ATOM 4479 N N . SER H 2 3 ? -5.726 13.811 9.475 1.00 42.67 4 SER H N 1
ATOM 4480 C CA . SER H 2 3 ? -7.206 13.920 9.313 1.00 33.08 4 SER H CA 1
ATOM 4481 C C . SER H 2 3 ? -7.943 12.852 10.126 1.00 26.71 4 SER H C 1
ATOM 4482 O O . SER H 2 3 ? -7.362 12.183 10.991 1.00 27.71 4 SER H O 1
ATOM 4485 N N . GLY H 2 4 ? -9.229 12.703 9.835 1.00 22.55 5 GLY H N 1
ATOM 4486 C CA . GLY H 2 4 ? -10.015 11.663 10.481 1.00 24.93 5 GLY H CA 1
ATOM 4487 C C . GLY H 2 4 ? -9.937 10.270 9.914 1.00 23.29 5 GLY H C 1
ATOM 4488 O O . GLY H 2 4 ? -10.712 9.434 10.319 1.00 22.82 5 GLY H O 1
ATOM 4489 N N . ILE H 2 5 ? -9.011 10.002 8.974 1.00 22.20 6 ILE H N 1
ATOM 4490 C CA . ILE H 2 5 ? -8.982 8.666 8.350 1.00 22.14 6 ILE H CA 1
ATOM 4491 C C . ILE H 2 5 ? -7.763 7.931 8.892 1.00 18.68 6 ILE H C 1
ATOM 4492 O O . ILE H 2 5 ? -6.655 8.418 8.771 1.00 21.39 6 ILE H O 1
ATOM 4497 N N . SER H 2 6 ? -8.006 6.743 9.434 1.00 16.78 7 SER H N 1
ATOM 4498 C CA . SER H 2 6 ? -6.950 5.830 9.967 1.00 19.74 7 SER H CA 1
ATOM 4499 C C . SER H 2 6 ? -6.058 5.369 8.829 1.00 18.21 7 SER H C 1
ATOM 4500 O O . SER H 2 6 ? -6.517 5.238 7.710 1.00 22.40 7 SER H O 1
ATOM 4503 N N . GLN H 2 7 ? -4.785 5.165 9.145 1.00 18.69 8 GLN H N 1
ATOM 4504 C CA . GLN H 2 7 ? -3.756 4.790 8.116 1.00 19.07 8 GLN H CA 1
ATOM 4505 C C . GLN H 2 7 ? -3.244 3.397 8.417 1.00 16.90 8 GLN H C 1
ATOM 4506 O O . GLN H 2 7 ? -3.290 2.891 9.536 1.00 17.81 8 GLN H O 1
ATOM 4508 N N . THR H 2 8 ? -2.723 2.788 7.337 1.00 16.99 9 THR H N 1
ATOM 4509 C CA . THR H 2 8 ? -2.180 1.459 7.397 1.00 17.88 9 THR H CA 1
ATOM 4510 C C . THR H 2 8 ? -0.887 1.400 6.551 1.00 15.14 9 THR H C 1
ATOM 4511 O O . THR H 2 8 ? -0.801 2.052 5.527 1.00 16.91 9 THR H O 1
ATOM 4515 N N . VAL H 2 9 ? 0.043 0.517 6.940 1.00 13.39 10 VAL H N 1
ATOM 4516 C CA . VAL H 2 9 ? 1.223 0.217 6.057 1.00 13.33 10 VAL H CA 1
ATOM 4517 C C . VAL H 2 9 ? 0.724 -0.421 4.757 1.00 13.62 10 VAL H C 1
ATOM 4518 O O . VAL H 2 9 ? -0.200 -1.275 4.788 1.00 13.92 10 VAL H O 1
ATOM 4522 N N . ILE H 2 10 ? 1.294 -0.002 3.634 1.00 12.36 11 ILE H N 1
ATOM 4523 C CA . ILE H 2 10 ? 1.006 -0.653 2.325 1.00 11.98 11 ILE H CA 1
ATOM 4524 C C . ILE H 2 10 ? 2.313 -0.959 1.640 1.00 12.75 11 ILE H C 1
ATOM 4525 O O . ILE H 2 10 ? 3.143 -0.025 1.531 1.00 15.15 11 ILE H O 1
ATOM 4530 N N . VAL H 2 11 ? 2.494 -2.229 1.252 1.00 13.04 12 VAL H N 1
ATOM 4531 C CA . VAL H 2 11 ? 3.669 -2.621 0.477 1.00 12.29 12 VAL H CA 1
ATOM 4532 C C . VAL H 2 11 ? 3.249 -2.922 -0.944 1.00 12.74 12 VAL H C 1
ATOM 4533 O O . VAL H 2 11 ? 2.101 -3.324 -1.198 1.00 13.36 12 VAL H O 1
ATOM 4537 N N . GLY H 2 12 ? 4.168 -2.694 -1.874 1.00 13.03 13 GLY H N 1
ATOM 4538 C CA . GLY H 2 12 ? 3.841 -2.824 -3.291 1.00 13.60 13 GLY H CA 1
ATOM 4539 C C . GLY H 2 12 ? 3.996 -1.445 -3.934 1.00 13.70 13 GLY H C 1
ATOM 4540 O O . GLY H 2 12 ? 4.453 -0.424 -3.301 1.00 16.68 13 GLY H O 1
ATOM 4541 N N . PRO H 2 13 ? 3.672 -1.336 -5.223 1.00 15.77 14 PRO H N 1
ATOM 4542 C CA . PRO H 2 13 ? 3.038 -2.369 -6.021 1.00 16.92 14 PRO H CA 1
ATOM 4543 C C . PRO H 2 13 ? 4.034 -3.312 -6.695 1.00 14.73 14 PRO H C 1
ATOM 4544 O O . PRO H 2 13 ? 5.232 -2.890 -6.895 1.00 16.71 14 PRO H O 1
ATOM 4548 N N . TRP H 2 14 ? 3.628 -4.539 -6.953 1.00 15.79 15 TRP H N 1
ATOM 4549 C CA . TRP H 2 14 ? 4.345 -5.412 -7.850 1.00 16.79 15 TRP H CA 1
ATOM 4550 C C . TRP H 2 14 ? 3.564 -5.558 -9.133 1.00 17.47 15 TRP H C 1
ATOM 4551 O O . TRP H 2 14 ? 2.335 -5.681 -9.115 1.00 16.80 15 TRP H O 1
ATOM 4562 N N . GLY H 2 15 ? 4.264 -5.563 -10.265 1.00 18.34 16 GLY H N 1
ATOM 4563 C CA . GLY H 2 15 ? 3.609 -5.668 -11.606 1.00 18.60 16 GLY H CA 1
ATOM 4564 C C . GLY H 2 15 ? 3.970 -4.470 -12.463 1.00 20.52 16 GLY H C 1
ATOM 4565 O O . GLY H 2 15 ? 5.111 -3.986 -12.387 1.00 23.10 16 GLY H O 1
ATOM 4566 N N . ALA H 2 16 ? 3.036 -3.972 -13.283 1.00 20.47 17 ALA H N 1
ATOM 4567 C CA . ALA H 2 16 ? 3.268 -2.795 -14.136 1.00 23.31 17 ALA H CA 1
ATOM 4568 C C . ALA H 2 16 ? 3.469 -1.503 -13.372 1.00 27.35 17 ALA H C 1
ATOM 4569 O O . ALA H 2 16 ? 2.934 -1.337 -12.283 1.00 26.21 17 ALA H O 1
ATOM 4571 N N . LYS H 2 17 ? 4.170 -0.548 -13.984 1.00 33.17 18 LYS H N 1
ATOM 4572 C CA . LYS H 2 17 ? 4.167 0.835 -13.488 1.00 41.63 18 LYS H CA 1
ATOM 4573 C C . LYS H 2 17 ? 2.722 1.408 -13.373 1.00 40.65 18 LYS H C 1
ATOM 4574 O O . LYS H 2 17 ? 2.377 2.166 -12.445 1.00 42.20 18 LYS H O 1
#

InterPro domains:
  IPR001229 Jacalin-like lectin domain [PF01419] (1-128)
  IPR001229 Jacalin-like lectin domain [PS51752] (1-133)
  IPR001229 Jacalin-like lectin domain [SM00915] (1-133)
  IPR033734 Jacalin-like lectin domain, plant [cd09612] (1-132)
  IPR036404 Jacalin-like lectin domain superfamily [G3DSA:2.100.10.30] (1-133)
  IPR036404 Jacalin-like lectin domain superfamily [SSF51101] (1-131)